Protein AF-A0AAW1PRA5-F1 (afdb_monomer)

Nearest PDB structures (foldseek):
  2bx6-assembly1_A  TM=8.847E-01  e=1.777E-08  Homo sapiens
  3bh7-assembly1_B  TM=8.473E-01  e=1.236E-07  Homo sapiens
  2yuh-assembly1_A  TM=7.826E-01  e=4.013E-06  Homo sapiens
  5aj8-assembly2_B  TM=7.070E-01  e=1.324E-02  Leishmania major
  1kq5-assembly1_A  TM=8.092E-01  e=5.398E-01  Saccharomyces cerevisiae

Foldseek 3Di:
DDAFWKEWQCCLVQFVADPCVQFQVQLQDLVSLLVLLVVQQVLFDDDDPDLWTKDFLVSNCVSSVGPSVVSQSNVQSLQLLAPPVVPQFDQPPDPPDLVSRLTTGIGTSLSSSLSSLSNSLVVVLPDVVVLVPDDPPDVDDDDDDDDDDDDDDDDDDDPVVVVVVVVVVVLVVVQVSQQVSVVVSLVCSLVSCLVCLLSSLCSLDPDNPDDLFDALVSQQSCSSTMATDDDPPPPPPDDDDDDDDDPDDLDFPDPPDDPPRRSSVSDVQCVDPVQPPRHHRSVVVSVVNSVNYDHPQDDPVVVPPDDDDDDDDDDDDDDDDDDDPDDPPADDDPDPPALAELHELAEEFAFAVSCPVQEHEHENYECYEYAHQHQHQEYEHGSYENYEEEHAEHQREYEYENYENYEYAYEYQEYEYENYYLYEYAYFYVDAYEYEYQAANYEFEHHFADAQCRVVSCVSSVGALPDGRRPHHDYDDRPDDDDDPDDDDDDDDDPPPDDDPDDSYYYDQLLPRDHDYDQERRDDDANNHDGGPQDDDDPDDDDDDDDDDDDDPPCCLVLVVDPDPPDPSDGPPDSHDDDPNNVVSVVVVVVVSVVVSVCVVPVPDDPVVVVVVVVVVVVVVVVVCVVSVVVSVVVNVVVSVVVVVD

InterPro domains:
  IPR006599 CARP motif [SM00673] (365-402)
  IPR006599 CARP motif [SM00673] (403-437)
  IPR012945 Tubulin binding cofactor C-like domain [PF07986] (360-472)
  IPR016098 Cyclase-associated protein CAP/septum formation inhibitor MinC, C-terminal [G3DSA:2.160.20.70] (337-490)
  IPR017901 C-CAP/cofactor C-like domain [PS51329] (328-478)
  IPR039589 TBCC domain-containing protein 1 [PTHR16052] (4-638)

Solvent-accessible surface area (backbone atoms only — not comparable to full-atom values): 38426 Å² total; per-residue (Å²): 131,84,80,62,51,30,32,64,44,56,51,46,57,76,70,39,68,66,72,47,67,81,68,35,65,84,61,79,47,72,66,43,41,56,54,47,39,52,53,45,59,72,69,23,70,87,66,85,89,52,94,68,54,51,30,40,44,66,58,48,9,62,78,62,70,40,59,57,68,56,36,50,49,52,53,52,41,48,53,42,44,39,60,82,90,64,63,54,56,42,60,46,85,69,87,80,48,81,71,57,64,72,41,73,39,29,34,32,45,52,59,52,40,54,52,49,55,54,44,50,50,56,49,54,65,69,33,67,72,60,68,74,66,71,77,91,78,62,101,77,80,83,85,90,82,83,91,81,82,91,86,85,88,86,85,93,72,64,72,69,60,55,52,52,52,48,50,55,52,47,53,52,48,54,44,51,50,50,52,52,51,51,54,51,50,64,63,48,46,52,58,55,49,49,80,37,35,59,55,55,60,59,57,40,51,90,66,94,83,85,63,71,40,44,45,55,72,37,55,36,61,46,55,61,49,36,41,77,54,80,73,82,74,93,75,77,82,82,80,86,82,74,94,82,81,79,98,80,79,92,67,73,93,61,85,91,69,74,101,73,80,52,59,37,80,75,38,70,69,67,70,34,78,94,36,62,84,73,35,43,47,47,68,63,52,30,56,52,49,53,73,25,55,44,59,93,82,66,64,76,72,77,78,72,76,82,81,90,80,93,76,85,94,82,82,87,81,91,82,82,90,87,79,78,84,80,71,76,77,91,89,73,59,92,50,104,82,42,72,41,59,63,44,62,71,45,64,48,70,37,15,39,75,75,32,87,85,23,53,46,37,37,33,50,28,30,49,25,40,37,38,41,28,29,47,18,41,34,34,40,40,34,41,27,30,53,24,42,38,39,43,32,19,21,28,31,35,34,37,37,33,53,26,32,44,29,39,39,37,38,38,22,26,26,40,40,42,29,41,28,33,53,23,39,39,24,29,38,16,56,34,47,31,35,38,38,69,67,43,36,63,27,27,35,32,70,48,46,46,33,42,78,39,47,66,60,18,18,61,69,19,67,33,59,59,67,60,67,30,46,89,53,62,46,72,51,73,76,75,75,73,81,78,76,93,77,79,96,73,96,68,99,66,81,80,80,85,79,89,71,101,58,70,44,61,43,72,55,57,40,85,71,66,62,81,50,83,56,72,29,28,34,33,54,64,68,62,10,53,33,72,40,86,69,76,70,85,72,81,92,72,82,89,80,85,91,81,83,93,77,94,74,88,66,64,48,69,80,67,61,77,53,99,61,89,72,68,74,71,70,65,54,80,46,76,47,84,70,56,68,67,42,44,52,37,45,50,54,50,53,49,51,54,51,49,51,47,50,51,61,66,68,59,72,68,52,79,66,56,49,50,52,51,52,50,51,51,51,50,52,51,51,52,47,28,60,76,69,56,50,50,58,49,55,54,46,52,60,47,53,55,51,65,71,77,104

Mean predicted aligned error: 15.23 Å

Organism: NCBI:txid706552

Radius of gyration: 29.43 Å; Cα contacts (8 Å, |Δi|>4): 922; chains: 1; bounding box: 96×81×91 Å

Sequence (646 aa):
MSSPAFAIRREVIEYGALPIASWLGQIDSTAAVLQLLKQLVDAAPSSSGTDRTFISVPALAGCLDVPLQHAKVLVDVLDAVAEERQMLVQKPPGDGSPEADLQPATVDVFAVALFLVAQLYIRQCQRPEAMDVWPDRGPNHGDGAGPASPSRITSPASPVHFQVQKSTNLVRMELQTHIQQHHHMLAGYTDFMIRRAHVLLSLVRSQPASDSNITAQEFDRLALLLRRTVQPDTSSTGTTPADDAAPMDTSPISPRLDDSWCLSACVPLFSDPAHAGNGVPVAALSAWLTENIIDELMPAETMAGGQNAAVSPAAVPTSPLTKVIDLPPAGIAHGPTVDMQGVVKSTIVRGEDSFPAGALRVTDCHDMAAYALAPLQYASVLGCSNCTLVIGAVGRMLRIEGCTKVTLICAAVRVCISSCHECTFYLGVNRPPLLIGLNRFVQLAPYNTGYERLAGHMASAGVAASPNLWDRPVTLALQHGPATPDSHSPSGGQAVSLLNEHPPVQLLPPEKLLPFMIPFLGGRGNLCGGPASFVSTPPSRQSSGDSPPMMSPDLGNLVGLDDGTGNMTQAPPGPFRLPPAYEEAKERKVAAVSELRNAVKQAVLDDARKRELQAVIQAHFKEWLNSSGNMRQVYDLARMEREESS

Structure (mmCIF, N/CA/C/O backbone):
data_AF-A0AAW1PRA5-F1
#
_entry.id   AF-A0AAW1PRA5-F1
#
loop_
_atom_site.group_PDB
_atom_site.id
_atom_site.type_symbol
_atom_site.label_atom_id
_atom_site.label_alt_id
_atom_site.label_comp_id
_atom_site.label_asym_id
_atom_site.label_entity_id
_atom_site.label_seq_id
_atom_site.pdbx_PDB_ins_code
_atom_site.Cartn_x
_atom_site.Cartn_y
_atom_site.Cartn_z
_atom_site.occupancy
_atom_site.B_iso_or_equiv
_atom_site.auth_seq_id
_atom_site.auth_comp_id
_atom_site.auth_asym_id
_atom_site.auth_atom_id
_atom_site.pdbx_PDB_model_num
ATOM 1 N N . MET A 1 1 ? 5.267 20.805 32.076 1.00 39.47 1 MET A N 1
ATOM 2 C CA . MET A 1 1 ? 4.209 20.161 31.273 1.00 39.47 1 MET A CA 1
ATOM 3 C C . MET A 1 1 ? 4.736 18.790 30.901 1.00 39.47 1 MET A C 1
ATOM 5 O O . MET A 1 1 ? 5.849 18.730 30.398 1.00 39.47 1 MET A O 1
ATOM 9 N N . SER A 1 2 ? 4.037 17.718 31.285 1.00 50.72 2 SER A N 1
ATOM 10 C CA . SER A 1 2 ? 4.438 16.347 30.935 1.00 50.72 2 SER A CA 1
ATOM 11 C C . SER A 1 2 ? 4.403 16.190 29.416 1.00 50.72 2 SER A C 1
ATOM 13 O O . SER A 1 2 ? 3.450 16.653 28.791 1.00 50.72 2 SER A O 1
ATOM 15 N N . SER A 1 3 ? 5.429 15.579 28.826 1.00 57.06 3 SER A N 1
ATOM 16 C CA . SER A 1 3 ? 5.433 15.247 27.400 1.00 57.06 3 SER A CA 1
ATOM 17 C C . SER A 1 3 ? 4.290 14.270 27.079 1.00 57.06 3 SER A C 1
ATOM 19 O O . SER A 1 3 ? 3.969 13.425 27.918 1.00 57.06 3 SER A O 1
ATOM 21 N N . PRO A 1 4 ? 3.680 14.364 25.888 1.00 60.44 4 PRO A N 1
ATOM 22 C CA . PRO A 1 4 ? 2.596 13.480 25.469 1.00 60.44 4 PRO A CA 1
ATOM 23 C C . PRO A 1 4 ? 3.086 12.040 25.288 1.00 60.44 4 PRO A C 1
ATOM 25 O O . PRO A 1 4 ? 4.139 11.805 24.691 1.00 60.44 4 PRO A O 1
ATOM 28 N N . ALA A 1 5 ? 2.306 11.083 25.794 1.00 79.38 5 ALA A N 1
ATOM 29 C CA . ALA A 1 5 ? 2.695 9.674 25.893 1.00 79.38 5 ALA A CA 1
ATOM 30 C C . ALA A 1 5 ? 2.285 8.817 24.679 1.00 79.38 5 ALA A C 1
ATOM 32 O O . ALA A 1 5 ? 2.879 7.759 24.446 1.00 79.38 5 ALA A O 1
ATOM 33 N N . PHE A 1 6 ? 1.280 9.247 23.904 1.00 87.06 6 PHE A N 1
ATOM 34 C CA . PHE A 1 6 ? 0.723 8.452 22.807 1.00 87.06 6 PHE A CA 1
ATOM 35 C C . PHE A 1 6 ? 0.558 9.237 21.509 1.00 87.06 6 PHE A C 1
ATOM 37 O O . PHE A 1 6 ? 0.205 10.414 21.505 1.00 87.06 6 PHE A O 1
ATOM 44 N N . ALA A 1 7 ? 0.749 8.533 20.398 1.00 87.38 7 ALA A N 1
ATOM 45 C CA . ALA A 1 7 ? 0.437 8.990 19.053 1.00 87.38 7 ALA A CA 1
ATOM 46 C C . ALA A 1 7 ? -0.633 8.085 18.429 1.00 87.38 7 ALA A C 1
ATOM 48 O O . ALA A 1 7 ? -0.719 6.891 18.732 1.00 87.38 7 ALA A O 1
ATOM 49 N N . ILE A 1 8 ? -1.461 8.648 17.551 1.00 88.62 8 ILE A N 1
ATOM 50 C CA . ILE A 1 8 ? -2.477 7.883 16.822 1.00 88.62 8 ILE A CA 1
ATOM 51 C C . ILE A 1 8 ? -1.855 7.199 15.606 1.00 88.62 8 ILE A C 1
ATOM 53 O O . ILE A 1 8 ? -1.138 7.811 14.817 1.00 88.62 8 ILE A O 1
ATOM 57 N N . ARG A 1 9 ? -2.184 5.919 15.422 1.00 89.06 9 ARG A N 1
ATOM 58 C CA . ARG A 1 9 ? -1.745 5.110 14.283 1.00 89.06 9 ARG A CA 1
ATOM 59 C C . ARG A 1 9 ? -2.552 5.463 13.041 1.00 89.06 9 ARG A C 1
ATOM 61 O O . ARG A 1 9 ? -3.691 5.022 12.872 1.00 89.06 9 ARG A O 1
ATOM 68 N N . ARG A 1 10 ? -1.957 6.257 12.151 1.00 86.12 10 ARG A N 1
ATOM 69 C CA . ARG A 1 10 ? -2.590 6.653 10.883 1.00 86.12 10 ARG A CA 1
ATOM 70 C C . ARG A 1 10 ? -2.665 5.531 9.864 1.00 86.12 10 ARG A C 1
ATOM 72 O O . ARG A 1 10 ? -3.497 5.589 8.969 1.00 86.12 10 ARG A O 1
ATOM 79 N N . GLU A 1 11 ? -1.867 4.481 10.015 1.00 89.50 11 GLU A N 1
ATOM 80 C CA . GLU A 1 11 ? -1.829 3.371 9.064 1.00 89.50 11 GLU A CA 1
ATOM 81 C C . GLU A 1 11 ? -3.197 2.699 8.912 1.00 89.50 11 GLU A C 1
ATOM 83 O O . GLU A 1 11 ? -3.551 2.234 7.829 1.00 89.50 11 GLU A O 1
ATOM 88 N N . VAL A 1 12 ? -3.992 2.716 9.986 1.00 91.69 12 VAL A N 1
ATOM 89 C CA . VAL A 1 12 ? -5.352 2.172 10.028 1.00 91.69 12 VAL A CA 1
ATOM 90 C C . VAL A 1 12 ? -6.280 2.876 9.038 1.00 91.69 12 VAL A C 1
ATOM 92 O O . VAL A 1 12 ? -7.121 2.219 8.429 1.00 91.69 12 VAL A O 1
ATOM 95 N N . ILE A 1 13 ? -6.119 4.188 8.845 1.00 90.75 13 ILE A N 1
ATOM 96 C CA . ILE A 1 13 ? -6.938 4.970 7.909 1.00 90.75 13 ILE A CA 1
ATOM 97 C C . ILE A 1 13 ? -6.260 5.154 6.550 1.00 90.75 13 ILE A C 1
ATOM 99 O O . ILE A 1 13 ? -6.938 5.122 5.529 1.00 90.75 13 ILE A O 1
ATOM 103 N N . GLU A 1 14 ? -4.935 5.291 6.514 1.00 89.56 14 GLU A N 1
ATOM 104 C CA . GLU A 1 14 ? -4.185 5.526 5.279 1.00 89.56 14 GLU A CA 1
ATOM 105 C C . GLU A 1 14 ? -4.121 4.257 4.420 1.00 89.56 14 GLU A C 1
ATOM 107 O O . GLU A 1 14 ? -4.409 4.301 3.228 1.00 89.56 14 GLU A O 1
ATOM 112 N N . TYR A 1 15 ? -3.816 3.104 5.026 1.00 92.69 15 TYR A N 1
ATOM 113 C CA . TYR A 1 15 ? -3.695 1.822 4.322 1.00 92.69 15 TYR A CA 1
ATOM 114 C C . TYR A 1 15 ? -4.935 0.943 4.490 1.00 92.69 15 TYR A C 1
ATOM 116 O O . TYR A 1 15 ? -5.223 0.117 3.623 1.00 92.69 15 TYR A O 1
ATOM 124 N N . GLY A 1 16 ? -5.692 1.144 5.572 1.00 91.81 16 GLY A N 1
ATOM 125 C CA . GLY A 1 16 ? -6.864 0.341 5.910 1.00 91.81 16 GLY A CA 1
ATOM 126 C C . GLY A 1 16 ? -8.200 0.840 5.359 1.00 91.81 16 GLY A C 1
ATOM 127 O O . GLY A 1 16 ? -9.227 0.260 5.697 1.00 91.81 16 GLY A O 1
ATOM 128 N N . ALA A 1 17 ? -8.242 1.901 4.546 1.00 90.12 17 ALA A N 1
ATOM 129 C CA . ALA A 1 17 ? -9.508 2.454 4.064 1.00 90.12 17 ALA A CA 1
ATOM 130 C C . ALA A 1 17 ? -10.263 1.512 3.111 1.00 90.12 17 ALA A C 1
ATOM 132 O O . ALA A 1 17 ? -9.752 1.137 2.048 1.00 90.12 17 ALA A O 1
ATOM 133 N N . LEU A 1 18 ? -11.510 1.201 3.475 1.00 90.25 18 LEU A N 1
ATOM 134 C CA . LEU A 1 18 ? -12.440 0.346 2.738 1.00 90.25 18 LEU A CA 1
ATOM 135 C C . LEU A 1 18 ? -13.767 1.088 2.479 1.00 90.25 18 LEU A C 1
ATOM 137 O O . LEU A 1 18 ? -14.133 1.977 3.251 1.00 90.25 18 LEU A O 1
ATOM 141 N N . PRO A 1 19 ? -14.539 0.728 1.436 1.00 84.38 19 PRO A N 1
ATOM 142 C CA . PRO A 1 19 ? -15.795 1.398 1.092 1.00 84.38 19 PRO A CA 1
ATOM 143 C C . PRO A 1 19 ? -16.949 0.970 2.023 1.00 84.38 19 PRO A C 1
ATOM 145 O O . PRO A 1 19 ? -17.962 0.426 1.579 1.00 84.38 19 PRO A O 1
ATOM 148 N N . ILE A 1 20 ? -16.817 1.229 3.334 1.00 79.06 20 ILE A N 1
ATOM 149 C CA . ILE A 1 20 ? -17.801 0.850 4.365 1.00 79.06 20 ILE A CA 1
ATOM 150 C C . ILE A 1 20 ? -19.214 1.355 4.156 1.00 79.06 20 ILE A C 1
ATOM 152 O O . ILE A 1 20 ? -20.159 0.649 4.495 1.00 79.06 20 ILE A O 1
ATOM 156 N N . ALA A 1 21 ? -19.374 2.491 3.490 1.00 77.81 21 ALA A N 1
ATOM 157 C CA . ALA A 1 21 ? -20.693 2.984 3.133 1.00 77.81 21 ALA A CA 1
ATOM 158 C C . ALA A 1 21 ? -21.464 2.031 2.200 1.00 77.81 21 ALA A C 1
ATOM 160 O O . ALA A 1 21 ? -22.684 1.955 2.306 1.00 77.81 21 ALA A O 1
ATOM 161 N N . SER A 1 22 ? -20.771 1.313 1.308 1.00 78.56 22 SER A N 1
ATOM 162 C CA . SER A 1 22 ? -21.404 0.499 0.263 1.00 78.56 22 SER A CA 1
ATOM 163 C C . SER A 1 22 ? -21.732 -0.923 0.720 1.00 78.56 22 SER A C 1
ATOM 165 O O . SER A 1 22 ? -22.754 -1.462 0.316 1.00 78.56 22 SER A O 1
ATOM 167 N N . TRP A 1 23 ? -20.880 -1.532 1.550 1.00 76.94 23 TRP A N 1
ATOM 168 C CA . TRP A 1 23 ? -21.052 -2.917 2.029 1.00 76.94 23 TRP A CA 1
ATOM 169 C C . TRP A 1 23 ? -21.544 -3.052 3.485 1.00 76.94 23 TRP A C 1
ATOM 171 O O . TRP A 1 23 ? -21.984 -4.128 3.864 1.00 76.94 23 TRP A O 1
ATOM 181 N N . LEU A 1 24 ? -21.484 -1.995 4.305 1.00 81.62 24 LEU A N 1
ATOM 182 C CA . LEU A 1 24 ? -21.847 -2.008 5.732 1.00 81.62 24 LEU A CA 1
ATOM 183 C C . LEU A 1 24 ? -22.766 -0.819 6.044 1.00 81.62 24 LEU A C 1
ATOM 185 O O . LEU A 1 24 ? -22.498 0.004 6.924 1.00 81.62 24 LEU A O 1
ATOM 189 N N . GLY A 1 25 ? -23.859 -0.707 5.284 1.00 77.25 25 GLY A N 1
ATOM 190 C CA . GLY A 1 25 ? -24.824 0.389 5.393 1.00 77.25 25 GLY A CA 1
ATOM 191 C C . GLY A 1 25 ? -25.361 0.574 6.815 1.00 77.25 25 GLY A C 1
ATOM 192 O O . GLY A 1 25 ? -25.428 1.712 7.281 1.00 77.25 25 GLY A O 1
ATOM 193 N N . GLN A 1 26 ? -25.622 -0.540 7.504 1.00 81.69 26 GLN A N 1
ATOM 194 C CA . GLN A 1 26 ? -26.115 -0.665 8.878 1.00 81.69 26 GLN A CA 1
ATOM 195 C C . GLN A 1 26 ? -25.155 -0.139 9.954 1.00 81.69 26 GLN A C 1
ATOM 197 O O . GLN A 1 26 ? -25.588 0.186 11.055 1.00 81.69 26 GLN A O 1
ATOM 202 N N . ILE A 1 27 ? -23.857 -0.040 9.654 1.00 85.12 27 ILE A N 1
ATOM 203 C CA . ILE A 1 27 ? -22.857 0.501 10.578 1.00 85.12 27 ILE A CA 1
ATOM 204 C C . ILE A 1 27 ? -22.641 1.974 10.231 1.00 85.12 27 ILE A C 1
ATOM 206 O O . ILE A 1 27 ? -21.759 2.338 9.450 1.00 85.12 27 ILE A O 1
ATOM 210 N N . ASP A 1 28 ? -23.492 2.833 10.782 1.00 86.88 28 ASP A N 1
ATOM 211 C CA . ASP A 1 28 ? -23.505 4.278 10.519 1.00 86.88 28 ASP A CA 1
ATOM 212 C C . ASP A 1 28 ? -23.051 5.133 11.716 1.00 86.88 28 ASP A C 1
ATOM 214 O O . ASP A 1 28 ? -22.745 6.321 11.567 1.00 86.88 28 ASP A O 1
ATOM 218 N N . SER A 1 29 ? -22.978 4.524 12.897 1.00 91.25 29 SER A N 1
ATOM 219 C CA . SER A 1 29 ? -22.764 5.185 14.177 1.00 91.25 29 SER A CA 1
ATOM 220 C C . SER A 1 29 ? -21.945 4.310 15.121 1.00 91.25 29 SER A C 1
ATOM 222 O O . SER A 1 29 ? -21.876 3.087 14.997 1.00 91.25 29 SER A O 1
ATOM 224 N N . THR A 1 30 ? -21.322 4.933 16.118 1.00 90.25 30 THR A N 1
ATOM 225 C CA . THR A 1 30 ? -20.572 4.197 17.142 1.00 90.25 30 THR A CA 1
ATOM 226 C C . THR A 1 30 ? -21.470 3.332 18.030 1.00 90.25 30 THR A C 1
ATOM 228 O O . THR A 1 30 ? -21.021 2.307 18.536 1.00 90.25 30 THR A O 1
ATOM 231 N N . ALA A 1 31 ? -22.744 3.706 18.189 1.00 91.00 31 ALA A N 1
ATOM 232 C CA . ALA A 1 31 ? -23.743 2.895 18.879 1.00 91.00 31 ALA A CA 1
ATOM 233 C C . ALA A 1 31 ? -24.020 1.581 18.129 1.00 91.00 31 ALA A C 1
ATOM 235 O O . ALA A 1 31 ? -24.061 0.524 18.758 1.00 91.00 31 ALA A O 1
ATOM 236 N N . ALA A 1 32 ? -24.117 1.630 16.794 1.00 92.12 32 ALA A N 1
ATOM 237 C CA . ALA A 1 32 ? -24.244 0.433 15.964 1.00 92.12 32 ALA A CA 1
ATOM 238 C C . ALA A 1 32 ? -23.020 -0.490 16.104 1.00 92.12 32 ALA A C 1
ATOM 240 O O . ALA A 1 32 ? -23.175 -1.702 16.232 1.00 92.12 32 ALA A O 1
ATOM 241 N N . VAL A 1 33 ? -21.804 0.070 16.177 1.00 92.44 33 VAL A N 1
ATOM 242 C CA . VAL A 1 33 ? -20.577 -0.717 16.417 1.00 92.44 33 VAL A CA 1
ATOM 243 C C . VAL A 1 33 ? -20.592 -1.392 17.792 1.00 92.44 33 VAL A C 1
ATOM 245 O O . VAL A 1 33 ? -20.234 -2.561 17.898 1.00 92.44 33 VAL A O 1
ATOM 248 N N . LEU A 1 34 ? -21.043 -0.700 18.844 1.00 91.00 34 LEU A N 1
ATOM 249 C CA . LEU A 1 34 ? -21.194 -1.291 20.181 1.00 91.00 34 LEU A CA 1
ATOM 250 C C . LEU A 1 34 ? -22.228 -2.425 20.202 1.00 91.00 34 LEU A C 1
ATOM 252 O O . LEU A 1 34 ? -22.034 -3.425 20.891 1.00 91.00 34 LEU A O 1
ATOM 256 N N . GLN A 1 35 ? -23.330 -2.276 19.465 1.00 91.50 35 GLN A N 1
ATOM 257 C CA . GLN A 1 35 ? -24.340 -3.325 19.334 1.00 91.50 35 GLN A CA 1
ATOM 258 C C . GLN A 1 35 ? -23.790 -4.538 18.578 1.00 91.50 35 GLN A C 1
ATOM 260 O O . GLN A 1 35 ? -23.981 -5.668 19.026 1.00 91.50 35 GLN A O 1
ATOM 265 N N . LEU A 1 36 ? -23.066 -4.305 17.484 1.00 92.38 36 LEU A N 1
ATOM 266 C CA . LEU A 1 36 ? -22.399 -5.359 16.730 1.00 92.38 36 LEU A CA 1
ATOM 267 C C . LEU A 1 36 ? -21.354 -6.083 17.585 1.00 92.38 36 LEU A C 1
ATOM 269 O O . LEU A 1 36 ? -21.298 -7.304 17.557 1.00 92.38 36 LEU A O 1
ATOM 273 N N . LEU A 1 37 ? -20.556 -5.363 18.378 1.00 92.19 37 LEU A N 1
ATOM 274 C CA . LEU A 1 37 ? -19.575 -5.986 19.267 1.00 92.19 37 LEU A CA 1
ATOM 275 C C . LEU A 1 37 ? -20.242 -6.982 20.226 1.00 92.19 37 LEU A C 1
ATOM 277 O O . LEU A 1 37 ? -19.734 -8.085 20.390 1.00 92.19 37 LEU A O 1
ATOM 281 N N . LYS A 1 38 ? -21.401 -6.637 20.803 1.00 90.19 38 LYS A N 1
ATOM 282 C CA . LYS A 1 38 ? -22.168 -7.573 21.645 1.00 90.19 38 LYS A CA 1
ATOM 283 C C . LYS A 1 38 ? -22.566 -8.827 20.865 1.00 90.19 38 LYS A C 1
ATOM 285 O O . LYS A 1 38 ? -22.306 -9.927 21.329 1.00 90.19 38 LYS A O 1
ATOM 290 N N . GLN A 1 39 ? -23.096 -8.662 19.651 1.00 91.81 39 GLN A N 1
ATOM 291 C CA . GLN A 1 39 ? -23.450 -9.789 18.779 1.00 91.81 39 GLN A CA 1
ATOM 292 C C . GLN A 1 39 ? -22.238 -10.667 18.430 1.00 91.81 39 GLN A C 1
ATOM 294 O O . GLN A 1 39 ? -22.363 -11.887 18.389 1.00 91.81 39 GLN A O 1
ATOM 299 N N . LEU A 1 40 ? -21.069 -10.065 18.190 1.00 91.44 40 LEU A N 1
ATOM 300 C CA . LEU A 1 40 ? -19.830 -10.786 17.888 1.00 91.44 40 LEU A CA 1
ATOM 301 C C . LEU A 1 40 ? -19.310 -11.569 19.098 1.00 91.44 40 LEU A C 1
ATOM 303 O O . LEU A 1 40 ? -18.839 -12.691 18.930 1.00 91.44 40 LEU A O 1
ATOM 307 N N . VAL A 1 41 ? -19.401 -10.994 20.299 1.00 90.00 41 VAL A N 1
ATOM 308 C CA . VAL A 1 41 ? -19.034 -11.671 21.553 1.00 90.00 41 VAL A CA 1
ATOM 309 C C . VAL A 1 41 ? -19.996 -12.826 21.844 1.00 90.00 41 VAL A C 1
ATOM 311 O O . VAL A 1 41 ? -19.538 -13.910 22.187 1.00 90.00 41 VAL A O 1
ATOM 314 N N . ASP A 1 42 ? -21.302 -12.635 21.635 1.00 88.56 42 ASP A N 1
ATOM 315 C CA . ASP A 1 42 ? -22.315 -13.682 21.831 1.00 88.56 42 ASP A CA 1
ATOM 316 C C . ASP A 1 42 ? -22.179 -14.832 20.811 1.00 88.56 42 ASP A C 1
ATOM 318 O O . ASP A 1 42 ? -22.470 -15.987 21.123 1.00 88.56 42 ASP A O 1
ATOM 322 N N . ALA A 1 43 ? -21.735 -14.529 19.586 1.00 88.50 43 ALA A N 1
ATOM 323 C CA . ALA A 1 43 ? -21.512 -15.509 18.521 1.00 88.50 43 ALA A CA 1
ATOM 324 C C . ALA A 1 43 ? -20.147 -16.217 18.604 1.00 88.50 43 ALA A C 1
ATOM 326 O O . ALA A 1 43 ? -19.922 -17.211 17.903 1.00 88.50 43 ALA A O 1
ATOM 327 N N . ALA A 1 44 ? -19.219 -15.709 19.417 1.00 86.94 44 ALA A N 1
ATOM 328 C CA . ALA A 1 44 ? -17.913 -16.318 19.598 1.00 86.94 44 ALA A CA 1
ATOM 329 C C . ALA A 1 44 ? -18.015 -17.613 20.430 1.00 86.94 44 ALA A C 1
ATOM 331 O O . ALA A 1 44 ? -18.794 -17.688 21.383 1.00 86.9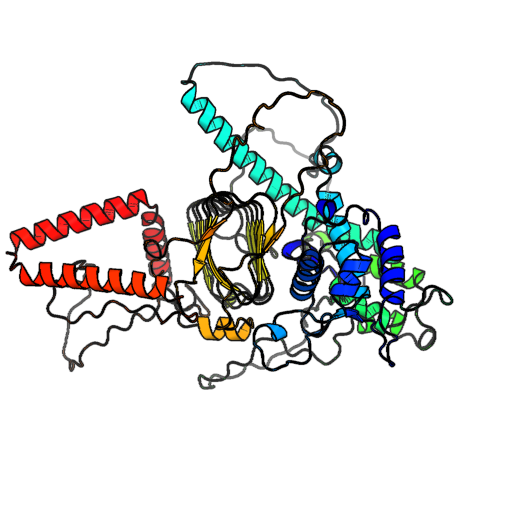4 44 ALA A O 1
ATOM 332 N N . PRO A 1 45 ? -17.222 -18.653 20.109 1.00 81.56 45 PRO A N 1
ATOM 333 C CA . PRO A 1 45 ? -17.134 -19.840 20.953 1.00 81.56 45 PRO A CA 1
ATOM 334 C C . PRO A 1 45 ? -16.666 -19.445 22.360 1.00 81.56 45 PRO A C 1
ATOM 336 O O . PRO A 1 45 ? -15.771 -18.611 22.502 1.00 81.56 45 PRO A O 1
ATOM 339 N N . SER A 1 46 ? -17.256 -20.051 23.396 1.00 68.44 46 SER A N 1
ATOM 340 C CA . SER A 1 46 ? -16.925 -19.766 24.797 1.00 68.44 46 SER A CA 1
ATOM 341 C C . SER A 1 46 ? -15.416 -19.894 25.023 1.00 68.44 46 SER A C 1
ATOM 343 O O . SER A 1 46 ? -14.857 -20.986 24.898 1.00 68.44 46 SER A O 1
ATOM 345 N N . SER A 1 47 ? -14.745 -18.777 25.307 1.00 58.66 47 SER A N 1
ATOM 346 C CA . SER A 1 47 ? -13.290 -18.740 25.417 1.00 58.66 47 SER A CA 1
ATOM 347 C C . SER A 1 47 ? -12.819 -19.478 26.672 1.00 58.66 47 SER A C 1
ATOM 349 O O . SER A 1 47 ? -13.258 -19.228 27.795 1.00 58.66 47 SER A O 1
ATOM 351 N N . SER A 1 48 ? -11.884 -20.410 26.490 1.00 44.88 48 SER A N 1
ATOM 352 C CA . SER A 1 48 ? -11.153 -21.041 27.583 1.00 44.88 48 SER A CA 1
ATOM 353 C C . SER A 1 48 ? -10.066 -20.085 28.086 1.00 44.88 48 SER A C 1
ATOM 355 O O . SER A 1 48 ? -8.955 -20.075 27.564 1.00 44.88 48 SER A O 1
ATOM 357 N N . GLY A 1 49 ? -10.380 -19.258 29.084 1.00 51.50 49 GLY A N 1
ATOM 358 C CA . GLY A 1 49 ? -9.388 -18.603 29.951 1.00 51.50 49 GLY A CA 1
ATOM 359 C C . GLY A 1 49 ? -8.500 -17.502 29.349 1.00 51.50 49 GLY A C 1
ATOM 360 O O . GLY A 1 49 ? -7.682 -16.952 30.081 1.00 51.50 49 GLY A O 1
ATOM 361 N N . THR A 1 50 ? -8.636 -17.148 28.067 1.00 57.47 50 THR A N 1
ATOM 362 C CA . THR A 1 50 ? -7.946 -15.996 27.461 1.00 57.47 50 THR A CA 1
ATOM 363 C C . THR A 1 50 ? -8.842 -14.759 27.464 1.00 57.47 50 THR A C 1
ATOM 365 O O . THR A 1 50 ? -10.003 -14.843 27.074 1.00 57.47 50 THR A O 1
ATOM 368 N N . ASP A 1 51 ? -8.292 -13.601 27.845 1.00 68.00 51 ASP A N 1
ATOM 369 C CA . ASP A 1 51 ? -9.004 -12.308 27.877 1.00 68.00 51 ASP A CA 1
ATOM 370 C C . ASP A 1 51 ? -9.532 -11.881 26.486 1.00 68.00 51 ASP A C 1
ATOM 372 O O . ASP A 1 51 ? -10.553 -11.208 26.364 1.00 68.00 51 ASP A O 1
ATOM 376 N N . ARG A 1 52 ? -8.888 -12.341 25.407 1.00 78.56 52 ARG A N 1
ATOM 377 C CA . ARG A 1 52 ? -9.312 -12.074 24.026 1.00 78.56 52 ARG A CA 1
ATOM 378 C C . ARG A 1 52 ? -10.338 -13.072 23.509 1.00 78.56 52 ARG A C 1
ATOM 380 O O . ARG A 1 52 ? -10.258 -14.270 23.780 1.00 78.56 52 ARG A O 1
ATOM 387 N N . THR A 1 53 ? -11.266 -12.553 22.710 1.00 87.88 53 THR A N 1
ATOM 388 C CA . THR A 1 53 ? -12.384 -13.303 22.133 1.00 87.88 53 THR A CA 1
ATOM 389 C C . THR A 1 53 ? -12.235 -13.344 20.617 1.00 87.88 53 THR A C 1
ATOM 391 O O . THR A 1 53 ? -12.188 -12.302 19.963 1.00 87.88 53 THR A O 1
ATOM 394 N N . PHE A 1 54 ? -12.159 -14.551 20.061 1.00 90.50 54 PHE A N 1
ATOM 395 C CA . PHE A 1 54 ? -11.945 -14.775 18.634 1.00 90.50 54 PHE A CA 1
ATOM 396 C C . PHE A 1 54 ? -13.204 -15.332 17.975 1.00 90.50 54 PHE A C 1
ATOM 398 O O . PHE A 1 54 ? -13.839 -16.242 18.505 1.00 90.50 54 PHE A O 1
ATOM 405 N N . ILE A 1 55 ? -13.528 -14.826 16.788 1.00 92.19 55 ILE A N 1
ATOM 406 C CA . ILE A 1 55 ? -14.641 -15.303 15.963 1.00 92.19 55 ILE A CA 1
ATOM 407 C C . ILE A 1 55 ? -14.120 -15.842 14.630 1.00 92.19 55 ILE A C 1
ATOM 409 O O . ILE A 1 55 ? -13.143 -15.331 14.083 1.00 92.19 55 ILE A O 1
ATOM 413 N N . SER A 1 56 ? -14.763 -16.882 14.092 1.00 92.56 56 SER A N 1
ATOM 414 C CA . SER A 1 56 ? -14.426 -17.395 12.758 1.00 92.56 56 SER A CA 1
ATOM 415 C C . SER A 1 56 ? -14.867 -16.428 11.656 1.00 92.56 56 SER A C 1
ATOM 417 O O . SER A 1 56 ? -15.887 -15.750 11.787 1.00 92.56 56 SER A O 1
ATOM 419 N N . VAL A 1 57 ? -14.139 -16.383 10.537 1.00 92.50 57 VAL A N 1
ATOM 420 C CA . VAL A 1 57 ? -14.484 -15.495 9.406 1.00 92.50 57 VAL A CA 1
ATOM 421 C C . VAL A 1 57 ? -15.896 -15.748 8.841 1.00 92.50 57 VAL A C 1
ATOM 423 O O . VAL A 1 57 ? -16.584 -14.774 8.533 1.00 92.50 57 VAL A O 1
ATOM 426 N N . PRO A 1 58 ? -16.395 -16.999 8.730 1.00 92.38 58 PRO A N 1
ATOM 427 C CA . PRO A 1 58 ? -17.783 -17.245 8.334 1.00 92.38 58 PRO A CA 1
ATOM 428 C C . PRO A 1 58 ? -18.816 -16.735 9.346 1.00 92.38 58 PRO A C 1
ATOM 430 O O . PRO A 1 58 ? -19.828 -16.171 8.938 1.00 92.38 58 PRO A O 1
ATOM 433 N N . ALA A 1 59 ? -18.561 -16.885 10.650 1.00 92.88 59 ALA A N 1
ATOM 434 C CA . ALA A 1 59 ? -19.451 -16.349 11.681 1.00 92.88 59 ALA A CA 1
ATOM 435 C C . ALA A 1 59 ? -19.449 -14.812 11.675 1.00 92.88 59 ALA A C 1
ATOM 437 O O . ALA A 1 59 ? -20.513 -14.201 11.732 1.00 92.88 59 ALA A O 1
ATOM 438 N N . LEU A 1 60 ? -18.279 -14.189 11.485 1.00 94.25 60 LEU A N 1
ATOM 439 C CA . LEU A 1 60 ? -18.155 -12.745 11.283 1.00 94.25 60 LEU A CA 1
ATOM 440 C C . LEU A 1 60 ? -18.983 -12.265 10.083 1.00 94.25 60 LEU A C 1
ATOM 442 O O . LEU A 1 60 ? -19.686 -11.265 10.195 1.00 94.25 60 LEU A O 1
ATOM 446 N N . ALA A 1 61 ? -18.920 -12.975 8.952 1.00 93.31 61 ALA A N 1
ATOM 447 C CA . ALA A 1 61 ? -19.712 -12.648 7.766 1.00 93.31 61 ALA A CA 1
ATOM 448 C C . ALA A 1 61 ? -21.222 -12.684 8.057 1.00 93.31 61 ALA A C 1
ATOM 450 O O . ALA A 1 61 ? -21.944 -11.791 7.622 1.00 93.31 61 ALA A O 1
ATOM 451 N N . GLY A 1 62 ? -21.676 -13.669 8.842 1.00 93.19 62 GLY A N 1
ATOM 452 C CA . GLY A 1 62 ? -23.065 -13.770 9.295 1.00 93.19 62 GLY A CA 1
ATOM 453 C C . GLY A 1 62 ? -23.487 -12.631 10.227 1.00 93.19 62 GLY A C 1
ATOM 454 O O . GLY A 1 62 ? -24.555 -12.063 10.037 1.00 93.19 62 GLY A O 1
ATOM 455 N N . CYS A 1 63 ? -22.648 -12.247 11.196 1.00 93.25 63 CYS A N 1
ATOM 456 C CA . CYS A 1 63 ? -22.936 -11.125 12.100 1.00 93.25 63 CYS A CA 1
ATOM 457 C C . CYS A 1 63 ? -22.940 -9.767 11.383 1.00 93.25 63 CYS A C 1
ATOM 459 O O . CYS A 1 63 ? -23.716 -8.883 11.735 1.00 93.25 63 CYS A O 1
ATOM 461 N N . LEU A 1 64 ? -22.062 -9.591 10.393 1.00 91.44 64 LEU A N 1
ATOM 462 C CA . LEU A 1 64 ? -21.989 -8.377 9.582 1.00 91.44 64 LEU A CA 1
ATOM 463 C C . LEU A 1 64 ? -23.059 -8.319 8.483 1.00 91.44 64 LEU A C 1
ATOM 465 O O . LEU A 1 64 ? -23.218 -7.254 7.896 1.00 91.44 64 LEU A O 1
ATOM 469 N N . ASP A 1 65 ? -23.756 -9.424 8.201 1.00 91.31 65 ASP A N 1
ATOM 470 C CA . ASP A 1 65 ? -24.665 -9.581 7.057 1.00 91.31 65 ASP A CA 1
ATOM 471 C C . ASP A 1 65 ? -24.000 -9.204 5.716 1.00 91.31 65 ASP A C 1
ATOM 473 O O . ASP A 1 65 ? -24.527 -8.446 4.903 1.00 91.31 65 ASP A O 1
ATOM 477 N N . VAL A 1 66 ? -22.777 -9.703 5.496 1.00 90.81 66 VAL A N 1
ATOM 478 C CA . VAL A 1 66 ? -21.997 -9.451 4.270 1.00 90.81 66 VAL A CA 1
ATOM 479 C C . VAL A 1 66 ? -21.543 -10.751 3.611 1.00 90.81 66 VAL A C 1
ATOM 481 O O . VAL A 1 66 ? -21.370 -11.770 4.285 1.00 90.81 66 VAL A O 1
ATOM 484 N N . PRO A 1 67 ? -21.257 -10.745 2.294 1.00 91.00 67 PRO A N 1
ATOM 485 C CA . PRO A 1 67 ? -20.674 -11.905 1.635 1.00 91.00 67 PRO A CA 1
ATOM 486 C C . PRO A 1 67 ? -19.361 -12.334 2.302 1.00 91.00 67 PRO A C 1
ATOM 488 O O . PRO A 1 67 ? -18.539 -11.498 2.681 1.00 91.00 67 PRO A O 1
ATOM 491 N N . LEU A 1 68 ? -19.096 -13.643 2.347 1.00 90.31 68 LEU A N 1
ATOM 492 C CA . LEU A 1 68 ? -17.879 -14.198 2.958 1.00 90.31 68 LEU A CA 1
ATOM 493 C C . LEU A 1 68 ? -16.589 -13.551 2.419 1.00 90.31 68 LEU A C 1
ATOM 495 O O . LEU A 1 68 ? -15.636 -13.338 3.163 1.00 90.31 68 LEU A O 1
ATOM 499 N N . GLN A 1 69 ? -16.556 -13.210 1.129 1.00 88.69 69 GLN A N 1
ATOM 500 C CA . GLN A 1 69 ? -15.416 -12.531 0.510 1.00 88.69 69 GLN A CA 1
ATOM 501 C C . GLN A 1 69 ? -15.161 -11.142 1.113 1.00 88.69 69 GLN A C 1
ATOM 503 O O . GLN A 1 69 ? -14.009 -10.756 1.274 1.00 88.69 69 GLN A O 1
ATOM 508 N N . HIS A 1 70 ? -16.214 -10.408 1.477 1.00 90.50 70 HIS A N 1
ATOM 509 C CA . HIS A 1 70 ? -16.103 -9.079 2.077 1.00 90.50 70 HIS A CA 1
ATOM 510 C C . HIS A 1 70 ? -15.535 -9.182 3.497 1.00 90.50 70 HIS A C 1
ATOM 512 O O . HIS A 1 70 ? -14.607 -8.454 3.839 1.00 90.50 70 HIS A O 1
ATOM 518 N N . ALA A 1 71 ? -16.002 -10.161 4.280 1.00 92.25 71 ALA A N 1
ATOM 519 C CA . ALA A 1 71 ? -15.434 -10.463 5.593 1.00 92.25 71 ALA A CA 1
ATOM 520 C C . ALA A 1 71 ? -13.952 -10.877 5.500 1.00 92.25 71 ALA A C 1
ATOM 522 O O . ALA A 1 71 ? -13.134 -10.389 6.274 1.00 92.25 71 ALA A O 1
ATOM 523 N N . LYS A 1 72 ? -13.576 -11.709 4.515 1.00 91.62 72 LYS A N 1
ATOM 524 C CA . LYS A 1 72 ? -12.166 -12.068 4.262 1.00 91.62 72 LYS A CA 1
ATOM 525 C C . LYS A 1 72 ? -11.305 -10.846 3.953 1.00 91.62 72 LYS A C 1
ATOM 527 O O . LYS A 1 72 ? -10.219 -10.734 4.508 1.00 91.62 72 LYS A O 1
ATOM 532 N N . VAL A 1 73 ? -11.788 -9.935 3.104 1.00 92.25 73 VAL A N 1
ATOM 533 C CA . VAL A 1 73 ? -11.077 -8.685 2.794 1.00 92.25 73 VAL A CA 1
ATOM 534 C C . VAL A 1 73 ? -10.935 -7.814 4.039 1.00 92.25 73 VAL A C 1
ATOM 536 O O . VAL A 1 73 ? -9.844 -7.325 4.303 1.00 92.25 73 VAL A O 1
ATOM 539 N N . LEU A 1 74 ? -12.001 -7.650 4.827 1.00 93.69 74 LEU A N 1
ATOM 540 C CA . LEU A 1 74 ? -11.958 -6.873 6.067 1.00 93.69 74 LEU A CA 1
ATOM 541 C C . LEU A 1 74 ? -10.895 -7.413 7.026 1.00 93.69 74 LEU A C 1
ATOM 543 O O . LEU A 1 74 ? -10.089 -6.639 7.533 1.00 93.69 74 LEU A O 1
ATOM 547 N N . VAL A 1 75 ? -10.863 -8.730 7.242 1.00 93.81 75 VAL A N 1
ATOM 548 C CA . VAL A 1 75 ? -9.872 -9.362 8.123 1.00 93.81 75 VAL A CA 1
ATOM 549 C C . VAL A 1 75 ? -8.463 -9.252 7.547 1.00 93.81 75 VAL A C 1
ATOM 551 O O . VAL A 1 75 ? -7.524 -9.005 8.295 1.00 93.81 75 VAL A O 1
ATOM 554 N N . ASP A 1 76 ? -8.300 -9.383 6.231 1.00 92.00 76 ASP A N 1
ATOM 555 C CA . ASP A 1 76 ? -6.987 -9.264 5.600 1.00 92.00 76 ASP A CA 1
ATOM 556 C C . ASP A 1 76 ? -6.415 -7.842 5.668 1.00 92.00 76 ASP A C 1
ATOM 558 O O . ASP A 1 76 ? -5.227 -7.658 5.929 1.00 92.00 76 ASP A O 1
ATOM 562 N N . VAL A 1 77 ? -7.262 -6.829 5.479 1.00 94.44 77 VAL A N 1
ATOM 563 C CA . VAL A 1 77 ? -6.876 -5.421 5.633 1.00 94.44 77 VAL A CA 1
ATOM 564 C C . VAL A 1 77 ? -6.618 -5.083 7.100 1.00 94.44 77 VAL A C 1
ATOM 566 O O . VAL A 1 77 ? -5.658 -4.373 7.390 1.00 94.44 77 VAL A O 1
ATOM 569 N N . LEU A 1 78 ? -7.412 -5.625 8.028 1.00 94.81 78 LEU A N 1
ATOM 570 C CA . LEU A 1 78 ? -7.171 -5.488 9.465 1.00 94.81 78 LEU A CA 1
ATOM 571 C C . LEU A 1 78 ? -5.809 -6.078 9.850 1.00 94.81 78 LEU A C 1
ATOM 573 O O . LEU A 1 78 ? -5.029 -5.402 10.515 1.00 94.81 78 LEU A O 1
ATOM 577 N N . ASP A 1 79 ? -5.490 -7.287 9.383 1.00 92.62 79 ASP A N 1
ATOM 578 C CA . ASP A 1 79 ? -4.177 -7.913 9.588 1.00 92.62 79 ASP A CA 1
ATOM 579 C C . ASP A 1 79 ? -3.049 -7.055 9.000 1.00 92.62 79 ASP A C 1
ATOM 581 O O . ASP A 1 79 ? -1.999 -6.888 9.613 1.00 92.62 79 ASP A O 1
ATOM 585 N N . ALA A 1 80 ? -3.285 -6.438 7.837 1.00 92.25 80 ALA A N 1
ATOM 586 C CA . ALA A 1 80 ? -2.325 -5.550 7.195 1.00 92.25 80 ALA A CA 1
ATOM 587 C C . ALA A 1 80 ? -2.031 -4.281 8.005 1.00 92.25 80 ALA A C 1
ATOM 589 O O . ALA A 1 80 ? -0.895 -3.814 7.970 1.00 92.25 80 ALA A O 1
ATOM 590 N N . VAL A 1 81 ? -2.990 -3.747 8.766 1.00 93.25 81 VAL A N 1
ATOM 591 C CA . VAL A 1 81 ? -2.784 -2.546 9.601 1.00 93.25 81 VAL A CA 1
ATOM 592 C C . VAL A 1 81 ? -2.432 -2.858 11.062 1.00 93.25 81 VAL A C 1
ATOM 594 O O . VAL A 1 81 ? -1.902 -1.996 11.761 1.00 93.25 81 VAL A O 1
ATOM 597 N N . ALA A 1 82 ? -2.667 -4.081 11.537 1.00 88.69 82 ALA A N 1
ATOM 598 C CA . ALA A 1 82 ? -2.353 -4.532 12.896 1.00 88.69 82 ALA A CA 1
ATOM 599 C C . ALA A 1 82 ? -0.860 -4.839 13.081 1.00 88.69 82 ALA A C 1
ATOM 601 O O . ALA A 1 82 ? -0.281 -5.532 12.262 1.00 88.69 82 ALA A O 1
ATOM 602 N N . GLU A 1 83 ? -0.193 -4.413 14.152 1.00 79.38 83 GLU A N 1
ATOM 603 C CA . GLU A 1 83 ? 1.224 -4.797 14.320 1.00 79.38 83 GLU A CA 1
ATOM 604 C C . GLU A 1 83 ? 1.368 -6.313 14.496 1.00 79.38 83 GLU A C 1
ATOM 606 O O . GLU A 1 83 ? 0.546 -6.947 15.151 1.00 79.38 83 GLU A O 1
ATOM 611 N N . GLU A 1 84 ? 2.435 -6.900 13.946 1.00 66.38 84 GLU A N 1
ATOM 612 C CA . GLU A 1 84 ? 2.644 -8.360 13.926 1.00 66.38 84 GLU A CA 1
ATOM 613 C C . GLU A 1 84 ? 2.590 -8.988 15.332 1.00 66.38 84 GLU A C 1
ATOM 615 O O . GLU A 1 84 ? 2.055 -10.077 15.532 1.00 66.38 84 GLU A O 1
ATOM 620 N N . ARG A 1 85 ? 3.040 -8.239 16.345 1.00 64.69 85 ARG A N 1
ATOM 621 C CA . ARG A 1 85 ? 3.023 -8.637 17.761 1.00 64.69 85 ARG A CA 1
ATOM 622 C C . ARG A 1 85 ? 1.622 -8.706 18.368 1.00 64.69 85 ARG A C 1
ATOM 624 O O . ARG A 1 85 ? 1.439 -9.332 19.406 1.00 64.69 85 ARG A O 1
ATOM 631 N N . GLN A 1 86 ? 0.631 -8.064 17.752 1.00 71.19 86 GLN A N 1
ATOM 632 C CA . GLN A 1 86 ? -0.730 -8.030 18.273 1.00 71.19 86 GLN A CA 1
ATOM 633 C C . GLN A 1 86 ? -1.459 -9.355 18.050 1.00 71.19 86 GLN A C 1
ATOM 635 O O . GLN A 1 86 ? -2.414 -9.596 18.774 1.00 71.19 86 GLN A O 1
ATOM 640 N N . MET A 1 87 ? -1.045 -10.209 17.101 1.00 76.44 87 MET A N 1
ATOM 641 C CA . MET A 1 87 ? -1.671 -11.518 16.829 1.00 76.44 87 MET A CA 1
ATOM 642 C C . MET A 1 87 ? -3.217 -11.460 16.779 1.00 76.44 87 MET A C 1
ATOM 644 O O . MET A 1 87 ? -3.907 -12.305 17.350 1.00 76.44 87 MET A O 1
ATOM 648 N N . LEU A 1 88 ? -3.776 -10.419 16.143 1.00 81.44 88 LEU A N 1
ATOM 649 C CA . LEU A 1 88 ? -5.232 -10.175 16.089 1.00 81.44 88 LEU A CA 1
ATOM 650 C C . LEU A 1 88 ? -5.966 -11.147 15.165 1.00 81.44 88 LEU A C 1
ATOM 652 O O . LEU A 1 88 ? -7.186 -11.272 15.238 1.00 81.44 88 LEU A O 1
ATOM 656 N N . VAL A 1 89 ? -5.223 -11.822 14.295 1.00 82.31 89 VAL A N 1
ATOM 657 C CA . VAL A 1 89 ? -5.729 -12.780 13.323 1.00 82.31 89 VAL A CA 1
ATOM 658 C C . VAL A 1 89 ? -4.954 -14.078 13.492 1.00 82.31 89 VAL A C 1
ATOM 660 O O . VAL A 1 89 ? -3.725 -14.085 13.443 1.00 82.31 89 VAL A O 1
ATOM 663 N N . GLN A 1 90 ? -5.670 -15.182 13.692 1.00 82.00 90 GLN A N 1
ATOM 664 C CA . GLN A 1 90 ? -5.066 -16.508 13.798 1.00 82.00 90 GLN A CA 1
ATOM 665 C C . GLN A 1 90 ? -5.283 -17.272 12.492 1.00 82.00 90 GLN A C 1
ATOM 667 O O . GLN A 1 90 ? -6.377 -17.276 11.917 1.00 82.00 90 GLN A O 1
ATOM 672 N N . LYS A 1 91 ? -4.218 -17.911 12.009 1.00 73.19 91 LYS A N 1
ATOM 673 C CA . LYS A 1 91 ? -4.252 -18.773 10.822 1.00 73.19 91 LYS A CA 1
ATOM 674 C C . LYS A 1 91 ? -4.782 -20.163 11.199 1.00 73.19 91 LYS A C 1
ATOM 676 O O . LYS A 1 91 ? -4.609 -20.575 12.348 1.00 73.19 91 LYS A O 1
ATOM 681 N N . PRO A 1 92 ? -5.440 -20.881 10.274 1.00 66.94 92 PRO A N 1
ATOM 682 C CA . PRO A 1 92 ? -5.871 -22.249 10.531 1.00 66.94 92 PRO A CA 1
ATOM 683 C C . PRO A 1 92 ? -4.654 -23.135 10.840 1.00 66.94 92 PRO A C 1
ATOM 685 O O . PRO A 1 92 ? -3.568 -22.873 10.319 1.00 66.94 92 PRO A O 1
ATOM 688 N N . PRO A 1 93 ? -4.803 -24.178 11.678 1.00 56.94 93 PRO A N 1
ATOM 689 C CA . PRO A 1 93 ? -3.765 -25.190 11.830 1.00 56.94 93 PRO A CA 1
ATOM 690 C C . PRO A 1 93 ? -3.518 -25.829 10.459 1.00 56.94 93 PRO A C 1
ATOM 692 O O . PRO A 1 93 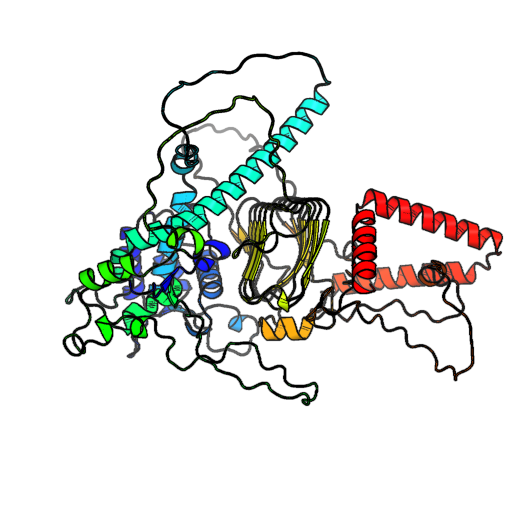? -4.428 -26.428 9.887 1.00 56.94 93 PRO A O 1
ATOM 695 N N . GLY A 1 94 ? -2.317 -25.623 9.916 1.00 53.94 94 GLY A N 1
ATOM 696 C CA . GLY A 1 94 ? -1.984 -25.988 8.542 1.00 53.94 94 GLY A CA 1
ATOM 697 C C . GLY A 1 94 ? -2.192 -27.478 8.279 1.00 53.94 94 GLY A C 1
ATOM 698 O O . GLY A 1 94 ? -1.645 -28.329 8.978 1.00 53.94 94 GLY A O 1
ATOM 699 N N . ASP A 1 95 ? -2.956 -27.791 7.236 1.00 50.09 95 ASP A N 1
ATOM 700 C CA . ASP A 1 95 ? -3.098 -29.141 6.678 1.00 50.09 95 ASP A CA 1
ATOM 701 C C . ASP A 1 95 ? -1.957 -29.490 5.698 1.00 50.09 95 ASP A C 1
ATOM 703 O O . ASP A 1 95 ? -1.986 -30.525 5.032 1.00 50.09 95 ASP A O 1
ATOM 707 N N . GLY A 1 96 ? -0.932 -28.632 5.615 1.00 51.97 96 GLY A N 1
ATOM 708 C CA . GLY A 1 96 ? 0.186 -28.745 4.680 1.00 51.97 96 GLY A CA 1
ATOM 709 C C . GLY A 1 96 ? -0.119 -28.210 3.278 1.00 51.97 96 GLY A C 1
ATOM 710 O O . GLY A 1 96 ? 0.757 -28.276 2.413 1.00 51.97 96 GLY A O 1
ATOM 711 N N . SER A 1 97 ? -1.322 -27.676 3.027 1.00 55.66 97 SER A N 1
ATOM 712 C CA . SER A 1 97 ? -1.635 -27.026 1.756 1.00 55.66 97 SER A CA 1
ATOM 713 C C . SER A 1 97 ? -1.206 -25.548 1.767 1.00 55.66 97 SER A C 1
ATOM 715 O O . SER A 1 97 ? -1.563 -24.795 2.676 1.00 55.66 97 SER A O 1
ATOM 717 N N . PRO A 1 98 ? -0.477 -25.076 0.736 1.00 55.25 98 PRO A N 1
ATOM 718 C CA . PRO A 1 98 ? -0.042 -23.684 0.669 1.00 55.25 98 PRO A CA 1
ATOM 719 C C . PRO A 1 98 ? -1.215 -22.699 0.544 1.00 55.25 98 PRO A C 1
ATOM 721 O O . PRO A 1 98 ? -1.029 -21.526 0.824 1.00 55.25 98 PRO A O 1
ATOM 724 N N . GLU A 1 99 ? -2.419 -23.129 0.143 1.00 54.44 99 GLU A N 1
ATOM 725 C CA . GLU A 1 99 ? -3.607 -22.259 0.066 1.00 54.44 99 GLU A CA 1
ATOM 726 C C . GLU A 1 99 ? -4.346 -22.101 1.409 1.00 54.44 99 GLU A C 1
ATOM 728 O O . GLU A 1 99 ? -4.939 -21.042 1.635 1.00 54.44 99 GLU A O 1
ATOM 733 N N . ALA A 1 100 ? -4.292 -23.087 2.317 1.00 51.97 100 ALA A N 1
ATOM 734 C CA . ALA A 1 100 ? -4.921 -22.984 3.639 1.00 51.97 100 ALA A CA 1
ATOM 735 C C . ALA A 1 100 ? -4.185 -21.992 4.555 1.00 51.97 100 ALA A C 1
ATOM 737 O O . ALA A 1 100 ? -4.829 -21.198 5.243 1.00 51.97 100 ALA A O 1
ATOM 738 N N . ASP A 1 101 ? -2.851 -21.946 4.480 1.00 55.22 101 ASP A N 1
ATOM 739 C CA . ASP A 1 101 ? -2.007 -21.021 5.255 1.00 55.22 101 ASP A CA 1
ATOM 740 C C . ASP A 1 101 ? -2.217 -19.538 4.883 1.00 55.22 101 ASP A C 1
ATOM 742 O O . ASP A 1 101 ? -1.801 -18.622 5.607 1.00 55.22 101 ASP A O 1
ATOM 746 N N . LEU A 1 102 ? -2.864 -19.280 3.741 1.00 62.75 102 LEU A N 1
ATOM 747 C CA . LEU A 1 102 ? -3.114 -17.940 3.217 1.00 62.75 102 LEU A CA 1
ATOM 748 C C . LEU A 1 102 ? -4.439 -17.324 3.676 1.00 62.75 102 LEU A C 1
ATOM 750 O O . LEU A 1 102 ? -4.643 -16.135 3.423 1.00 62.75 102 LEU A O 1
ATOM 754 N N . GLN A 1 103 ? -5.335 -18.065 4.337 1.00 65.56 103 GLN A N 1
ATOM 755 C CA . GLN A 1 103 ? -6.617 -17.514 4.787 1.00 65.56 103 GLN A CA 1
ATOM 756 C C . GLN A 1 103 ? -6.675 -17.339 6.306 1.00 65.56 103 GLN A C 1
ATOM 758 O O . GLN A 1 103 ? -6.235 -18.215 7.044 1.00 65.56 103 GLN A O 1
ATOM 763 N N . PRO A 1 104 ? -7.224 -16.219 6.803 1.00 65.31 104 PRO A N 1
ATOM 764 C CA . PRO A 1 104 ? -7.458 -16.057 8.231 1.00 65.31 104 PRO A CA 1
ATOM 765 C C . PRO A 1 104 ? -8.532 -17.046 8.710 1.00 65.31 104 PRO A C 1
ATOM 767 O O . PRO A 1 104 ? -9.592 -17.147 8.091 1.00 65.31 104 PRO A O 1
ATOM 770 N N . ALA A 1 105 ? -8.274 -17.769 9.805 1.00 77.31 105 ALA A N 1
ATOM 771 C CA . ALA A 1 105 ? -9.253 -18.682 10.401 1.00 77.31 105 ALA A CA 1
ATOM 772 C C . ALA A 1 105 ? -10.165 -17.952 11.383 1.00 77.31 105 ALA A C 1
ATOM 774 O O . ALA A 1 105 ? -11.391 -18.086 11.317 1.00 77.31 105 ALA A O 1
ATOM 775 N N . THR A 1 106 ? -9.567 -17.159 12.271 1.00 89.06 106 THR A N 1
ATOM 776 C CA . THR A 1 106 ? -10.287 -16.397 13.291 1.00 89.06 106 THR A CA 1
ATOM 777 C C . THR A 1 106 ? -9.691 -15.004 13.467 1.00 89.06 106 THR A C 1
ATOM 779 O O . THR A 1 106 ? -8.531 -14.755 13.132 1.00 89.06 106 THR A O 1
ATOM 782 N N . VAL A 1 107 ? -10.502 -14.079 13.975 1.00 92.50 107 VAL A N 1
ATOM 783 C CA . VAL A 1 107 ? -10.118 -12.687 14.234 1.00 92.50 107 VAL A CA 1
ATOM 784 C C . VAL A 1 107 ? -10.639 -12.235 15.594 1.00 92.50 107 VAL A C 1
ATOM 786 O O . VAL A 1 107 ? -11.708 -12.668 16.027 1.00 92.50 107 VAL A O 1
ATOM 789 N N . ASP A 1 108 ? -9.877 -11.377 16.266 1.00 92.50 108 ASP A N 1
ATOM 790 C CA . ASP A 1 108 ? -10.269 -10.750 17.524 1.00 92.50 108 ASP A CA 1
ATOM 791 C C . ASP A 1 108 ? -11.465 -9.798 17.322 1.00 92.50 108 ASP A C 1
ATOM 793 O O . ASP A 1 108 ? -11.438 -8.889 16.486 1.00 92.50 108 ASP A O 1
ATOM 797 N N . VAL A 1 109 ? -12.538 -10.011 18.087 1.00 92.94 109 VAL A N 1
ATOM 798 C CA . VAL A 1 109 ? -13.796 -9.254 17.936 1.00 92.94 109 VAL A CA 1
ATOM 799 C C . VAL A 1 109 ? -13.647 -7.778 18.317 1.00 92.94 109 VAL A C 1
ATOM 801 O O . VAL A 1 109 ? -14.283 -6.916 17.706 1.00 92.94 109 VAL A O 1
ATOM 804 N N . PHE A 1 110 ? -12.777 -7.462 19.283 1.00 92.62 110 PHE A N 1
ATOM 805 C CA . PHE A 1 110 ? -12.528 -6.090 19.725 1.00 92.62 110 PHE A CA 1
ATOM 806 C C . PHE A 1 110 ? -11.722 -5.319 18.679 1.00 92.62 110 PHE A C 1
ATOM 808 O O . PHE A 1 110 ? -12.027 -4.159 18.400 1.00 92.62 110 PHE A O 1
ATOM 815 N N . ALA A 1 111 ? -10.755 -5.974 18.035 1.00 93.69 111 ALA A N 1
ATOM 816 C CA . ALA A 1 111 ? -10.015 -5.428 16.907 1.00 93.69 111 ALA A CA 1
ATOM 817 C C . ALA A 1 111 ? -10.939 -5.073 15.738 1.00 93.69 111 ALA A C 1
ATOM 819 O O . ALA A 1 111 ? -10.825 -3.980 15.185 1.00 93.69 111 ALA A O 1
ATOM 820 N N . VAL A 1 112 ? -11.890 -5.953 15.394 1.00 94.81 112 VAL A N 1
ATOM 821 C CA . VAL A 1 112 ? -12.899 -5.667 14.360 1.00 94.81 112 VAL A CA 1
ATOM 822 C C . VAL A 1 112 ? -13.708 -4.425 14.730 1.00 94.81 112 VAL A C 1
ATOM 824 O O . VAL A 1 112 ? -13.865 -3.528 13.904 1.00 94.81 112 VAL A O 1
ATOM 827 N N . ALA A 1 113 ? -14.186 -4.326 15.971 1.00 94.31 113 ALA A N 1
ATOM 828 C CA . ALA A 1 113 ? -14.980 -3.183 16.410 1.00 94.31 113 ALA A CA 1
ATOM 829 C C . ALA A 1 113 ? -14.182 -1.864 16.396 1.00 94.31 113 ALA A C 1
ATOM 831 O O . ALA A 1 113 ? -14.667 -0.854 15.884 1.00 94.31 113 ALA A O 1
ATOM 832 N N . LEU A 1 114 ? -12.939 -1.871 16.889 1.00 95.06 114 LEU A N 1
ATOM 833 C CA . LEU A 1 114 ? -12.032 -0.719 16.835 1.00 95.06 114 LEU A CA 1
ATOM 834 C C . LEU A 1 114 ? -11.727 -0.299 15.391 1.00 95.06 114 LEU A C 1
ATOM 836 O O . LEU A 1 114 ? -11.793 0.886 15.062 1.00 95.06 114 LEU A O 1
ATOM 840 N N . PHE A 1 115 ? -11.455 -1.267 14.515 1.00 95.50 115 PHE A N 1
ATOM 841 C CA . PHE A 1 115 ? -11.237 -1.019 13.095 1.00 95.50 115 PHE A CA 1
ATOM 842 C C . PHE A 1 115 ? -12.470 -0.383 12.443 1.00 95.50 115 PHE A C 1
ATOM 844 O O . PHE A 1 115 ? -12.343 0.605 11.724 1.00 95.50 115 PHE A O 1
ATOM 851 N N . LEU A 1 116 ? -13.677 -0.868 12.749 1.00 94.56 116 LEU A N 1
ATOM 852 C CA . LEU A 1 116 ? -14.924 -0.295 12.238 1.00 94.56 116 LEU A CA 1
ATOM 853 C C . LEU A 1 116 ? -15.162 1.146 12.713 1.00 94.56 116 LEU A C 1
ATOM 855 O O . LEU A 1 116 ? -15.686 1.948 11.941 1.00 94.56 116 LEU A O 1
ATOM 859 N N . VAL A 1 117 ? -14.736 1.524 13.925 1.00 94.31 117 VAL A N 1
ATOM 860 C CA . VAL A 1 117 ? -14.768 2.937 14.356 1.00 94.31 117 VAL A CA 1
ATOM 861 C C . VAL A 1 117 ? -13.852 3.808 13.497 1.00 94.31 117 VAL A C 1
ATOM 863 O O . VAL A 1 117 ? -14.259 4.905 13.108 1.00 94.31 117 VAL A O 1
ATOM 866 N N . ALA A 1 118 ? -12.655 3.326 13.153 1.00 93.38 118 ALA A N 1
ATOM 867 C CA . ALA A 1 118 ? -11.772 4.029 12.223 1.00 93.38 118 ALA A CA 1
ATOM 868 C C . ALA A 1 118 ? -12.395 4.120 10.816 1.00 93.38 118 ALA A C 1
ATOM 870 O O . ALA A 1 118 ? -12.348 5.168 10.177 1.00 93.38 118 ALA A O 1
ATOM 871 N N . GLN A 1 119 ? -13.081 3.072 10.354 1.00 92.75 119 GLN A N 1
ATOM 872 C CA . GLN A 1 119 ? -13.798 3.117 9.079 1.00 92.75 119 GLN A CA 1
ATOM 873 C C . GLN A 1 119 ? -14.985 4.099 9.091 1.00 92.75 119 GLN A C 1
ATOM 875 O O . GLN A 1 119 ? -15.246 4.760 8.084 1.00 92.75 119 GLN A O 1
ATOM 880 N N . LEU A 1 120 ? -15.688 4.258 10.222 1.00 91.56 120 LEU A N 1
ATOM 881 C CA . LEU A 1 120 ? -16.742 5.271 10.372 1.00 91.56 120 LEU A CA 1
ATOM 882 C C . LEU A 1 120 ? -16.214 6.691 10.152 1.00 91.56 120 LEU A C 1
ATOM 884 O O . LEU A 1 120 ? -16.951 7.526 9.631 1.00 91.56 120 LEU A O 1
ATOM 888 N N . TYR A 1 121 ? -14.963 6.971 10.527 1.00 91.44 121 TYR A N 1
ATOM 889 C CA . TYR A 1 121 ? -14.326 8.251 10.226 1.00 91.44 121 TYR A CA 1
ATOM 890 C C . TYR A 1 121 ? -14.187 8.466 8.717 1.00 91.44 121 TYR A C 1
ATOM 892 O O . TYR A 1 121 ? -14.662 9.470 8.193 1.00 91.44 121 TYR A O 1
ATOM 900 N N . ILE A 1 122 ? -13.636 7.478 8.009 1.00 88.56 122 ILE A N 1
ATOM 901 C CA . ILE A 1 122 ? -13.478 7.521 6.548 1.00 88.56 122 ILE A CA 1
ATOM 902 C C . ILE A 1 122 ? -14.837 7.741 5.868 1.00 88.56 122 ILE A C 1
ATOM 904 O O . ILE A 1 122 ? -14.969 8.596 4.993 1.00 88.56 122 ILE A O 1
ATOM 908 N N . ARG A 1 123 ? -15.883 7.044 6.332 1.00 86.94 123 ARG A N 1
ATOM 909 C CA . ARG A 1 123 ? -17.260 7.240 5.856 1.00 86.94 123 ARG A CA 1
ATOM 910 C C . ARG A 1 123 ? -17.775 8.662 6.093 1.00 86.94 123 ARG A C 1
ATOM 912 O O . ARG A 1 123 ? -18.529 9.165 5.266 1.00 86.94 123 ARG A O 1
ATOM 919 N N . GLN A 1 124 ? -17.414 9.301 7.207 1.00 85.56 124 GLN A N 1
ATOM 920 C CA . GLN A 1 124 ? -17.799 10.688 7.501 1.00 85.56 124 GLN A CA 1
ATOM 921 C C . GLN A 1 124 ? -17.089 11.677 6.570 1.00 85.56 124 GLN A C 1
ATOM 923 O O . GLN A 1 124 ? -17.743 12.588 6.069 1.00 85.56 124 GLN A O 1
ATOM 928 N N . CYS A 1 125 ? -15.806 11.456 6.272 1.00 81.62 125 CYS A N 1
ATOM 929 C CA . CYS A 1 125 ? -15.038 12.275 5.329 1.00 81.62 125 CYS A CA 1
ATOM 930 C C . CYS A 1 125 ? -15.557 12.194 3.886 1.00 81.62 125 CYS A C 1
ATOM 932 O O . CYS A 1 125 ? -15.393 13.138 3.124 1.00 81.62 125 CYS A O 1
ATOM 934 N N . GLN A 1 126 ? -16.192 11.083 3.509 1.00 75.56 126 GLN A N 1
ATOM 935 C CA . GLN A 1 126 ? -16.722 10.855 2.160 1.00 75.56 126 GLN A CA 1
ATOM 936 C C . GLN A 1 126 ? -18.155 11.390 1.953 1.00 75.56 126 GLN A C 1
ATOM 938 O O . GLN A 1 126 ? -18.732 11.185 0.885 1.00 75.56 126 GLN A O 1
ATOM 943 N N . ARG A 1 127 ? -18.776 12.041 2.952 1.00 69.75 127 ARG A N 1
ATOM 944 C CA . ARG A 1 127 ? -20.133 12.600 2.806 1.00 69.75 127 ARG A CA 1
ATOM 945 C C . ARG A 1 127 ? -20.116 13.887 1.961 1.00 69.75 127 ARG A C 1
ATOM 947 O O . ARG A 1 127 ? -19.320 14.769 2.268 1.00 69.75 127 ARG A O 1
ATOM 954 N N . PRO A 1 128 ? -21.045 14.065 0.999 1.00 53.69 128 PRO A N 1
ATOM 955 C CA . PRO A 1 128 ? -21.118 15.276 0.170 1.00 53.69 128 PRO A CA 1
ATOM 956 C C . PRO A 1 128 ? -21.250 16.573 0.983 1.00 53.69 128 PRO A C 1
ATOM 958 O O . PRO A 1 128 ? -20.597 17.561 0.683 1.00 53.69 128 PRO A O 1
ATOM 961 N N . GLU A 1 129 ? -22.011 16.558 2.081 1.00 46.25 129 GLU A N 1
ATOM 962 C CA . GLU A 1 129 ? -22.166 17.722 2.973 1.00 46.25 129 GLU A CA 1
ATOM 963 C C . GLU A 1 129 ? -20.850 18.131 3.660 1.00 46.25 129 GLU A C 1
ATOM 965 O O . GLU A 1 129 ? -20.632 19.309 3.932 1.00 46.25 129 GLU A O 1
ATOM 970 N N . ALA A 1 130 ? -19.953 17.171 3.913 1.00 50.53 130 ALA A N 1
ATOM 971 C CA . ALA A 1 130 ? -18.604 17.443 4.408 1.00 50.53 130 ALA A CA 1
ATOM 972 C C . ALA A 1 130 ? -17.662 17.936 3.291 1.00 50.53 130 ALA A C 1
ATOM 974 O O . ALA A 1 130 ? -16.625 18.519 3.592 1.00 50.53 130 ALA A O 1
ATOM 975 N N . MET A 1 131 ? -18.023 17.719 2.019 1.00 46.25 131 MET A N 1
ATOM 976 C CA . MET A 1 131 ? -17.310 18.247 0.851 1.00 46.25 131 MET A CA 1
ATOM 977 C C . MET A 1 131 ? -17.745 19.681 0.499 1.00 46.25 131 MET A C 1
ATOM 979 O O . MET A 1 131 ? -16.907 20.456 0.047 1.00 46.25 131 MET A O 1
ATOM 983 N N . ASP A 1 132 ? -19.015 20.042 0.727 1.00 36.94 132 ASP A N 1
ATOM 984 C CA . ASP A 1 132 ? -19.588 21.357 0.375 1.00 36.94 132 ASP A CA 1
ATOM 985 C C . ASP A 1 132 ? -19.411 22.434 1.464 1.00 36.94 132 ASP A C 1
ATOM 987 O O . ASP A 1 132 ? -19.423 23.632 1.172 1.00 36.94 132 ASP A O 1
ATOM 991 N N . VAL A 1 133 ? -19.230 22.041 2.730 1.00 36.94 133 VAL A N 1
ATOM 992 C CA . VAL A 1 133 ? -18.987 22.963 3.850 1.00 36.94 133 VAL A CA 1
ATOM 993 C C . VAL A 1 133 ? -17.504 22.950 4.197 1.00 36.94 133 VAL A C 1
ATOM 995 O O . VAL A 1 1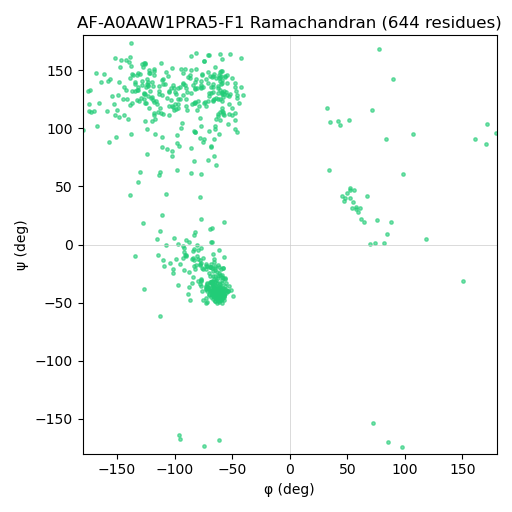33 ? -17.119 22.363 5.203 1.00 36.94 133 VAL A O 1
ATOM 998 N N . TRP A 1 134 ? -16.646 23.606 3.413 1.00 39.09 134 TRP A N 1
ATOM 999 C CA . TRP A 1 134 ? -15.325 23.951 3.946 1.00 39.09 134 TRP A CA 1
ATOM 1000 C C . TRP A 1 134 ? -14.797 25.305 3.453 1.00 39.09 134 TRP A C 1
ATOM 1002 O O . TRP A 1 134 ? -14.489 25.457 2.272 1.00 39.09 134 TRP A O 1
ATOM 1012 N N . PRO A 1 135 ? -14.698 26.313 4.343 1.00 35.28 135 PRO A N 1
ATOM 1013 C CA . PRO A 1 135 ? -14.111 27.603 4.023 1.00 35.28 135 PRO A CA 1
ATOM 1014 C C . PRO A 1 135 ? -12.582 27.527 4.101 1.00 35.28 135 PRO A C 1
ATOM 1016 O O . PRO A 1 135 ? -12.036 26.908 5.015 1.00 35.28 135 PRO A O 1
ATOM 1019 N N . ASP A 1 136 ? -11.901 28.226 3.191 1.00 34.09 136 ASP A N 1
ATOM 1020 C CA . ASP A 1 136 ? -10.501 28.638 3.332 1.00 34.09 136 ASP A CA 1
ATOM 1021 C C . ASP A 1 136 ? -10.274 29.221 4.739 1.00 34.09 136 ASP A C 1
ATOM 1023 O O . ASP A 1 136 ? -10.548 30.390 5.010 1.00 34.09 136 ASP A O 1
ATOM 1027 N N . ARG A 1 137 ? -9.776 28.407 5.673 1.00 33.09 137 ARG A N 1
ATOM 1028 C CA . ARG A 1 137 ? -9.202 28.886 6.935 1.00 33.09 137 ARG A CA 1
ATOM 1029 C C . ARG A 1 137 ? -7.690 28.941 6.797 1.00 33.09 137 ARG A C 1
ATOM 1031 O O . ARG A 1 137 ? -6.948 28.257 7.494 1.00 33.09 137 ARG A O 1
ATOM 1038 N N . GLY A 1 138 ? -7.244 29.812 5.897 1.00 34.12 138 GLY A N 1
ATOM 1039 C CA . GLY A 1 138 ? -5.949 30.458 6.057 1.00 34.12 138 GLY A CA 1
ATOM 1040 C C . GLY A 1 138 ? -5.995 31.384 7.285 1.00 34.12 138 GLY A C 1
ATOM 1041 O O . GLY A 1 138 ? -7.040 31.981 7.559 1.00 34.12 138 GLY A O 1
ATOM 1042 N N . PRO A 1 139 ? -4.901 31.536 8.046 1.00 32.19 139 PRO A N 1
ATOM 1043 C CA . PRO A 1 139 ? -4.875 32.311 9.287 1.00 32.19 139 PRO A CA 1
ATOM 1044 C C . PRO A 1 139 ? -4.807 33.831 9.049 1.00 32.19 139 PRO A C 1
ATOM 1046 O O . PRO A 1 139 ? -4.079 34.533 9.738 1.00 32.19 139 PRO A O 1
ATOM 1049 N N . ASN A 1 140 ? -5.543 34.348 8.064 1.00 38.41 140 ASN A N 1
ATOM 1050 C CA . ASN A 1 140 ? -5.771 35.774 7.853 1.00 38.41 140 ASN A CA 1
ATOM 1051 C C . ASN A 1 140 ? -6.905 35.950 6.841 1.00 38.41 140 ASN A C 1
ATOM 1053 O O . ASN A 1 140 ? -6.663 35.801 5.653 1.00 38.41 140 ASN A O 1
ATOM 1057 N N . HIS A 1 141 ? -8.115 36.268 7.302 1.00 34.97 141 HIS A N 1
ATOM 1058 C CA . HIS A 1 141 ? -8.986 37.268 6.675 1.00 34.97 141 HIS A CA 1
ATOM 1059 C C . HIS A 1 141 ? -10.235 37.480 7.538 1.00 34.97 141 HIS A C 1
ATOM 1061 O O . HIS A 1 141 ? -11.047 36.578 7.732 1.00 34.97 141 HIS A O 1
ATOM 1067 N N . GLY A 1 142 ? -10.354 38.695 8.075 1.00 29.69 142 GLY A N 1
ATOM 1068 C CA . GLY A 1 142 ? -11.601 39.221 8.610 1.00 29.69 142 GLY A CA 1
ATOM 1069 C C . GLY A 1 142 ? -12.539 39.653 7.481 1.00 29.69 142 GLY A C 1
ATOM 1070 O O . GLY A 1 142 ? -12.086 40.115 6.437 1.00 29.69 142 GLY A O 1
ATOM 1071 N N . ASP A 1 143 ? -13.826 39.452 7.747 1.00 32.12 143 ASP A N 1
ATOM 1072 C CA . ASP A 1 143 ? -15.026 40.113 7.234 1.00 32.12 143 ASP A CA 1
ATOM 1073 C C . ASP A 1 143 ? -15.062 40.666 5.795 1.00 32.12 143 ASP A C 1
ATOM 1075 O O . ASP A 1 143 ? -14.474 41.693 5.466 1.00 32.12 143 ASP A O 1
ATOM 1079 N N . GLY A 1 144 ? -15.980 40.082 5.013 1.00 34.25 144 GLY A N 1
ATOM 1080 C CA . GLY A 1 144 ? -16.889 40.846 4.153 1.00 34.25 144 GLY A CA 1
ATOM 1081 C C . GLY A 1 144 ? -16.625 40.814 2.646 1.00 34.25 144 GLY A C 1
ATOM 1082 O O . GLY A 1 144 ? -15.928 41.677 2.132 1.00 34.25 144 GLY A O 1
ATOM 1083 N N . ALA A 1 145 ? -17.306 39.918 1.918 1.00 28.41 145 ALA A N 1
ATOM 1084 C CA . ALA A 1 145 ? -17.897 40.191 0.595 1.00 28.41 145 ALA A CA 1
ATOM 1085 C C . ALA A 1 145 ? -18.735 38.989 0.111 1.00 28.41 145 ALA A C 1
ATOM 1087 O O . ALA A 1 145 ? -18.298 37.847 0.191 1.00 28.41 145 ALA A O 1
ATOM 1088 N N . GLY A 1 146 ? -19.955 39.260 -0.369 1.00 27.45 146 GLY A N 1
ATOM 1089 C CA . GLY A 1 146 ? -20.929 38.269 -0.849 1.00 27.45 146 GLY A CA 1
ATOM 1090 C C . GLY A 1 146 ? -20.622 37.650 -2.228 1.00 27.45 146 GLY A C 1
ATOM 1091 O O . GLY A 1 146 ? -19.568 37.905 -2.810 1.00 27.45 146 GLY A O 1
ATOM 1092 N N . PRO A 1 147 ? -21.549 36.835 -2.773 1.00 33.97 147 PRO A N 1
ATOM 1093 C CA . PRO A 1 147 ? -21.279 35.943 -3.896 1.00 33.97 147 PRO A CA 1
ATOM 1094 C C . PRO A 1 147 ? -21.368 36.687 -5.235 1.00 33.97 147 PRO A C 1
ATOM 1096 O O . PRO A 1 147 ? -22.408 37.252 -5.572 1.00 33.97 147 PRO A O 1
ATOM 1099 N N . ALA A 1 148 ? -20.299 36.665 -6.034 1.00 28.06 148 ALA A N 1
ATOM 1100 C CA . ALA A 1 148 ? -20.315 37.190 -7.398 1.00 28.06 148 ALA A CA 1
ATOM 1101 C C . ALA A 1 148 ? -20.428 36.047 -8.422 1.00 28.06 148 ALA A C 1
ATOM 1103 O O . ALA A 1 148 ? -19.566 35.177 -8.516 1.00 28.06 148 ALA A O 1
ATOM 1104 N N . SER A 1 149 ? -21.518 36.072 -9.192 1.00 27.41 149 SER A N 1
ATOM 1105 C CA . SER A 1 149 ? -21.767 35.229 -10.372 1.00 27.41 149 SER A CA 1
ATOM 1106 C C . SER A 1 149 ? -20.866 35.612 -11.568 1.00 27.41 149 SER A C 1
ATOM 1108 O O . SER A 1 149 ? -20.314 36.714 -11.586 1.00 27.41 149 SER A O 1
ATOM 1110 N N . PRO A 1 150 ? -20.720 34.746 -12.597 1.00 41.31 150 PRO A N 1
ATOM 1111 C CA . PRO A 1 150 ? -19.670 34.870 -13.605 1.00 41.31 150 PRO A CA 1
ATOM 1112 C C . PRO A 1 150 ? -20.119 35.667 -14.837 1.00 41.31 150 PRO A C 1
ATOM 1114 O O . PRO A 1 150 ? -21.215 35.468 -15.356 1.00 41.31 150 PRO A O 1
ATOM 1117 N N . SER A 1 151 ? -19.257 36.536 -15.375 1.00 30.73 151 SER A N 1
ATOM 1118 C CA . SER A 1 151 ? -19.289 36.912 -16.802 1.00 30.73 151 SER A CA 1
ATOM 1119 C C . SER A 1 151 ? -18.065 37.730 -17.237 1.00 30.73 151 SER A C 1
ATOM 1121 O O . SER A 1 151 ? -17.927 38.891 -16.869 1.00 30.73 151 SER A O 1
ATOM 1123 N N . ARG A 1 152 ? -17.236 37.168 -18.132 1.00 30.03 152 ARG A N 1
ATOM 1124 C CA . ARG A 1 152 ? -16.983 37.735 -19.476 1.00 30.03 152 ARG A CA 1
ATOM 1125 C C . ARG A 1 152 ? -16.093 36.836 -20.336 1.00 30.03 152 ARG A C 1
ATOM 1127 O O . ARG A 1 152 ? -15.036 36.383 -19.920 1.00 30.03 152 ARG A O 1
ATOM 1134 N N . ILE A 1 153 ? -16.557 36.643 -21.566 1.00 36.41 153 ILE A N 1
ATOM 1135 C CA . ILE A 1 153 ? -15.897 35.993 -22.700 1.00 36.41 153 ILE A CA 1
ATOM 1136 C C . ILE A 1 153 ? -15.143 37.064 -23.499 1.00 36.41 153 ILE A C 1
ATOM 1138 O O . ILE A 1 153 ? -15.748 38.090 -23.807 1.00 36.41 153 ILE A O 1
ATOM 1142 N N . THR A 1 154 ? -13.910 36.784 -23.940 1.00 28.36 154 THR A N 1
ATOM 1143 C CA . THR A 1 154 ? -13.365 37.334 -25.199 1.00 28.36 154 THR A CA 1
ATOM 1144 C C . THR A 1 154 ? -12.449 36.337 -25.928 1.00 28.36 154 THR A C 1
ATOM 1146 O O . THR A 1 154 ? -11.432 35.918 -25.383 1.00 28.36 154 THR A O 1
ATOM 1149 N N . SER A 1 155 ? -12.810 36.095 -27.195 1.00 31.94 155 SER A N 1
ATOM 1150 C CA . SER A 1 155 ? -12.016 35.663 -28.367 1.00 31.94 155 SER A CA 1
ATOM 1151 C C . SER A 1 155 ? -11.815 34.161 -28.677 1.00 31.94 155 SER A C 1
ATOM 1153 O O . SER A 1 155 ? -11.720 33.340 -27.767 1.00 31.94 155 SER A O 1
ATOM 1155 N N . PRO A 1 156 ? -11.809 33.779 -29.980 1.00 36.56 156 PRO A N 1
ATOM 1156 C CA . PRO A 1 156 ? -12.210 32.451 -30.432 1.00 36.56 156 PRO A CA 1
ATOM 1157 C C . PRO A 1 156 ? -11.000 31.555 -30.719 1.00 36.56 156 PRO A C 1
ATOM 1159 O O . PRO A 1 156 ? -10.238 31.797 -31.652 1.00 36.56 156 PRO A O 1
ATOM 1162 N N . ALA A 1 157 ? -10.855 30.481 -29.948 1.00 33.03 157 ALA A N 1
ATOM 1163 C CA . ALA A 1 157 ? -10.014 29.344 -30.305 1.00 33.03 157 ALA A CA 1
ATOM 1164 C C . ALA A 1 157 ? -10.911 28.141 -30.626 1.00 33.03 157 ALA A C 1
ATOM 1166 O O . ALA A 1 157 ? -11.954 27.947 -29.999 1.00 33.03 157 ALA A O 1
ATOM 1167 N N . SER A 1 158 ? -10.512 27.363 -31.632 1.00 36.47 158 SER A N 1
ATOM 1168 C CA . SER A 1 158 ? -11.265 26.257 -32.226 1.00 36.47 158 SER A CA 1
ATOM 1169 C C . SER A 1 158 ? -11.878 25.292 -31.189 1.00 36.47 158 SER A C 1
ATOM 1171 O O . SER A 1 158 ? -11.204 24.919 -30.223 1.00 36.47 158 SER A O 1
ATOM 1173 N N . PRO A 1 159 ? -13.125 24.819 -31.397 1.00 38.94 159 PRO A N 1
ATOM 1174 C CA . PRO A 1 159 ? -13.918 24.118 -30.378 1.00 38.94 159 PRO A CA 1
ATOM 1175 C C . PRO A 1 159 ? -13.298 22.804 -29.870 1.00 38.94 159 PRO A C 1
ATOM 1177 O O . PRO A 1 159 ? -13.539 22.422 -28.728 1.00 38.94 159 PRO A O 1
ATOM 1180 N N . VAL A 1 160 ? -12.434 22.154 -30.657 1.00 38.53 160 VAL A N 1
ATOM 1181 C CA . VAL A 1 160 ? -11.763 20.895 -30.277 1.00 38.53 160 VAL A CA 1
ATOM 1182 C C . VAL A 1 160 ? -10.666 21.117 -29.222 1.00 38.53 160 VAL A C 1
ATOM 1184 O O . VAL A 1 160 ? -10.529 20.327 -28.292 1.00 38.53 160 VAL A O 1
ATOM 1187 N N . HIS A 1 161 ? -9.927 22.230 -29.296 1.00 32.44 161 HIS A N 1
ATOM 1188 C CA . HIS A 1 161 ? -8.869 22.553 -28.329 1.00 32.44 161 HIS A CA 1
ATOM 1189 C C . HIS A 1 161 ? -9.454 22.967 -26.969 1.00 32.44 161 HIS A C 1
ATOM 1191 O O . HIS A 1 161 ? -8.933 22.602 -25.917 1.00 32.44 161 HIS A O 1
ATOM 1197 N N . PHE A 1 162 ? -10.596 23.663 -26.986 1.00 29.39 162 PHE A N 1
ATOM 1198 C CA . PHE A 1 162 ? -11.308 24.070 -25.774 1.00 29.39 162 PHE A CA 1
ATOM 1199 C C . PHE A 1 162 ? -11.913 22.880 -25.013 1.00 29.39 162 PHE A C 1
ATOM 1201 O O . PHE A 1 162 ? -12.002 22.916 -23.787 1.00 29.39 162 PHE A O 1
ATOM 1208 N N . GLN A 1 163 ? -12.323 21.823 -25.720 1.00 37.41 163 GLN A N 1
ATOM 1209 C CA . GLN A 1 163 ? -12.926 20.635 -25.113 1.00 37.41 163 GLN A CA 1
ATOM 1210 C C . GLN A 1 163 ? -11.868 19.740 -24.444 1.00 37.41 163 GLN A C 1
ATOM 1212 O O . GLN A 1 163 ? -12.073 19.303 -23.311 1.00 37.41 163 GLN A O 1
ATOM 1217 N N . VAL A 1 164 ? -10.697 19.573 -25.076 1.00 39.91 164 VAL A N 1
ATOM 1218 C CA . VAL A 1 164 ? -9.560 18.832 -24.499 1.00 39.91 164 VAL A CA 1
ATOM 1219 C C . VAL A 1 164 ? -8.954 19.584 -23.309 1.00 39.91 164 VAL A C 1
ATOM 1221 O O . VAL A 1 164 ? -8.789 18.989 -22.247 1.00 39.91 164 VAL A O 1
ATOM 1224 N N . GLN A 1 165 ? -8.727 20.901 -23.414 1.00 35.66 165 GLN A N 1
ATOM 1225 C CA . GLN A 1 165 ? -8.213 21.696 -22.287 1.00 35.66 165 GLN A CA 1
ATOM 1226 C C . GLN A 1 165 ? -9.179 21.744 -21.097 1.00 35.66 165 GLN A C 1
ATOM 1228 O O . GLN A 1 165 ? -8.735 21.717 -19.951 1.00 35.66 165 GLN A O 1
ATOM 1233 N N . LYS A 1 166 ? -10.499 21.782 -21.335 1.00 37.12 166 LYS A N 1
ATOM 1234 C CA . LYS A 1 166 ? -11.488 21.648 -20.255 1.00 37.12 166 LYS A CA 1
ATOM 1235 C C . LYS A 1 166 ? -11.384 20.281 -19.587 1.00 37.12 166 LYS A C 1
ATOM 1237 O O . LYS A 1 166 ? -11.310 20.245 -18.369 1.00 37.12 166 LYS A O 1
ATOM 1242 N N . SER A 1 167 ? -11.295 19.184 -20.344 1.00 48.22 167 SER A N 1
ATOM 1243 C CA . SER A 1 167 ? -11.161 17.844 -19.748 1.00 48.22 167 SER A CA 1
ATOM 1244 C C . SER A 1 167 ? -9.873 17.661 -18.941 1.00 48.22 167 SER A C 1
ATOM 1246 O O . SER A 1 167 ? -9.927 17.124 -17.843 1.00 48.22 167 SER A O 1
ATOM 1248 N N . THR A 1 168 ? -8.726 18.163 -19.410 1.00 49.88 168 THR A N 1
ATOM 1249 C CA . THR A 1 168 ? -7.455 18.033 -18.678 1.00 49.88 168 THR A CA 1
ATOM 1250 C C . THR A 1 168 ? -7.415 18.906 -17.427 1.00 49.88 168 THR A C 1
ATOM 1252 O O . THR A 1 168 ? -6.872 18.488 -16.409 1.00 49.88 168 THR A O 1
ATOM 1255 N N . ASN A 1 169 ? -8.008 20.104 -17.481 1.00 53.69 169 ASN A N 1
ATOM 1256 C CA . ASN A 1 169 ? -8.130 20.974 -16.311 1.00 53.69 169 ASN A CA 1
ATOM 1257 C C . ASN A 1 169 ? -9.135 20.423 -15.295 1.00 53.69 169 ASN A C 1
ATOM 1259 O O . ASN A 1 169 ? -8.879 20.521 -14.103 1.00 53.69 169 ASN A O 1
ATOM 1263 N N . LEU A 1 170 ? -10.231 19.807 -15.751 1.00 56.50 170 LEU A N 1
ATOM 1264 C CA . LEU A 1 170 ? -11.195 19.127 -14.884 1.00 56.50 170 LEU A CA 1
ATOM 1265 C C . LEU A 1 170 ? -10.557 17.925 -14.184 1.00 56.50 170 LEU A C 1
ATOM 1267 O O . LEU A 1 170 ? -10.639 17.850 -12.969 1.00 56.50 170 LEU A O 1
ATOM 1271 N N . VAL A 1 171 ? -9.831 17.065 -14.908 1.00 55.47 171 VAL A N 1
ATOM 1272 C CA . VAL A 1 171 ? -9.113 15.924 -14.307 1.00 55.47 171 VAL A CA 1
ATOM 1273 C C . VAL A 1 171 ? -8.057 16.398 -13.307 1.00 55.47 171 VAL A C 1
ATOM 1275 O O . VAL A 1 171 ? -7.932 15.830 -12.228 1.00 55.47 171 VAL A O 1
ATOM 1278 N N . ARG A 1 172 ? -7.311 17.467 -13.621 1.00 59.53 172 ARG A N 1
ATOM 1279 C CA . ARG A 1 172 ? -6.335 18.049 -12.684 1.00 59.53 172 ARG A CA 1
ATOM 1280 C C . ARG A 1 172 ? -7.012 18.644 -11.445 1.00 59.53 172 ARG A C 1
ATOM 1282 O O . ARG A 1 172 ? -6.492 18.487 -10.348 1.00 59.53 172 ARG A O 1
ATOM 1289 N N . MET A 1 173 ? -8.152 19.310 -11.615 1.00 64.88 173 MET A N 1
ATOM 1290 C CA . MET A 1 173 ? -8.933 19.878 -10.517 1.00 64.88 173 MET A CA 1
ATOM 1291 C C . MET A 1 173 ? -9.521 18.775 -9.630 1.00 64.88 173 MET A C 1
ATOM 1293 O O . MET A 1 173 ? -9.340 18.828 -8.422 1.00 64.88 173 MET A O 1
ATOM 1297 N N . GLU A 1 174 ? -10.130 17.742 -10.216 1.00 63.41 174 GLU A N 1
ATOM 1298 C CA . GLU A 1 174 ? -10.638 16.560 -9.504 1.00 63.41 174 GLU A CA 1
ATOM 1299 C C . GLU A 1 174 ? -9.527 15.859 -8.712 1.00 63.41 174 GLU A C 1
ATOM 1301 O O . GLU A 1 174 ? -9.719 15.503 -7.551 1.00 63.41 174 GLU A O 1
ATOM 1306 N N . LEU A 1 175 ? -8.341 15.720 -9.309 1.00 63.69 175 LEU A N 1
ATOM 1307 C CA . LEU A 1 175 ? -7.168 15.141 -8.661 1.00 63.69 175 LEU A CA 1
ATOM 1308 C C . LEU A 1 175 ? -6.684 15.983 -7.474 1.00 63.69 175 LEU A C 1
ATOM 1310 O O . LEU A 1 175 ? -6.432 15.446 -6.396 1.00 63.69 175 LEU A O 1
ATOM 1314 N N . GLN A 1 176 ? -6.595 17.305 -7.645 1.00 69.38 176 GLN A N 1
ATOM 1315 C CA . GLN A 1 176 ? -6.226 18.223 -6.565 1.00 69.38 176 GLN A CA 1
ATOM 1316 C C . GLN A 1 176 ? -7.250 18.201 -5.431 1.00 69.38 176 GLN A C 1
ATOM 1318 O O . GLN A 1 176 ? -6.863 18.148 -4.265 1.00 69.38 176 GLN A O 1
ATOM 1323 N N . THR A 1 177 ? -8.544 18.170 -5.757 1.00 70.25 177 THR A N 1
ATOM 1324 C CA . THR A 1 177 ? -9.613 17.996 -4.771 1.00 70.25 177 THR A CA 1
ATOM 1325 C C . THR A 1 177 ? -9.450 16.675 -4.021 1.00 70.25 177 THR A C 1
ATOM 1327 O O . THR A 1 177 ? -9.530 16.662 -2.796 1.00 70.25 177 THR A O 1
ATOM 1330 N N . HIS A 1 178 ? -9.138 15.581 -4.716 1.00 69.12 178 HIS A N 1
ATOM 1331 C CA . HIS A 1 178 ? -8.915 14.273 -4.100 1.00 69.12 178 HIS A CA 1
ATOM 1332 C C . HIS A 1 178 ? -7.716 14.266 -3.133 1.00 69.12 178 HIS A C 1
ATOM 1334 O O . HIS A 1 178 ? -7.800 13.737 -2.025 1.00 69.12 178 HIS A O 1
ATOM 1340 N N . ILE A 1 179 ? -6.596 14.888 -3.512 1.00 71.50 179 ILE A N 1
ATOM 1341 C CA . ILE A 1 179 ? -5.409 15.006 -2.646 1.00 71.50 179 ILE A CA 1
ATOM 1342 C C . ILE A 1 179 ? -5.713 15.869 -1.418 1.00 71.50 179 ILE A C 1
ATOM 1344 O O . ILE A 1 179 ? -5.367 15.497 -0.295 1.00 71.50 179 ILE A O 1
ATOM 1348 N N . GLN A 1 180 ? -6.399 16.999 -1.607 1.00 75.12 180 GLN A N 1
ATOM 1349 C CA . GLN A 1 180 ? -6.824 17.856 -0.502 1.00 75.12 180 GLN A CA 1
ATOM 1350 C C . GLN A 1 180 ? -7.751 17.108 0.457 1.00 75.12 180 GLN A C 1
ATOM 1352 O O . GLN A 1 180 ? -7.548 17.184 1.668 1.00 75.12 180 GLN A O 1
ATOM 1357 N N . GLN A 1 181 ? -8.719 16.347 -0.055 1.00 75.75 181 GLN A N 1
ATOM 1358 C CA . GLN A 1 181 ? -9.595 15.501 0.759 1.00 75.75 181 GLN A CA 1
ATOM 1359 C C . GLN A 1 181 ? -8.802 14.478 1.570 1.00 75.75 181 GLN A C 1
ATOM 1361 O O . GLN A 1 181 ? -9.057 14.312 2.761 1.00 75.75 181 GLN A O 1
ATOM 1366 N N . HIS A 1 182 ? -7.806 13.834 0.959 1.00 79.25 182 HIS A N 1
ATOM 1367 C CA . HIS A 1 182 ? -6.946 12.882 1.653 1.00 79.25 182 HIS A CA 1
ATOM 1368 C C . HIS A 1 182 ? -6.151 13.543 2.790 1.00 79.25 182 HIS A C 1
ATOM 1370 O O . HIS A 1 182 ? -6.139 13.031 3.907 1.00 79.25 182 HIS A O 1
ATOM 1376 N N . HIS A 1 183 ? -5.548 14.713 2.557 1.00 77.88 183 HIS A N 1
ATOM 1377 C CA . HIS A 1 183 ? -4.854 15.464 3.610 1.00 77.88 183 HIS A CA 1
ATOM 1378 C C . HIS A 1 183 ? -5.786 15.873 4.758 1.00 77.88 183 HIS A C 1
ATOM 1380 O O . HIS A 1 183 ? -5.425 15.716 5.924 1.00 77.88 183 HIS A O 1
ATOM 1386 N N . HIS A 1 184 ? -6.994 16.353 4.448 1.00 78.50 184 HIS A N 1
ATOM 1387 C CA . HIS A 1 184 ? -7.983 16.710 5.470 1.00 78.50 184 HIS A CA 1
ATOM 1388 C C . HIS A 1 184 ? -8.450 15.488 6.268 1.00 78.50 184 HIS A C 1
ATOM 1390 O O . HIS A 1 184 ? -8.618 15.578 7.484 1.00 78.50 184 HIS A O 1
ATOM 1396 N N . MET A 1 185 ? -8.608 14.341 5.605 1.00 84.69 185 MET A N 1
ATOM 1397 C CA . MET A 1 185 ? -8.903 13.064 6.250 1.00 84.69 185 MET A CA 1
ATOM 1398 C C . MET A 1 185 ? -7.768 12.656 7.206 1.00 84.69 185 MET A C 1
ATOM 1400 O O . MET A 1 185 ? -8.014 12.313 8.354 1.00 84.69 185 MET A O 1
ATOM 1404 N N . LEU A 1 186 ? -6.498 12.781 6.824 1.00 82.88 186 LEU A N 1
ATOM 1405 C CA . LEU A 1 186 ? -5.408 12.463 7.756 1.00 82.88 186 LEU A CA 1
ATOM 1406 C C . LEU A 1 186 ? -5.340 13.429 8.954 1.00 82.88 186 LEU A C 1
ATOM 1408 O O . LEU A 1 186 ? -5.089 12.986 10.076 1.00 82.88 186 LEU A O 1
ATOM 1412 N N . ALA A 1 187 ? -5.582 14.725 8.736 1.00 81.88 187 ALA A N 1
ATOM 1413 C CA . ALA A 1 187 ? -5.500 15.752 9.778 1.00 81.88 187 ALA A CA 1
ATOM 1414 C C . ALA A 1 187 ? -6.660 15.686 10.791 1.00 81.88 187 ALA A C 1
ATOM 1416 O O . ALA A 1 187 ? -6.463 15.884 11.988 1.00 81.88 187 ALA A O 1
ATOM 1417 N N . GLY A 1 188 ? -7.882 15.394 10.338 1.00 86.00 188 GLY A N 1
ATOM 1418 C CA . GLY A 1 188 ? -9.058 15.357 11.213 1.00 86.00 188 GLY A CA 1
ATOM 1419 C C . GLY A 1 188 ? -9.176 14.086 12.062 1.00 86.00 188 GLY A C 1
ATOM 1420 O O . GLY A 1 188 ? -9.976 14.050 13.000 1.00 86.00 188 GLY A O 1
ATOM 1421 N N . TYR A 1 189 ? -8.401 13.041 11.759 1.00 89.56 189 TYR A N 1
ATOM 1422 C CA . TYR A 1 189 ? -8.518 11.752 12.439 1.00 89.56 189 TYR A CA 1
ATOM 1423 C C . TYR A 1 189 ? -8.147 11.831 13.919 1.00 89.56 189 TYR A C 1
ATOM 1425 O O . TYR A 1 189 ? -8.815 11.227 14.761 1.00 89.56 189 TYR A O 1
ATOM 1433 N N . THR A 1 190 ? -7.125 12.619 14.255 1.00 88.25 190 THR A N 1
ATOM 1434 C CA . THR A 1 190 ? -6.677 12.762 15.642 1.00 88.25 190 THR A CA 1
ATOM 1435 C C . THR A 1 190 ? -7.766 13.364 16.526 1.00 88.25 190 THR A C 1
ATOM 1437 O O . THR A 1 190 ? -8.126 12.800 17.560 1.00 88.25 190 THR A O 1
ATOM 1440 N N . ASP A 1 191 ? -8.372 14.456 16.068 1.00 88.88 191 ASP A N 1
ATOM 1441 C CA . ASP A 1 191 ? -9.481 15.115 16.757 1.00 88.88 191 ASP A CA 1
ATOM 1442 C C . ASP A 1 191 ? -10.721 14.207 16.861 1.00 88.88 191 ASP A C 1
ATOM 1444 O O . ASP A 1 191 ? -11.354 14.114 17.916 1.00 88.88 191 ASP A O 1
ATOM 1448 N N . PHE A 1 192 ? -11.035 13.458 15.800 1.00 90.88 192 PHE A N 1
ATOM 1449 C CA . PHE A 1 192 ? -12.117 12.473 15.812 1.00 90.88 192 PHE A CA 1
ATOM 1450 C C . PHE A 1 192 ? -11.935 11.411 16.905 1.00 90.88 192 PHE A C 1
ATOM 1452 O O . PHE A 1 192 ? -12.891 11.072 17.611 1.00 90.88 192 PHE A O 1
ATOM 1459 N N . MET A 1 193 ? -10.714 10.893 17.043 1.00 90.19 193 MET A N 1
ATOM 1460 C CA . MET A 1 193 ? -10.369 9.870 18.026 1.00 90.19 193 MET A CA 1
ATOM 1461 C C . MET A 1 193 ? -10.442 10.418 19.449 1.00 90.19 193 MET A C 1
ATOM 1463 O O . MET A 1 193 ? -11.048 9.783 20.314 1.00 90.19 193 MET A O 1
ATOM 1467 N N . ILE A 1 194 ? -9.918 11.626 19.673 1.00 89.94 194 ILE A N 1
ATOM 1468 C CA . ILE A 1 194 ? -9.975 12.318 20.966 1.00 89.94 194 ILE A CA 1
ATOM 1469 C C . ILE A 1 194 ? -11.427 12.520 21.415 1.00 89.94 194 ILE A C 1
ATOM 1471 O O . ILE A 1 194 ? -11.805 12.100 22.509 1.00 89.94 194 ILE A O 1
ATOM 1475 N N . ARG A 1 195 ? -12.295 13.059 20.546 1.00 91.06 195 ARG A N 1
ATOM 1476 C CA . ARG A 1 195 ? -13.725 13.262 20.862 1.00 91.06 195 ARG A CA 1
ATOM 1477 C C . ARG A 1 195 ? -14.464 11.964 21.197 1.00 91.06 195 ARG A C 1
ATOM 1479 O O . ARG A 1 195 ? -15.535 12.007 21.800 1.00 91.06 195 ARG A O 1
ATOM 1486 N N . ARG A 1 196 ? -13.931 10.813 20.780 1.00 91.44 196 ARG A N 1
ATOM 1487 C CA . ARG A 1 196 ? -14.535 9.486 20.970 1.00 91.44 196 ARG A CA 1
ATOM 1488 C C . ARG A 1 196 ? -13.745 8.596 21.926 1.00 91.44 196 ARG A C 1
ATOM 1490 O O . ARG A 1 196 ? -14.096 7.424 22.052 1.00 91.44 196 ARG A O 1
ATOM 1497 N N . ALA A 1 197 ? -12.773 9.139 22.662 1.00 90.19 197 ALA A N 1
ATOM 1498 C CA . ALA A 1 197 ? -11.951 8.398 23.621 1.00 90.19 197 ALA A CA 1
ATOM 1499 C C . ALA A 1 197 ? -12.793 7.547 24.590 1.00 90.19 197 ALA A C 1
ATOM 1501 O O . ALA A 1 197 ? -12.529 6.361 24.774 1.00 90.19 197 ALA A O 1
ATOM 1502 N N . HIS A 1 198 ? -13.877 8.110 25.133 1.00 90.12 198 HIS A N 1
ATOM 1503 C CA . HIS A 1 198 ? -14.796 7.382 26.015 1.00 90.12 198 HIS A CA 1
ATOM 1504 C C . HIS A 1 198 ? -15.443 6.155 25.341 1.00 90.12 198 HIS A C 1
ATOM 1506 O O . HIS A 1 198 ? -15.607 5.100 25.956 1.00 90.12 198 HIS A O 1
ATOM 1512 N N . VAL A 1 199 ? -15.818 6.272 24.065 1.00 90.56 199 VAL A N 1
ATOM 1513 C CA . VAL A 1 199 ? -16.431 5.173 23.307 1.00 90.56 199 VAL A CA 1
ATOM 1514 C C . VAL A 1 199 ? -15.402 4.095 22.987 1.00 90.56 199 VAL A C 1
ATOM 1516 O O . VAL A 1 199 ? -15.708 2.915 23.121 1.00 90.56 199 VAL A O 1
ATOM 1519 N N . LEU A 1 200 ? -14.178 4.485 22.627 1.00 91.31 200 LEU A N 1
ATOM 1520 C CA . LEU A 1 200 ? -13.072 3.551 22.401 1.00 91.31 200 LEU A CA 1
ATOM 1521 C C . LEU A 1 200 ? -12.780 2.729 23.662 1.00 91.31 200 LEU A C 1
ATOM 1523 O O . LEU A 1 200 ? -12.683 1.509 23.588 1.00 91.31 200 LEU A O 1
ATOM 1527 N N . LEU A 1 201 ? -12.751 3.381 24.828 1.00 90.44 201 LEU A N 1
ATOM 1528 C CA . LEU A 1 201 ? -12.605 2.708 26.122 1.00 90.44 201 LEU A CA 1
ATOM 1529 C C . LEU A 1 201 ? -13.790 1.795 26.455 1.00 90.44 201 LEU A C 1
ATOM 1531 O O . LEU A 1 201 ? -13.613 0.775 27.108 1.00 90.44 201 LEU A O 1
ATOM 1535 N N . SER A 1 202 ? -14.995 2.128 25.992 1.00 88.94 202 SER A N 1
ATOM 1536 C CA . SER A 1 202 ? -16.170 1.264 26.158 1.00 88.94 202 SER A CA 1
ATOM 1537 C C . SER A 1 202 ? -16.107 0.024 25.260 1.00 88.94 202 SER A C 1
ATOM 1539 O O . SER A 1 202 ? -16.578 -1.036 25.660 1.00 88.94 202 SER A O 1
ATOM 1541 N N . LEU A 1 203 ? -15.523 0.148 24.062 1.00 88.50 203 LEU A N 1
ATOM 1542 C CA . LEU A 1 203 ? -15.389 -0.945 23.096 1.00 88.50 203 LEU A CA 1
ATOM 1543 C C . LEU A 1 203 ? -14.364 -1.988 23.518 1.00 88.50 203 LEU A C 1
ATOM 1545 O O . LEU A 1 203 ? -14.544 -3.156 23.217 1.00 88.50 203 LEU A O 1
ATOM 1549 N N . VAL A 1 204 ? -13.297 -1.593 24.205 1.00 88.50 204 VAL A N 1
ATOM 1550 C CA . VAL A 1 204 ? -12.240 -2.534 24.595 1.00 88.50 204 VAL A CA 1
ATOM 1551 C C . VAL A 1 204 ? -12.574 -3.367 25.831 1.00 88.50 204 VAL A C 1
ATOM 1553 O O . VAL A 1 204 ? -11.764 -4.197 26.225 1.00 88.50 204 VAL A O 1
ATOM 1556 N N . ARG A 1 205 ? -13.749 -3.186 26.438 1.00 86.94 205 ARG A N 1
ATOM 1557 C CA . ARG A 1 205 ? -14.154 -3.896 27.656 1.00 86.94 205 ARG A CA 1
ATOM 1558 C C . ARG A 1 205 ? -14.754 -5.265 27.364 1.00 86.94 205 ARG A C 1
ATOM 1560 O O . ARG A 1 205 ? -15.613 -5.393 26.496 1.00 86.94 205 ARG A O 1
ATOM 1567 N N . SER A 1 206 ? -14.373 -6.264 28.157 1.00 77.38 206 SER A N 1
ATOM 1568 C CA . SER A 1 206 ? -14.878 -7.638 28.039 1.00 77.38 206 SER A CA 1
ATOM 1569 C C . SER A 1 206 ? -16.288 -7.813 28.626 1.00 77.38 206 SER A C 1
ATOM 1571 O O . SER A 1 206 ? -17.057 -8.637 28.137 1.00 77.38 206 SER A O 1
ATOM 1573 N N . GLN A 1 207 ? -16.665 -7.029 29.648 1.00 67.31 207 GLN A N 1
ATOM 1574 C CA . GLN A 1 207 ? -18.007 -7.054 30.251 1.00 67.31 207 GLN A CA 1
ATOM 1575 C C . GLN A 1 207 ? -18.591 -5.636 30.426 1.00 67.31 207 GLN A C 1
ATOM 1577 O O . GLN A 1 207 ? -17.991 -4.793 31.102 1.00 67.31 207 GLN A O 1
ATOM 1582 N N . PRO A 1 208 ? -19.786 -5.349 29.872 1.00 54.47 208 PRO A N 1
ATOM 1583 C CA . PRO A 1 208 ? -20.404 -4.024 29.963 1.00 54.47 208 PRO A CA 1
ATOM 1584 C C . PRO A 1 208 ? -21.203 -3.778 31.259 1.00 54.47 208 PRO A C 1
ATOM 1586 O O . PRO A 1 208 ? -21.711 -2.674 31.434 1.00 54.47 208 PRO A O 1
ATOM 1589 N N . ALA A 1 209 ? -21.378 -4.783 32.132 1.00 53.47 209 ALA A N 1
ATOM 1590 C CA . ALA A 1 209 ? -22.514 -4.820 33.063 1.00 53.47 209 ALA A CA 1
ATOM 1591 C C . ALA A 1 209 ? -22.268 -4.401 34.528 1.00 53.47 209 ALA A C 1
ATOM 1593 O O . ALA A 1 209 ? -23.254 -4.050 35.170 1.00 53.47 209 ALA A O 1
ATOM 1594 N N . SER A 1 210 ? -21.049 -4.411 35.088 1.00 52.94 210 SER A N 1
ATOM 1595 C CA . SER A 1 210 ? -20.898 -4.189 36.548 1.00 52.94 210 SER A CA 1
ATOM 1596 C C . SER A 1 210 ? -19.941 -3.083 36.975 1.00 52.94 210 SER A C 1
ATOM 1598 O O . SER A 1 210 ? -20.284 -2.349 37.895 1.00 52.94 210 SER A O 1
ATOM 1600 N N . ASP A 1 211 ? -18.806 -2.884 36.306 1.00 56.56 211 ASP A N 1
ATOM 1601 C CA . ASP A 1 211 ? -17.799 -1.942 36.804 1.00 56.56 211 ASP A CA 1
ATOM 1602 C C . ASP A 1 211 ? -17.488 -0.873 35.764 1.00 56.56 211 ASP A C 1
ATOM 1604 O O . ASP A 1 211 ? -17.155 -1.175 34.623 1.00 56.56 211 ASP A O 1
ATOM 1608 N N . SER A 1 212 ? -17.567 0.407 36.131 1.00 73.38 212 SER A N 1
ATOM 1609 C CA . SER A 1 212 ? -17.115 1.537 35.295 1.00 73.38 212 SER A CA 1
ATOM 1610 C C . SER A 1 212 ? -15.595 1.562 35.100 1.00 73.38 212 SER A C 1
ATOM 1612 O O . SER A 1 212 ? -15.048 2.586 34.691 1.00 73.38 212 SER A O 1
ATOM 1614 N N . ASN A 1 213 ? -14.917 0.463 35.418 1.00 85.06 213 ASN A N 1
ATOM 1615 C CA . ASN A 1 213 ? -13.480 0.348 35.479 1.00 85.06 213 ASN A CA 1
ATOM 1616 C C . ASN A 1 213 ? -12.962 -0.468 34.294 1.00 85.06 213 ASN A C 1
ATOM 1618 O O . ASN A 1 213 ? -13.645 -1.356 33.786 1.00 85.06 213 ASN A O 1
ATOM 1622 N N . ILE A 1 214 ? -11.754 -0.139 33.856 1.00 87.00 214 ILE A N 1
ATOM 1623 C CA . ILE A 1 214 ? -11.031 -0.815 32.782 1.00 87.00 214 ILE A CA 1
ATOM 1624 C C . ILE A 1 214 ? -9.719 -1.372 33.328 1.00 87.00 214 ILE A C 1
ATOM 1626 O O . ILE A 1 214 ? -9.047 -0.737 34.148 1.00 87.00 214 ILE A O 1
ATOM 1630 N N . THR A 1 215 ? -9.362 -2.574 32.895 1.00 88.19 215 THR A N 1
ATOM 1631 C CA . THR A 1 215 ? -8.092 -3.218 33.242 1.00 88.19 215 THR A CA 1
ATOM 1632 C C . THR A 1 215 ? -6.964 -2.783 32.300 1.00 88.19 215 THR A C 1
ATOM 1634 O O . THR A 1 215 ? -7.201 -2.289 31.196 1.00 88.19 215 THR A O 1
ATOM 1637 N N . ALA A 1 216 ? -5.712 -2.991 32.716 1.00 86.00 216 ALA A N 1
ATOM 1638 C CA . ALA A 1 216 ? -4.539 -2.718 31.882 1.00 86.00 216 ALA A CA 1
ATOM 1639 C C . ALA A 1 216 ? -4.569 -3.507 30.554 1.00 86.00 216 ALA A C 1
ATOM 1641 O O . ALA A 1 216 ? -4.301 -2.945 29.495 1.00 86.00 216 ALA A O 1
ATOM 1642 N N . GLN A 1 217 ? -4.981 -4.779 30.602 1.00 84.50 217 GLN A N 1
ATOM 1643 C CA . GLN A 1 217 ? -5.052 -5.665 29.432 1.00 84.50 217 GLN A CA 1
ATOM 1644 C C . GLN A 1 217 ? -6.132 -5.235 28.429 1.00 84.50 217 GLN A C 1
ATOM 1646 O O . GLN A 1 217 ? -5.907 -5.271 27.219 1.00 84.50 217 GLN A O 1
ATOM 1651 N N . GLU A 1 218 ? -7.289 -4.779 28.918 1.00 88.38 218 GLU A N 1
ATOM 1652 C CA . GLU A 1 218 ? -8.335 -4.206 28.066 1.00 88.38 218 GLU A CA 1
ATOM 1653 C C . GLU A 1 218 ? -7.850 -2.914 27.402 1.00 88.38 218 GLU A C 1
ATOM 1655 O O . GLU A 1 218 ? -8.044 -2.727 26.203 1.00 88.38 218 GLU A O 1
ATOM 1660 N N . PHE A 1 219 ? -7.155 -2.042 28.139 1.00 89.62 219 PHE A N 1
ATOM 1661 C CA . PHE A 1 219 ? -6.587 -0.819 27.570 1.00 89.62 219 PHE A CA 1
ATOM 1662 C C . PHE A 1 219 ? -5.563 -1.104 26.462 1.00 89.62 219 PHE A C 1
ATOM 1664 O O . PHE A 1 219 ? -5.567 -0.426 25.433 1.00 89.62 219 PHE A O 1
ATOM 1671 N N . ASP A 1 220 ? -4.747 -2.150 26.612 1.00 89.44 220 ASP A N 1
ATOM 1672 C CA . ASP A 1 220 ? -3.746 -2.548 25.616 1.00 89.44 220 ASP A CA 1
ATOM 1673 C C . ASP A 1 220 ? -4.353 -2.950 24.258 1.00 89.44 220 ASP A C 1
ATOM 1675 O O . ASP A 1 220 ? -3.666 -2.905 23.235 1.00 89.44 220 ASP A O 1
ATOM 1679 N N . ARG A 1 221 ? -5.657 -3.256 24.187 1.00 90.44 221 ARG A N 1
ATOM 1680 C CA . ARG A 1 221 ? -6.370 -3.486 22.912 1.00 90.44 221 ARG A CA 1
ATOM 1681 C C . ARG A 1 221 ? -6.404 -2.237 22.028 1.00 90.44 221 ARG A C 1
ATOM 1683 O O . ARG A 1 221 ? -6.494 -2.358 20.806 1.00 90.44 221 ARG A O 1
ATOM 1690 N N . LEU A 1 222 ? -6.270 -1.040 22.609 1.00 91.56 222 LEU A N 1
ATOM 1691 C CA . LEU A 1 222 ? -6.164 0.211 21.853 1.00 91.56 222 LEU A CA 1
ATOM 1692 C C . LEU A 1 222 ? -4.872 0.317 21.033 1.00 91.56 222 LEU A C 1
ATOM 1694 O O . LEU A 1 222 ? -4.790 1.213 20.197 1.00 91.56 222 LEU A O 1
ATOM 1698 N N . ALA A 1 223 ? -3.906 -0.599 21.181 1.00 90.38 223 ALA A N 1
ATOM 1699 C CA . ALA A 1 223 ? -2.685 -0.638 20.369 1.00 90.38 223 ALA A CA 1
ATOM 1700 C C . ALA A 1 223 ? -2.954 -0.762 18.858 1.00 90.38 223 ALA A C 1
ATOM 1702 O O . ALA A 1 223 ? -2.113 -0.414 18.026 1.00 90.38 223 ALA A O 1
ATOM 1703 N N . LEU A 1 224 ? -4.144 -1.223 18.456 1.00 91.19 224 LEU A N 1
ATOM 1704 C CA . LEU A 1 224 ? -4.543 -1.161 17.050 1.00 91.19 224 LEU A CA 1
ATOM 1705 C C . LEU A 1 224 ? -4.578 0.290 16.536 1.00 91.19 224 LEU A C 1
ATOM 1707 O O . LEU A 1 224 ? -4.187 0.543 15.402 1.00 91.19 224 LEU A O 1
ATOM 1711 N N . LEU A 1 225 ? -5.024 1.237 17.367 1.00 91.69 225 LEU A N 1
ATOM 1712 C CA . LEU A 1 225 ? -5.263 2.635 16.994 1.00 91.69 225 LEU A CA 1
ATOM 1713 C C . LEU A 1 225 ? -4.249 3.616 17.604 1.00 91.69 225 LEU A C 1
ATOM 1715 O O . LEU A 1 225 ? -4.125 4.738 17.116 1.00 91.69 225 LEU A O 1
ATOM 1719 N N . LEU A 1 226 ? -3.529 3.217 18.653 1.00 90.19 226 LEU A N 1
ATOM 1720 C CA . LEU A 1 226 ? -2.564 4.033 19.388 1.00 90.19 226 LEU A CA 1
ATOM 1721 C C . LEU A 1 226 ? -1.183 3.376 19.383 1.00 90.19 226 LEU A C 1
ATOM 1723 O O . LEU A 1 226 ? -1.065 2.156 19.420 1.00 90.19 226 LEU A O 1
ATOM 1727 N N . ARG A 1 227 ? -0.136 4.195 19.379 1.00 87.25 227 ARG A N 1
ATOM 1728 C CA . ARG A 1 227 ? 1.252 3.780 19.599 1.00 87.25 227 ARG A CA 1
ATOM 1729 C C . ARG A 1 227 ? 1.889 4.644 20.676 1.00 87.25 227 ARG A C 1
ATOM 1731 O O . ARG A 1 227 ? 1.489 5.790 20.880 1.00 87.25 227 ARG A O 1
ATOM 1738 N N . ARG A 1 228 ? 2.907 4.108 21.340 1.00 83.19 228 ARG A N 1
ATOM 1739 C CA . ARG A 1 228 ? 3.733 4.865 22.284 1.00 83.19 228 ARG A CA 1
ATOM 1740 C C . ARG A 1 228 ? 4.616 5.866 21.534 1.00 83.19 228 ARG A C 1
ATOM 1742 O O . ARG A 1 228 ? 5.197 5.520 20.507 1.00 83.19 228 ARG A O 1
ATOM 1749 N N . THR A 1 229 ? 4.760 7.075 22.066 1.00 77.25 229 THR A N 1
ATOM 1750 C CA . THR A 1 229 ? 5.782 8.023 21.607 1.00 77.25 229 THR A CA 1
ATOM 1751 C C . THR A 1 229 ? 7.132 7.620 22.212 1.00 77.25 229 THR A C 1
ATOM 1753 O O . THR A 1 229 ? 7.287 7.531 23.431 1.00 77.25 229 THR A O 1
ATOM 1756 N N . VAL A 1 230 ? 8.119 7.295 21.373 1.00 60.66 230 VAL A N 1
ATOM 1757 C CA . VAL A 1 230 ? 9.489 7.043 21.847 1.00 60.66 230 VAL A CA 1
ATOM 1758 C C . VAL A 1 230 ? 10.152 8.401 22.046 1.00 60.66 230 VAL A C 1
ATOM 1760 O O . VAL A 1 230 ? 10.311 9.161 21.092 1.00 60.66 230 VAL A O 1
ATOM 1763 N N . GLN A 1 231 ? 10.507 8.731 23.288 1.00 47.03 231 GLN A N 1
ATOM 1764 C CA . GLN A 1 231 ? 11.345 9.893 23.559 1.00 47.03 231 GLN A CA 1
ATOM 1765 C C . GLN A 1 231 ? 12.748 9.590 23.008 1.00 47.03 231 GLN A C 1
ATOM 1767 O O . GLN A 1 231 ? 13.264 8.507 23.277 1.00 47.03 231 GLN A O 1
ATOM 1772 N N . PRO A 1 232 ? 13.374 10.479 22.219 1.00 38.28 232 PRO A N 1
ATOM 1773 C CA . PRO A 1 232 ? 14.773 10.302 21.864 1.00 38.28 232 PRO A CA 1
ATOM 1774 C C . PRO A 1 232 ? 15.586 10.400 23.157 1.00 38.28 232 PRO A C 1
ATOM 1776 O O . PRO A 1 232 ? 15.677 11.472 23.757 1.00 38.28 232 PRO A O 1
ATOM 1779 N N . ASP A 1 233 ? 16.120 9.274 23.623 1.00 29.38 233 ASP A N 1
ATOM 1780 C CA . ASP A 1 233 ? 16.955 9.228 24.815 1.00 29.38 233 ASP A CA 1
ATOM 1781 C C . ASP A 1 233 ? 18.191 10.112 24.600 1.00 29.38 233 ASP A C 1
ATOM 1783 O O . ASP A 1 233 ? 19.126 9.760 23.885 1.00 29.38 233 ASP A O 1
ATOM 1787 N N . THR A 1 234 ? 18.240 11.270 25.257 1.00 31.64 234 THR A N 1
ATOM 1788 C CA . THR A 1 234 ? 19.437 12.124 25.315 1.00 31.64 234 THR A CA 1
ATOM 1789 C C . THR A 1 234 ? 20.489 11.591 26.299 1.00 31.64 234 THR A C 1
ATOM 1791 O O . THR A 1 234 ? 21.319 12.353 26.789 1.00 31.64 234 THR A O 1
ATOM 1794 N N . SER A 1 235 ? 20.473 10.296 26.630 1.00 32.47 235 SER A N 1
ATOM 1795 C CA . SER A 1 235 ? 21.364 9.706 27.636 1.00 32.47 235 SER A CA 1
ATOM 1796 C C . SER A 1 235 ? 21.942 8.343 27.251 1.00 32.47 235 SER A C 1
ATOM 1798 O O . SER A 1 235 ? 22.065 7.465 28.101 1.00 32.47 235 SER A O 1
ATOM 1800 N N . SER A 1 236 ? 22.381 8.174 26.003 1.00 32.16 236 SER A N 1
ATOM 1801 C CA . SER A 1 236 ? 23.452 7.218 25.690 1.00 32.16 236 SER A CA 1
ATOM 1802 C C . SER A 1 236 ? 24.736 7.988 25.379 1.00 32.16 236 SER A C 1
ATOM 1804 O O . SER A 1 236 ? 25.075 8.271 24.229 1.00 32.16 236 SER A O 1
ATOM 1806 N N . THR A 1 237 ? 25.447 8.387 26.430 1.00 28.98 237 THR A N 1
ATOM 1807 C CA . THR A 1 237 ? 26.824 8.869 26.322 1.00 28.98 237 THR A CA 1
ATOM 1808 C C . THR A 1 237 ? 27.715 7.769 25.745 1.00 28.98 237 THR A C 1
ATOM 1810 O O . THR A 1 237 ? 27.926 6.750 26.390 1.00 28.98 237 THR A O 1
ATOM 1813 N N . GLY A 1 238 ? 28.231 8.021 24.541 1.00 32.69 238 GLY A N 1
ATOM 1814 C CA . GLY A 1 238 ? 29.538 7.606 24.031 1.00 32.69 238 GLY A CA 1
ATOM 1815 C C . GLY A 1 238 ? 30.014 6.179 24.300 1.00 32.69 238 GLY A C 1
ATOM 1816 O O . GLY A 1 238 ? 30.642 5.905 25.319 1.00 32.69 238 GLY A O 1
ATOM 1817 N N . THR A 1 239 ? 29.927 5.322 23.286 1.00 23.97 239 THR A N 1
ATOM 1818 C CA . THR A 1 239 ? 31.053 4.439 22.953 1.00 23.97 239 THR A CA 1
ATOM 1819 C C . THR A 1 239 ? 31.051 4.189 21.448 1.00 23.97 239 THR A C 1
ATOM 1821 O O . THR A 1 239 ? 30.151 3.556 20.908 1.00 23.97 239 THR A O 1
ATOM 1824 N N . THR A 1 240 ? 32.037 4.752 20.756 1.00 26.77 240 THR A N 1
ATOM 1825 C CA . THR A 1 240 ? 32.360 4.440 19.359 1.00 26.77 240 THR A CA 1
ATOM 1826 C C . THR A 1 240 ? 32.727 2.956 19.243 1.00 26.77 240 THR A C 1
ATOM 1828 O O . THR A 1 240 ? 33.649 2.540 19.952 1.00 26.77 240 THR A O 1
ATOM 1831 N N . PRO A 1 241 ? 32.096 2.145 18.376 1.00 29.41 241 PRO A N 1
ATOM 1832 C CA . PRO A 1 241 ? 32.675 0.871 17.990 1.00 29.41 241 PRO A CA 1
ATOM 1833 C C . PRO A 1 241 ? 33.750 1.142 16.936 1.00 29.41 241 PRO A C 1
ATOM 1835 O O . PRO A 1 241 ? 33.495 1.802 15.931 1.00 29.41 241 PRO A O 1
ATOM 1838 N N . ALA A 1 242 ? 34.962 0.680 17.226 1.00 25.52 242 ALA A N 1
ATOM 1839 C CA . ALA A 1 242 ? 36.089 0.696 16.312 1.00 25.52 242 ALA A CA 1
ATOM 1840 C C . ALA A 1 242 ? 35.795 -0.129 15.048 1.00 25.52 242 ALA A C 1
ATOM 1842 O O . ALA A 1 242 ? 35.077 -1.130 15.106 1.00 25.52 242 ALA A O 1
ATOM 1843 N N . ASP A 1 243 ? 36.388 0.313 13.939 1.00 30.05 243 ASP A N 1
ATOM 1844 C CA . ASP A 1 243 ? 36.555 -0.430 12.694 1.00 30.05 243 ASP A CA 1
ATOM 1845 C C . ASP A 1 243 ? 37.101 -1.838 12.975 1.00 30.05 243 ASP A C 1
ATOM 1847 O O . ASP A 1 243 ? 38.216 -1.963 13.473 1.00 30.05 243 ASP A O 1
ATOM 1851 N N . ASP A 1 244 ? 36.284 -2.866 12.723 1.00 30.95 244 ASP A N 1
ATOM 1852 C CA . ASP A 1 244 ? 36.658 -4.218 12.265 1.00 30.95 244 ASP A CA 1
ATOM 1853 C C . ASP A 1 244 ? 35.505 -5.203 12.545 1.00 30.95 244 ASP A C 1
ATOM 1855 O O . ASP A 1 244 ? 35.426 -5.830 13.604 1.00 30.95 244 ASP A O 1
ATOM 1859 N N . ALA A 1 245 ? 34.596 -5.381 11.578 1.00 26.83 245 ALA A N 1
ATOM 1860 C CA . ALA A 1 245 ? 33.697 -6.538 11.545 1.00 26.83 245 ALA A CA 1
ATOM 1861 C C . ALA A 1 245 ? 33.343 -6.935 10.100 1.00 26.83 245 ALA A C 1
ATOM 1863 O O . ALA A 1 245 ? 32.942 -6.114 9.279 1.00 26.83 245 ALA A O 1
ATOM 1864 N N . ALA A 1 246 ? 33.530 -8.222 9.812 1.00 26.80 246 ALA A N 1
ATOM 1865 C CA . ALA A 1 246 ? 33.368 -8.894 8.526 1.00 26.80 246 ALA A CA 1
ATOM 1866 C C . ALA A 1 246 ? 31.944 -8.790 7.922 1.00 26.80 246 ALA A C 1
ATOM 1868 O O . ALA A 1 246 ? 30.970 -8.586 8.651 1.00 26.80 246 ALA A O 1
ATOM 1869 N N . PRO A 1 247 ? 31.781 -8.997 6.598 1.00 29.64 247 PRO A N 1
ATOM 1870 C CA . PRO A 1 247 ? 30.486 -8.926 5.943 1.00 29.64 247 PRO A CA 1
ATOM 1871 C C . PRO A 1 247 ? 29.774 -10.261 6.141 1.00 29.64 247 PRO A C 1
ATOM 1873 O O . PRO A 1 247 ? 30.078 -11.206 5.427 1.00 29.64 247 PRO A O 1
ATOM 1876 N N . MET A 1 248 ? 28.896 -10.365 7.138 1.00 35.50 248 MET A N 1
ATOM 1877 C CA . MET A 1 248 ? 27.785 -11.329 7.235 1.00 35.50 248 MET A CA 1
ATOM 1878 C C . MET A 1 248 ? 27.200 -11.242 8.647 1.00 35.50 248 MET A C 1
ATOM 1880 O O . MET A 1 248 ? 27.591 -11.995 9.530 1.00 35.50 248 MET A O 1
ATOM 1884 N N . ASP A 1 249 ? 26.257 -10.323 8.848 1.00 24.09 249 ASP A N 1
ATOM 1885 C CA . ASP A 1 249 ? 25.177 -10.540 9.814 1.00 24.09 249 ASP A CA 1
ATOM 1886 C C . ASP A 1 249 ? 23.976 -9.658 9.441 1.00 24.09 249 ASP A C 1
ATOM 1888 O O . ASP A 1 249 ? 23.846 -8.495 9.824 1.00 24.09 249 ASP A O 1
ATOM 1892 N N . THR A 1 250 ? 23.104 -10.193 8.587 1.00 32.84 250 THR A N 1
ATOM 1893 C CA . THR A 1 250 ? 21.797 -9.605 8.280 1.00 32.84 250 THR A CA 1
ATOM 1894 C C . THR A 1 250 ? 20.805 -10.032 9.355 1.00 32.84 250 THR A C 1
ATOM 1896 O O . THR A 1 250 ? 19.937 -10.872 9.121 1.00 32.84 250 THR A O 1
ATOM 1899 N N . SER A 1 251 ? 20.939 -9.477 10.554 1.00 27.59 251 SER A N 1
ATOM 1900 C CA . SER A 1 251 ? 19.846 -9.482 11.525 1.00 27.59 251 SER A CA 1
ATOM 1901 C C . SER A 1 251 ? 18.821 -8.409 11.131 1.00 27.59 251 SER A C 1
ATOM 1903 O O . SER A 1 251 ? 19.230 -7.306 10.752 1.00 27.59 251 SER A O 1
ATOM 1905 N N . PRO A 1 252 ? 17.505 -8.687 11.201 1.00 29.11 252 PRO A N 1
ATOM 1906 C CA . PRO A 1 252 ? 16.485 -7.706 10.857 1.00 29.11 252 PRO A CA 1
ATOM 1907 C C . PRO A 1 252 ? 16.653 -6.477 11.749 1.00 29.11 252 PRO A C 1
ATOM 1909 O O . PRO A 1 252 ? 16.755 -6.599 12.971 1.00 29.11 252 PRO A O 1
ATOM 1912 N N . ILE A 1 253 ? 16.668 -5.291 11.139 1.00 29.55 253 ILE A N 1
ATOM 1913 C CA . ILE A 1 253 ? 16.609 -4.005 11.840 1.00 29.55 253 ILE A CA 1
ATOM 1914 C C . ILE A 1 253 ? 15.185 -3.866 12.391 1.00 29.55 253 ILE A C 1
ATOM 1916 O O . ILE A 1 253 ? 14.341 -3.150 11.871 1.00 29.55 253 ILE A O 1
ATOM 1920 N N . SER A 1 254 ? 14.889 -4.641 13.425 1.00 30.73 254 SER A N 1
ATOM 1921 C CA . SER A 1 254 ? 13.901 -4.290 14.427 1.00 30.73 254 SER A CA 1
ATOM 1922 C C . SER A 1 254 ? 14.695 -3.645 15.551 1.00 30.73 254 SER A C 1
ATOM 1924 O O . SER A 1 254 ? 15.652 -4.267 16.023 1.00 30.73 254 SER A O 1
ATOM 1926 N N . PRO A 1 255 ? 14.368 -2.423 15.995 1.00 31.09 255 PRO A N 1
ATOM 1927 C CA . PRO A 1 255 ? 15.003 -1.901 17.187 1.00 31.09 255 PRO A CA 1
ATOM 1928 C C . PRO A 1 255 ? 14.677 -2.887 18.320 1.00 31.09 255 PRO A C 1
ATOM 1930 O O . PRO A 1 255 ? 13.509 -3.169 18.606 1.00 31.09 255 PRO A O 1
ATOM 1933 N N . ARG A 1 256 ? 15.717 -3.512 18.888 1.00 33.22 256 ARG A N 1
ATOM 1934 C CA . ARG A 1 256 ? 15.612 -4.310 20.112 1.00 33.22 256 ARG A CA 1
ATOM 1935 C C . ARG A 1 256 ? 15.144 -3.353 21.210 1.00 33.22 256 ARG A C 1
ATOM 1937 O O . ARG A 1 256 ? 15.956 -2.630 21.769 1.00 33.22 256 ARG A O 1
ATOM 1944 N N . LEU A 1 257 ? 13.838 -3.314 21.451 1.00 40.56 257 LEU A N 1
ATOM 1945 C CA . LEU A 1 257 ? 13.228 -2.672 22.609 1.00 40.56 257 LEU A CA 1
ATOM 1946 C C . LEU A 1 257 ? 12.591 -3.749 23.481 1.00 40.56 257 LEU A C 1
ATOM 1948 O O . LEU A 1 257 ? 11.888 -4.623 22.969 1.00 40.56 257 LEU A O 1
ATOM 1952 N N . ASP A 1 258 ? 12.899 -3.628 24.769 1.00 36.75 258 ASP A N 1
ATOM 1953 C CA . ASP A 1 258 ? 12.518 -4.449 25.915 1.00 36.75 258 ASP A CA 1
ATOM 1954 C C . ASP A 1 258 ? 11.047 -4.900 25.945 1.00 36.75 258 ASP A C 1
ATOM 1956 O O . ASP A 1 258 ? 10.161 -4.274 25.361 1.00 36.75 258 ASP A O 1
ATOM 1960 N N . ASP A 1 259 ? 10.792 -5.956 26.723 1.00 36.50 259 ASP A N 1
ATOM 1961 C CA . ASP A 1 259 ? 9.514 -6.641 26.996 1.00 36.50 259 ASP A CA 1
ATOM 1962 C C . ASP A 1 259 ? 8.361 -5.765 27.571 1.00 36.50 259 ASP A C 1
ATOM 1964 O O . ASP A 1 259 ? 7.388 -6.283 28.115 1.00 36.50 259 ASP A O 1
ATOM 1968 N N . SER A 1 260 ? 8.399 -4.434 27.437 1.00 50.59 260 SER A N 1
ATOM 1969 C CA . SER A 1 260 ? 7.354 -3.495 27.882 1.00 50.59 260 SER A CA 1
ATOM 1970 C C . SER A 1 260 ? 6.664 -2.801 26.695 1.00 50.59 260 SER A C 1
ATOM 1972 O O . SER A 1 260 ? 6.741 -1.584 26.506 1.00 50.59 260 SER A O 1
ATOM 1974 N N . TRP A 1 261 ? 5.999 -3.603 25.854 1.00 59.81 261 TRP A N 1
ATOM 1975 C CA . TRP A 1 261 ? 5.183 -3.136 24.717 1.00 59.81 261 TRP A CA 1
ATOM 1976 C C . TRP A 1 261 ? 3.797 -2.609 25.137 1.00 59.81 261 TRP A C 1
ATOM 1978 O O . TRP A 1 261 ? 3.117 -1.935 24.365 1.00 59.81 261 TRP A O 1
ATOM 1988 N N . CYS A 1 262 ? 3.347 -2.922 26.350 1.00 77.88 262 CYS A N 1
ATOM 1989 C CA . CYS A 1 262 ? 2.000 -2.592 26.802 1.00 77.88 262 CYS A CA 1
ATOM 1990 C C . CYS A 1 262 ? 1.788 -1.071 26.864 1.00 77.88 262 CYS A C 1
ATOM 1992 O O . CYS A 1 262 ? 2.537 -0.358 27.536 1.00 77.88 262 CYS A O 1
ATOM 1994 N N . LEU A 1 263 ? 0.737 -0.567 26.206 1.00 84.25 263 LEU A N 1
ATOM 1995 C CA . LEU A 1 263 ? 0.341 0.840 26.309 1.00 84.25 263 LEU A CA 1
ATOM 1996 C C . LEU A 1 263 ? 0.049 1.201 27.767 1.00 84.25 263 LEU A C 1
ATOM 1998 O O . LEU A 1 263 ? 0.403 2.286 28.224 1.00 84.25 263 LEU A O 1
ATOM 2002 N N . SER A 1 264 ? -0.549 0.268 28.507 1.00 84.75 264 SER A N 1
ATOM 2003 C CA . SER A 1 264 ? -0.875 0.392 29.923 1.00 84.75 264 SER A CA 1
ATOM 2004 C C . SER A 1 264 ? 0.341 0.722 30.795 1.00 84.75 264 SER A C 1
ATOM 2006 O O . SER A 1 264 ? 0.198 1.459 31.768 1.00 84.75 264 SER A O 1
ATOM 2008 N N . ALA A 1 265 ? 1.552 0.302 30.407 1.00 84.12 265 ALA A N 1
ATOM 2009 C CA . ALA A 1 265 ? 2.788 0.626 31.123 1.00 84.12 265 ALA A CA 1
ATOM 2010 C C . ALA A 1 265 ? 3.158 2.122 31.064 1.00 84.12 265 ALA A C 1
ATOM 2012 O O . ALA A 1 265 ? 3.921 2.605 31.899 1.00 84.12 265 ALA A O 1
ATOM 2013 N N . CYS A 1 266 ? 2.620 2.866 30.093 1.00 80.62 266 CYS A N 1
ATOM 2014 C CA . CYS A 1 266 ? 2.849 4.307 29.940 1.00 80.62 266 CYS A CA 1
ATOM 2015 C C . CYS A 1 266 ? 1.788 5.160 30.647 1.00 80.62 266 CYS A C 1
ATOM 2017 O O . CYS A 1 266 ? 1.864 6.387 30.606 1.00 80.62 266 CYS A O 1
ATOM 2019 N N . VAL A 1 267 ? 0.789 4.532 31.272 1.00 86.00 267 VAL A N 1
ATOM 2020 C CA . VAL A 1 267 ? -0.312 5.225 31.941 1.00 86.00 267 VAL A CA 1
ATOM 2021 C C . VAL A 1 267 ? -0.100 5.154 33.456 1.00 86.00 267 VAL A C 1
ATOM 2023 O O . VAL A 1 267 ? -0.273 4.086 34.048 1.00 86.00 267 VAL A O 1
ATOM 2026 N N . PRO A 1 268 ? 0.194 6.281 34.131 1.00 84.19 268 PRO A N 1
ATOM 2027 C CA . PRO A 1 268 ? 0.434 6.294 35.576 1.00 84.19 268 PRO A CA 1
ATOM 2028 C C . PRO A 1 268 ? -0.741 5.752 36.401 1.00 84.19 268 PRO A C 1
ATOM 2030 O O . PRO A 1 268 ? -0.531 5.179 37.465 1.00 84.19 268 PRO A O 1
ATOM 2033 N N . LEU A 1 269 ? -1.972 5.890 35.890 1.00 83.38 269 LEU A N 1
ATOM 2034 C CA . LEU A 1 269 ? -3.197 5.436 36.554 1.00 83.38 269 LEU A CA 1
ATOM 2035 C C . LEU A 1 269 ? -3.242 3.914 36.781 1.00 83.38 269 LEU A C 1
ATOM 2037 O O . LEU A 1 269 ? -3.887 3.478 37.730 1.00 83.38 269 LEU A O 1
ATOM 2041 N N . PHE A 1 270 ? -2.567 3.105 35.952 1.00 83.06 270 PHE A N 1
ATOM 2042 C CA . PHE A 1 270 ? -2.499 1.648 36.154 1.00 83.06 270 PHE A CA 1
ATOM 2043 C C . PHE A 1 270 ? -1.420 1.226 37.160 1.00 83.06 270 PHE A C 1
ATOM 2045 O O . PHE A 1 270 ? -1.488 0.119 37.691 1.00 83.06 270 PHE A O 1
ATOM 2052 N N . SER A 1 271 ? -0.452 2.101 37.441 1.00 77.94 271 SER A N 1
ATOM 2053 C CA . SER A 1 271 ? 0.648 1.852 38.383 1.00 77.94 271 SER A CA 1
ATOM 2054 C C . SER A 1 271 ? 0.334 2.315 39.809 1.00 77.94 271 SER A C 1
ATOM 2056 O O . SER A 1 271 ? 1.131 2.080 40.717 1.00 77.94 271 SER A O 1
ATOM 2058 N N . ASP A 1 272 ? -0.801 2.987 40.019 1.00 75.94 272 ASP A N 1
ATOM 2059 C CA . ASP A 1 272 ? -1.200 3.492 41.329 1.00 75.94 272 ASP A CA 1
ATOM 2060 C C . ASP A 1 272 ? -1.656 2.335 42.247 1.00 75.94 272 ASP A C 1
ATOM 2062 O O . ASP A 1 272 ? -2.643 1.654 41.938 1.00 75.94 272 ASP A O 1
ATOM 2066 N N . PRO A 1 273 ? -0.990 2.105 43.396 1.00 65.62 273 PRO A N 1
ATOM 2067 C CA . PRO A 1 273 ? -1.365 1.052 44.337 1.00 65.62 273 PRO A CA 1
ATOM 2068 C C . PRO A 1 273 ? -2.779 1.215 44.922 1.00 65.62 273 PRO A C 1
ATOM 2070 O O . PRO A 1 273 ? -3.341 0.227 45.388 1.00 65.62 273 PRO A O 1
ATOM 2073 N N . ALA A 1 274 ? -3.385 2.411 44.879 1.00 63.84 274 ALA A N 1
ATOM 2074 C CA . ALA A 1 274 ? -4.782 2.622 45.274 1.00 63.84 274 ALA A CA 1
ATOM 2075 C C . ALA A 1 274 ? -5.793 2.050 44.258 1.00 63.84 274 ALA A C 1
ATOM 2077 O O . ALA A 1 274 ? -6.945 1.783 44.608 1.00 63.84 274 ALA A O 1
ATOM 2078 N N . HIS A 1 275 ? -5.364 1.850 43.009 1.00 62.97 275 HIS A N 1
ATOM 2079 C CA . HIS A 1 275 ? -6.182 1.383 41.885 1.00 62.97 275 HIS A CA 1
ATOM 2080 C C . HIS A 1 275 ? -5.766 -0.009 41.370 1.00 62.97 275 HIS A C 1
ATOM 2082 O O . HIS A 1 275 ? -6.492 -0.630 40.584 1.00 62.97 275 HIS A O 1
ATOM 2088 N N . ALA A 1 276 ? -4.639 -0.535 41.858 1.00 54.44 276 ALA A N 1
ATOM 2089 C CA . ALA A 1 276 ? -4.104 -1.859 41.561 1.00 54.44 276 ALA A CA 1
ATOM 2090 C C . ALA A 1 276 ? -4.991 -2.979 42.148 1.00 54.44 276 ALA A C 1
ATOM 2092 O O . ALA A 1 276 ? -4.769 -3.472 43.250 1.00 54.44 276 ALA A O 1
ATOM 2093 N N . GLY A 1 277 ? -6.030 -3.373 41.410 1.00 59.47 277 GLY A N 1
ATOM 2094 C CA . GLY A 1 277 ? -6.874 -4.533 41.730 1.00 59.47 277 GLY A CA 1
ATOM 2095 C C . GLY A 1 277 ? -8.322 -4.415 41.256 1.00 59.47 277 GLY A C 1
ATOM 2096 O O . GLY A 1 277 ? -8.903 -5.417 40.859 1.00 59.47 277 GLY A O 1
ATOM 2097 N N . ASN A 1 278 ? -8.872 -3.194 41.210 1.00 65.56 278 ASN A N 1
ATOM 2098 C CA . ASN A 1 278 ? -10.269 -2.940 40.820 1.00 65.56 278 ASN A CA 1
ATOM 2099 C C . ASN A 1 278 ? -10.422 -2.297 39.426 1.00 65.56 278 ASN A C 1
ATOM 2101 O O . ASN A 1 278 ? -11.546 -2.043 38.996 1.00 65.56 278 ASN A O 1
ATOM 2105 N N . GLY A 1 279 ? -9.316 -2.033 38.720 1.00 75.56 279 GLY A N 1
ATOM 2106 C CA . GLY A 1 279 ? -9.302 -1.321 37.437 1.00 75.56 279 GLY A CA 1
ATOM 2107 C C . GLY A 1 279 ? -9.455 0.200 37.586 1.00 75.56 279 GLY A C 1
ATOM 2108 O O . GLY A 1 279 ? -9.774 0.715 38.657 1.00 75.56 279 GLY A O 1
ATOM 2109 N N . VAL A 1 280 ? -9.215 0.935 36.500 1.00 84.75 280 VAL A N 1
ATOM 2110 C CA . VAL A 1 280 ? -9.247 2.409 36.474 1.00 84.75 280 VAL A CA 1
ATOM 2111 C C . VAL A 1 280 ? -10.608 2.897 35.967 1.00 84.75 280 VAL A C 1
ATOM 2113 O O . VAL A 1 280 ? -11.067 2.387 34.948 1.00 84.75 280 VAL A O 1
ATOM 2116 N N . PRO A 1 281 ? -11.262 3.899 36.584 1.00 88.06 281 PRO A N 1
ATOM 2117 C CA . PRO A 1 281 ? -12.521 4.435 36.069 1.00 88.06 281 PRO A CA 1
ATOM 2118 C C . PRO A 1 281 ? -12.386 4.983 34.641 1.00 88.06 281 PRO A C 1
ATOM 2120 O O . PRO A 1 281 ? -11.532 5.831 34.369 1.00 88.06 281 PRO A O 1
ATOM 2123 N N . VAL A 1 282 ? -13.280 4.566 33.738 1.00 86.75 282 VAL A N 1
ATOM 2124 C CA . VAL A 1 282 ? -13.281 4.958 32.315 1.00 86.75 282 VAL A CA 1
ATOM 2125 C C . VAL A 1 282 ? -13.307 6.477 32.145 1.00 86.75 282 VAL A C 1
ATOM 2127 O O . VAL A 1 282 ? -12.605 7.005 31.288 1.00 86.75 282 VAL A O 1
ATOM 2130 N N . ALA A 1 283 ? -14.059 7.198 32.982 1.00 86.44 283 ALA A N 1
ATOM 2131 C CA . ALA A 1 283 ? -14.126 8.658 32.927 1.00 86.44 283 ALA A CA 1
ATOM 2132 C C . ALA A 1 283 ? -12.758 9.313 33.199 1.00 86.44 283 ALA A C 1
ATOM 2134 O O . ALA A 1 283 ? -12.318 10.151 32.411 1.00 86.44 283 ALA A O 1
ATOM 2135 N N . ALA A 1 284 ? -12.060 8.882 34.255 1.00 87.06 284 ALA A N 1
ATOM 2136 C CA . ALA A 1 284 ? -10.740 9.401 34.614 1.00 87.06 284 ALA A CA 1
ATOM 2137 C C . ALA A 1 284 ? -9.699 9.080 33.532 1.00 87.06 284 ALA A C 1
ATOM 2139 O O . ALA A 1 284 ? -8.948 9.959 33.112 1.00 87.06 284 ALA A O 1
ATOM 2140 N N . LEU A 1 285 ? -9.715 7.846 33.018 1.00 88.62 285 LEU A N 1
ATOM 2141 C CA . LEU A 1 285 ? -8.810 7.443 31.947 1.00 88.62 285 LEU A CA 1
ATOM 2142 C C . LEU A 1 285 ? -9.107 8.169 30.628 1.00 88.62 285 LEU A C 1
ATOM 2144 O O . LEU A 1 285 ? -8.179 8.514 29.909 1.00 88.62 285 LEU A O 1
ATOM 2148 N N . SER A 1 286 ? -10.378 8.443 30.315 1.00 89.12 286 SER A N 1
ATOM 2149 C CA . SER A 1 286 ? -10.764 9.171 29.098 1.00 89.12 286 SER A CA 1
ATOM 2150 C C . SER A 1 286 ? -10.290 10.626 29.107 1.00 89.12 286 SER A C 1
ATOM 2152 O O . SER A 1 286 ? -9.801 11.111 28.085 1.00 89.12 286 SER A O 1
ATOM 2154 N N . ALA A 1 287 ? -10.386 11.298 30.261 1.00 88.44 287 ALA A N 1
ATOM 2155 C CA . ALA A 1 287 ? -9.885 12.655 30.443 1.00 88.44 287 ALA A CA 1
ATOM 2156 C C . ALA A 1 287 ? -8.360 12.679 30.295 1.00 88.44 287 ALA A C 1
ATOM 2158 O O . ALA A 1 287 ? -7.827 13.438 29.491 1.00 88.44 287 ALA A O 1
ATOM 2159 N N . TRP A 1 288 ? -7.674 11.758 30.977 1.00 88.94 288 TRP A N 1
ATOM 2160 C CA . TRP A 1 288 ? -6.224 11.637 30.886 1.00 88.94 288 TRP A CA 1
ATOM 2161 C C . TRP A 1 288 ? -5.751 11.306 29.460 1.00 88.94 288 TRP A C 1
ATOM 2163 O O . TRP A 1 288 ? -4.820 11.933 28.960 1.00 88.94 288 TRP A O 1
ATOM 2173 N N . LEU A 1 289 ? -6.407 10.373 28.762 1.00 89.06 289 LEU A N 1
ATOM 2174 C CA . LEU A 1 289 ? -6.046 9.986 27.394 1.00 89.06 289 LEU A CA 1
ATOM 2175 C C . LEU A 1 289 ? -6.188 11.162 26.417 1.00 89.06 289 LEU A C 1
ATOM 2177 O O . LEU A 1 289 ? -5.322 11.367 25.573 1.00 89.06 289 LEU A O 1
ATOM 2181 N N . THR A 1 290 ? -7.248 11.959 26.567 1.00 88.19 290 THR A N 1
ATOM 2182 C CA . THR A 1 290 ? -7.498 13.159 25.751 1.00 88.19 290 THR A CA 1
ATOM 2183 C C . THR A 1 290 ? -6.377 14.195 25.889 1.00 88.19 290 THR A C 1
ATOM 2185 O O . THR A 1 290 ? -6.031 14.853 24.914 1.00 88.19 290 THR A O 1
ATOM 2188 N N . GLU A 1 291 ? -5.772 14.309 27.073 1.00 86.94 291 GLU A N 1
ATOM 2189 C CA . GLU A 1 291 ? -4.668 15.240 27.343 1.00 86.94 291 GLU A CA 1
ATOM 2190 C C . GLU A 1 291 ? -3.291 14.718 26.891 1.00 86.94 291 GLU A C 1
ATOM 2192 O O . GLU A 1 291 ? -2.355 15.503 26.761 1.00 86.94 291 GLU A O 1
ATOM 2197 N N . ASN A 1 292 ? -3.149 13.407 26.655 1.00 86.69 292 ASN A N 1
ATOM 2198 C CA . ASN A 1 292 ? -1.854 12.750 26.416 1.00 86.69 292 ASN A CA 1
ATOM 2199 C C . ASN A 1 292 ? -1.689 12.157 25.003 1.00 86.69 292 ASN A C 1
ATOM 2201 O O . ASN A 1 292 ? -0.665 11.522 24.729 1.00 86.69 292 ASN A O 1
ATOM 2205 N N . ILE A 1 293 ? -2.663 12.365 24.112 1.00 87.25 293 ILE A N 1
ATOM 2206 C CA . ILE A 1 293 ? -2.566 12.038 22.683 1.00 87.25 293 ILE A CA 1
ATOM 2207 C C . ILE A 1 293 ? -2.006 13.238 21.912 1.00 87.25 293 ILE A C 1
ATOM 2209 O O . ILE A 1 293 ? -2.487 14.359 22.069 1.00 87.25 293 ILE A O 1
ATOM 2213 N N . ILE A 1 294 ? -1.051 12.990 21.013 1.00 82.31 294 ILE A N 1
ATOM 2214 C CA . ILE A 1 294 ? -0.619 13.964 20.003 1.00 82.31 294 ILE A CA 1
ATOM 2215 C C . ILE A 1 294 ? -0.975 13.574 18.580 1.00 82.31 294 ILE A C 1
ATOM 2217 O O . ILE A 1 294 ? -1.092 12.400 18.224 1.00 82.31 294 ILE A O 1
ATOM 2221 N N . ASP A 1 295 ? -1.055 14.616 17.758 1.00 70.44 295 ASP A N 1
ATOM 2222 C CA . ASP A 1 295 ? -1.073 14.513 16.314 1.00 70.44 295 ASP A CA 1
ATOM 2223 C C . ASP A 1 295 ? 0.362 14.548 15.760 1.00 70.44 295 ASP A C 1
ATOM 2225 O O . ASP A 1 295 ? 1.040 15.570 15.850 1.00 70.44 295 ASP A O 1
ATOM 2229 N N . GLU A 1 296 ? 0.829 13.461 15.137 1.00 62.88 296 GLU A N 1
ATOM 2230 C CA . GLU A 1 296 ? 2.173 13.377 14.522 1.00 62.88 296 GLU A CA 1
ATOM 2231 C C . GLU A 1 296 ? 2.400 14.393 13.370 1.00 62.88 296 GLU A C 1
ATOM 2233 O O . GLU A 1 296 ? 3.482 14.440 12.797 1.00 62.88 296 GLU A O 1
ATOM 2238 N N . LEU A 1 297 ? 1.386 15.174 12.963 1.00 52.50 297 LEU A N 1
ATOM 2239 C CA . LEU A 1 297 ? 1.461 16.152 11.860 1.00 52.50 297 LEU A CA 1
ATOM 2240 C C . LEU A 1 297 ? 1.825 17.564 12.340 1.00 52.50 297 LEU A C 1
ATOM 2242 O O . LEU A 1 297 ? 2.128 18.410 11.501 1.00 52.50 297 LEU A O 1
ATOM 2246 N N . MET A 1 298 ? 1.800 17.837 13.649 1.00 39.31 298 MET A N 1
ATOM 2247 C CA . MET A 1 298 ? 2.090 19.172 14.175 1.00 39.31 298 MET A CA 1
ATOM 2248 C C . MET A 1 298 ? 3.607 19.387 14.318 1.00 39.31 298 MET A C 1
ATOM 2250 O O . MET A 1 298 ? 4.260 18.630 15.040 1.00 39.31 298 MET A O 1
ATOM 2254 N N . PRO A 1 299 ? 4.194 20.414 13.669 1.00 37.31 299 PRO A N 1
ATOM 2255 C CA . PRO A 1 299 ? 5.602 20.749 13.842 1.00 37.31 299 PRO A CA 1
ATOM 2256 C C . PRO A 1 299 ? 5.914 21.090 15.302 1.00 37.31 299 PRO A C 1
ATOM 2258 O O . PRO A 1 299 ? 5.194 21.860 15.942 1.00 37.31 299 PRO A O 1
ATOM 2261 N N . ALA A 1 300 ? 7.045 20.597 15.808 1.00 31.98 300 ALA A N 1
ATOM 2262 C CA . ALA A 1 300 ? 7.557 20.952 17.135 1.00 31.98 300 ALA A CA 1
ATOM 2263 C C . ALA A 1 300 ? 7.789 22.472 17.309 1.00 31.98 300 ALA A C 1
ATOM 2265 O O . ALA A 1 300 ? 7.811 22.975 18.432 1.00 31.98 300 ALA A O 1
ATOM 2266 N N . GLU A 1 301 ? 7.908 23.225 16.211 1.00 33.50 301 GLU A N 1
ATOM 2267 C CA . GLU A 1 301 ? 8.172 24.668 16.214 1.00 33.50 301 GLU A CA 1
ATOM 2268 C C . GLU A 1 301 ? 6.986 25.514 16.709 1.00 33.50 301 GLU A C 1
ATOM 2270 O O . GLU A 1 301 ? 7.190 26.597 17.254 1.00 33.50 301 GLU A O 1
ATOM 2275 N N . THR A 1 302 ? 5.744 25.024 16.610 1.00 32.06 302 THR A N 1
ATOM 2276 C CA . THR A 1 302 ? 4.559 25.780 17.065 1.00 32.06 302 THR A CA 1
ATOM 2277 C C . THR A 1 302 ? 4.385 25.753 18.592 1.00 32.06 302 THR A C 1
ATOM 2279 O O . THR A 1 302 ? 3.690 26.597 19.152 1.00 32.06 302 THR A O 1
ATOM 2282 N N . MET A 1 303 ? 5.059 24.835 19.295 1.00 32.75 303 MET A N 1
ATOM 2283 C CA . MET A 1 303 ? 4.998 24.704 20.761 1.00 32.75 303 MET A CA 1
ATOM 2284 C C . MET A 1 303 ? 6.054 25.547 21.504 1.00 32.75 303 MET A C 1
ATOM 2286 O O . MET A 1 303 ? 5.977 25.679 22.724 1.00 32.75 303 MET A O 1
ATOM 2290 N N . ALA A 1 304 ? 7.030 26.140 20.801 1.00 28.16 304 ALA A N 1
ATOM 2291 C CA . ALA A 1 304 ? 8.157 26.867 21.406 1.00 28.16 304 ALA A CA 1
ATOM 2292 C C . ALA A 1 304 ? 8.012 28.408 21.404 1.00 28.16 304 ALA A C 1
ATOM 2294 O O . ALA A 1 304 ? 8.933 29.118 21.800 1.00 28.16 304 ALA A O 1
ATOM 2295 N N . GLY A 1 305 ? 6.864 28.946 20.980 1.00 27.73 305 GLY A N 1
ATOM 2296 C CA . GLY A 1 305 ? 6.630 30.388 20.812 1.00 27.73 305 GLY A CA 1
ATOM 2297 C C . GLY A 1 305 ? 5.709 31.013 21.861 1.00 27.73 305 GLY A C 1
ATOM 2298 O O . GLY A 1 305 ? 4.820 31.779 21.508 1.00 27.73 305 GLY A O 1
ATOM 2299 N N . GLY A 1 306 ? 5.867 30.672 23.139 1.00 30.20 306 GLY A N 1
ATOM 2300 C CA . GLY A 1 306 ? 5.052 31.223 24.223 1.00 30.20 306 GLY A CA 1
ATOM 2301 C C . GLY A 1 306 ? 5.901 31.863 25.310 1.00 30.20 306 GLY A C 1
ATOM 2302 O O . GLY A 1 306 ? 6.091 31.234 26.346 1.00 30.20 306 GLY A O 1
ATOM 2303 N N . GLN A 1 307 ? 6.408 33.083 25.080 1.00 26.33 307 GLN A N 1
ATOM 2304 C CA . GLN A 1 307 ? 6.763 34.050 26.133 1.00 26.33 307 GLN A CA 1
ATOM 2305 C C . GLN A 1 307 ? 7.159 35.429 25.560 1.00 26.33 307 GLN A C 1
ATOM 2307 O O . GLN A 1 307 ? 8.175 35.578 24.895 1.00 26.33 307 GLN A O 1
ATOM 2312 N N . ASN A 1 308 ? 6.326 36.427 25.872 1.00 29.95 308 ASN A N 1
ATOM 2313 C CA . ASN A 1 308 ? 6.614 37.852 26.086 1.00 29.95 308 ASN A CA 1
ATOM 2314 C C . ASN A 1 308 ? 7.709 38.552 25.253 1.00 29.95 308 ASN A C 1
ATOM 2316 O O . ASN A 1 308 ? 8.878 38.550 25.627 1.00 29.95 308 ASN A O 1
ATOM 2320 N N . ALA A 1 309 ? 7.283 39.378 24.293 1.00 24.45 309 ALA A N 1
ATOM 2321 C CA . ALA A 1 309 ? 7.900 40.685 24.055 1.00 24.45 309 ALA A CA 1
ATOM 2322 C C . ALA A 1 309 ? 6.867 41.650 23.453 1.00 24.45 309 ALA A C 1
ATOM 2324 O O . ALA A 1 309 ? 6.414 41.487 22.323 1.00 24.45 309 ALA A O 1
ATOM 2325 N N . ALA A 1 310 ? 6.479 42.657 24.233 1.00 29.61 310 ALA A N 1
ATOM 2326 C CA . ALA A 1 310 ? 5.722 43.800 23.752 1.00 29.61 310 ALA A CA 1
ATOM 2327 C C . ALA A 1 310 ? 6.627 44.679 22.878 1.00 29.61 310 ALA A C 1
ATOM 2329 O O . ALA A 1 310 ? 7.652 45.151 23.367 1.00 29.61 310 ALA A O 1
ATOM 2330 N N . VAL A 1 311 ? 6.236 44.948 21.628 1.00 25.36 311 VAL A N 1
ATOM 2331 C CA . VAL A 1 311 ? 6.768 46.074 20.844 1.00 25.36 311 VAL A CA 1
ATOM 2332 C C . VAL A 1 311 ? 5.638 46.700 20.020 1.00 25.36 311 VAL A C 1
ATOM 2334 O O . VAL A 1 311 ? 4.918 46.024 19.290 1.00 25.36 311 VAL A O 1
ATOM 2337 N N . SER A 1 312 ? 5.482 48.008 20.212 1.00 22.41 312 SER A N 1
ATOM 2338 C CA . SER A 1 312 ? 4.492 48.926 19.641 1.00 22.41 312 SER A CA 1
ATOM 2339 C C . SER A 1 312 ? 4.523 49.045 18.103 1.00 22.41 312 SER A C 1
ATOM 2341 O O . SER A 1 312 ? 5.531 48.709 17.481 1.00 22.41 312 SER A O 1
ATOM 2343 N N . PRO A 1 313 ? 3.456 49.588 17.473 1.00 29.70 313 PRO A N 1
ATOM 2344 C CA . PRO A 1 313 ? 3.306 49.634 16.023 1.00 29.70 313 PRO A CA 1
ATOM 2345 C C . PRO A 1 313 ? 3.903 50.921 15.438 1.00 29.70 313 PRO A C 1
ATOM 2347 O O . PRO A 1 313 ? 3.504 52.019 15.824 1.00 29.70 313 PRO A O 1
ATOM 2350 N N . ALA A 1 314 ? 4.812 50.815 14.468 1.00 23.53 314 ALA A N 1
ATOM 2351 C CA . ALA A 1 314 ? 5.142 51.938 13.592 1.00 23.53 314 ALA A CA 1
ATOM 2352 C C . ALA A 1 314 ? 5.772 51.491 12.262 1.00 23.53 314 ALA A C 1
ATOM 2354 O O . ALA A 1 314 ? 6.646 50.632 12.235 1.00 23.53 314 ALA A O 1
ATOM 2355 N N . ALA A 1 315 ? 5.360 52.200 11.206 1.00 23.44 315 ALA A N 1
ATOM 2356 C CA . ALA A 1 315 ? 5.931 52.292 9.860 1.00 23.44 315 ALA A CA 1
ATOM 2357 C C . ALA A 1 315 ? 5.554 51.205 8.831 1.00 23.44 315 ALA A C 1
ATOM 2359 O O . ALA A 1 315 ? 6.245 50.218 8.600 1.00 23.44 315 ALA A O 1
ATOM 2360 N N . VAL A 1 316 ? 4.473 51.517 8.114 1.00 29.81 316 VAL A N 1
ATOM 2361 C CA . VAL A 1 316 ? 4.209 51.109 6.728 1.00 29.81 316 VAL A CA 1
ATOM 2362 C C . VAL A 1 316 ? 5.338 51.625 5.819 1.00 29.81 316 VAL A C 1
ATOM 2364 O O . VAL A 1 316 ? 5.730 52.787 5.951 1.00 29.81 316 VAL A O 1
ATOM 2367 N N . PRO A 1 317 ? 5.773 50.834 4.823 1.00 23.92 317 PRO A N 1
ATOM 2368 C CA . PRO A 1 317 ? 5.860 51.407 3.488 1.00 23.92 317 PRO A CA 1
ATOM 2369 C C . PRO A 1 317 ? 5.102 50.564 2.455 1.00 23.92 317 PRO A C 1
ATOM 2371 O O . PRO A 1 317 ? 5.227 49.350 2.337 1.00 23.92 317 PRO A O 1
ATOM 2374 N N . THR A 1 318 ? 4.291 51.291 1.704 1.00 27.69 318 THR A N 1
ATOM 2375 C CA . THR A 1 318 ? 3.523 50.932 0.516 1.00 27.69 318 THR A CA 1
ATOM 2376 C C . THR A 1 318 ? 4.396 50.430 -0.636 1.00 27.69 318 THR A C 1
ATOM 2378 O O . THR A 1 318 ? 5.311 51.142 -1.048 1.00 27.69 318 THR A O 1
ATOM 2381 N N . SER A 1 319 ? 4.046 49.286 -1.239 1.00 25.52 319 SER A N 1
ATOM 2382 C CA . SER A 1 319 ? 4.178 49.011 -2.688 1.00 25.52 319 SER A CA 1
ATOM 2383 C C . SER A 1 319 ? 3.335 47.782 -3.097 1.00 25.52 319 SER A C 1
ATOM 2385 O O . SER A 1 319 ? 3.274 46.825 -2.324 1.00 25.52 319 SER A O 1
ATOM 2387 N N . PRO A 1 320 ? 2.654 47.792 -4.264 1.00 27.53 320 PRO A N 1
ATOM 2388 C CA . PRO A 1 320 ? 1.657 46.784 -4.628 1.00 27.53 320 PRO A CA 1
ATOM 2389 C C . PRO A 1 320 ? 2.223 45.579 -5.407 1.00 27.53 320 PRO A C 1
ATOM 2391 O O . PRO A 1 320 ? 3.170 45.711 -6.172 1.00 27.53 320 PRO A O 1
ATOM 2394 N N . LEU A 1 321 ? 1.554 44.431 -5.217 1.00 31.50 321 LEU A N 1
ATOM 2395 C CA . LEU A 1 321 ? 1.298 43.323 -6.159 1.00 31.50 321 LEU A CA 1
ATOM 2396 C C . LEU A 1 321 ? 2.441 42.853 -7.080 1.00 31.50 321 LEU A C 1
ATOM 2398 O O . LEU A 1 321 ? 2.710 43.462 -8.109 1.00 31.50 321 LEU A O 1
ATOM 2402 N N . THR A 1 322 ? 3.003 41.678 -6.768 1.00 27.56 322 THR A N 1
ATOM 2403 C CA . THR A 1 322 ? 2.991 40.426 -7.571 1.00 27.56 322 THR A CA 1
ATOM 2404 C C . THR A 1 322 ? 3.960 39.451 -6.887 1.00 27.56 322 THR A C 1
ATOM 2406 O O . THR A 1 322 ? 5.170 39.611 -7.001 1.00 27.56 322 THR A O 1
ATOM 2409 N N . LYS A 1 323 ? 3.464 38.449 -6.149 1.00 23.62 323 LYS A N 1
ATOM 2410 C CA . LYS A 1 323 ? 4.289 37.305 -5.730 1.00 23.62 323 LYS A CA 1
ATOM 2411 C C . LYS A 1 323 ? 3.630 36.025 -6.215 1.00 23.62 323 LYS A C 1
ATOM 2413 O O . LYS A 1 323 ? 2.654 35.547 -5.647 1.00 23.62 323 LYS A O 1
ATOM 2418 N N . VAL A 1 324 ? 4.177 35.545 -7.326 1.00 24.28 324 VAL A N 1
ATOM 2419 C CA . VAL A 1 324 ? 4.182 34.140 -7.716 1.00 24.28 324 VAL A CA 1
ATOM 2420 C C . VAL A 1 324 ? 4.602 33.335 -6.486 1.00 24.28 324 VAL A C 1
ATOM 2422 O O . VAL A 1 324 ? 5.543 33.714 -5.791 1.00 24.28 324 VAL A O 1
ATOM 2425 N N . ILE A 1 325 ? 3.858 32.278 -6.174 1.00 27.84 325 ILE A N 1
ATOM 2426 C CA . ILE A 1 325 ? 4.273 31.293 -5.178 1.00 27.84 325 ILE A CA 1
ATOM 2427 C C . ILE A 1 325 ? 5.527 30.635 -5.760 1.00 27.84 325 ILE A C 1
ATOM 2429 O O . ILE A 1 325 ? 5.425 29.839 -6.692 1.00 27.84 325 ILE A O 1
ATOM 2433 N N . ASP A 1 326 ? 6.701 31.029 -5.269 1.00 22.25 326 ASP A N 1
ATOM 2434 C CA . ASP A 1 326 ? 7.961 30.366 -5.586 1.00 22.25 326 ASP A CA 1
ATOM 2435 C C . ASP A 1 326 ? 7.893 28.942 -5.016 1.00 22.25 326 ASP A C 1
ATOM 2437 O O . ASP A 1 326 ? 8.060 28.721 -3.816 1.00 22.25 326 ASP A O 1
ATOM 2441 N N . LEU A 1 327 ? 7.592 27.968 -5.882 1.00 29.78 327 LEU A N 1
ATOM 2442 C CA . LEU A 1 327 ? 7.876 26.565 -5.600 1.00 29.78 327 LEU A CA 1
ATOM 2443 C C . LEU A 1 327 ? 9.398 26.430 -5.416 1.00 29.78 327 LEU A C 1
ATOM 2445 O O . LEU A 1 327 ? 10.145 26.942 -6.258 1.00 29.78 327 LEU A O 1
ATOM 2449 N N . PRO A 1 328 ? 9.880 25.735 -4.370 1.00 26.38 328 PRO A N 1
ATOM 2450 C CA . PRO A 1 328 ? 11.299 25.444 -4.252 1.00 26.38 328 PRO A CA 1
ATOM 2451 C C . PRO A 1 328 ? 11.777 24.653 -5.484 1.00 26.38 328 PRO A C 1
ATOM 2453 O O . PRO A 1 328 ? 10.998 23.901 -6.082 1.00 26.38 328 PRO A O 1
ATOM 2456 N N . PRO A 1 329 ? 13.047 24.821 -5.894 1.00 27.05 329 PRO A N 1
ATOM 2457 C CA . PRO A 1 329 ? 13.608 24.084 -7.016 1.00 27.05 329 PRO A CA 1
ATOM 2458 C C . PRO A 1 329 ? 13.470 22.574 -6.783 1.00 27.05 329 PRO A C 1
ATOM 2460 O O . PRO A 1 329 ? 13.542 22.091 -5.654 1.00 27.05 329 PRO A O 1
ATOM 2463 N N . ALA A 1 330 ? 13.231 21.848 -7.875 1.00 33.28 330 ALA A N 1
ATOM 2464 C CA . ALA A 1 330 ? 12.959 20.417 -7.895 1.00 33.28 330 ALA A CA 1
ATOM 2465 C C . ALA A 1 330 ? 13.843 19.607 -6.925 1.00 33.28 330 ALA A C 1
ATOM 2467 O O . ALA A 1 330 ? 15.067 19.670 -7.006 1.00 33.28 330 ALA A O 1
ATOM 2468 N N . GLY A 1 331 ? 13.218 18.771 -6.086 1.00 36.03 331 GLY A N 1
ATOM 2469 C CA . GLY A 1 331 ? 13.877 17.572 -5.552 1.00 36.03 331 GLY A CA 1
ATOM 2470 C C . GLY A 1 331 ? 14.085 17.444 -4.043 1.00 36.03 331 GLY A C 1
ATOM 2471 O O . GLY A 1 331 ? 14.667 16.438 -3.638 1.00 36.03 331 GLY A O 1
ATOM 2472 N N . ILE A 1 332 ? 13.603 18.355 -3.192 1.00 39.09 332 ILE A N 1
ATOM 2473 C CA . ILE A 1 332 ? 13.676 18.154 -1.733 1.00 39.09 332 ILE A CA 1
ATOM 2474 C C . ILE A 1 332 ? 12.367 18.589 -1.066 1.00 39.09 332 ILE A C 1
ATOM 2476 O O . ILE A 1 332 ? 12.172 19.759 -0.748 1.00 39.09 332 ILE A O 1
ATOM 2480 N N . ALA A 1 333 ? 11.466 17.633 -0.835 1.00 31.91 333 ALA A N 1
ATOM 2481 C CA . ALA A 1 333 ? 10.402 17.796 0.147 1.00 31.91 333 ALA A CA 1
ATOM 2482 C C . ALA A 1 333 ? 10.987 17.440 1.523 1.00 31.91 333 ALA A C 1
ATOM 2484 O O . ALA A 1 333 ? 11.107 16.270 1.869 1.00 31.91 333 ALA A O 1
ATOM 2485 N N . HIS A 1 334 ? 11.397 18.443 2.300 1.00 29.91 334 HIS A N 1
ATOM 2486 C CA . HIS A 1 334 ? 11.604 18.267 3.738 1.00 29.91 334 HIS A CA 1
ATOM 2487 C C . HIS A 1 334 ? 10.266 18.490 4.444 1.00 29.91 334 HIS A C 1
ATOM 2489 O O . HIS A 1 334 ? 9.964 19.581 4.918 1.00 29.91 334 HIS A O 1
ATOM 2495 N N . GLY A 1 335 ? 9.451 17.438 4.478 1.00 32.88 335 GLY A N 1
ATOM 2496 C CA . GLY A 1 335 ? 8.352 17.292 5.424 1.00 32.88 335 GLY A CA 1
ATOM 2497 C C . GLY A 1 335 ? 8.551 15.984 6.195 1.00 32.88 335 GLY A C 1
ATOM 2498 O O . GLY A 1 335 ? 8.926 14.992 5.578 1.00 32.88 335 GLY A O 1
ATOM 2499 N N . PRO A 1 336 ? 8.301 15.925 7.515 1.00 41.88 336 PRO A N 1
ATOM 2500 C CA . PRO A 1 336 ? 8.517 14.713 8.316 1.00 41.88 336 PRO A CA 1
ATOM 2501 C C . PRO A 1 336 ? 7.568 13.545 7.973 1.00 41.88 336 PRO A C 1
ATOM 2503 O O . PRO A 1 336 ? 7.617 12.510 8.629 1.00 41.88 336 PRO A O 1
ATOM 2506 N N . THR A 1 337 ? 6.677 13.698 6.984 1.00 52.47 337 THR A N 1
ATOM 2507 C CA . THR A 1 337 ? 5.568 12.767 6.728 1.00 52.47 337 THR A CA 1
ATOM 2508 C C . THR A 1 337 ? 5.363 12.361 5.263 1.00 52.47 337 THR A C 1
ATOM 2510 O O . THR A 1 337 ? 4.584 11.441 5.036 1.00 52.47 337 THR A O 1
ATOM 2513 N N . VAL A 1 338 ? 6.020 12.974 4.268 1.00 56.66 338 VAL A N 1
ATOM 2514 C CA . VAL A 1 338 ? 5.857 12.602 2.844 1.00 56.66 338 VAL A CA 1
ATOM 2515 C C . VAL A 1 338 ? 7.210 12.608 2.135 1.00 56.66 338 VAL A C 1
ATOM 2517 O O . VAL A 1 338 ? 7.860 13.649 2.065 1.00 56.66 338 VAL A O 1
ATOM 2520 N N . ASP A 1 339 ? 7.622 11.460 1.587 1.00 73.19 339 ASP A N 1
ATOM 2521 C CA . ASP A 1 339 ? 8.955 11.286 0.987 1.00 73.19 339 ASP A CA 1
ATOM 2522 C C . ASP A 1 339 ? 9.068 11.909 -0.410 1.00 73.19 339 ASP A C 1
ATOM 2524 O O . ASP A 1 339 ? 10.131 12.391 -0.812 1.00 73.19 339 ASP A O 1
ATOM 2528 N N . MET A 1 340 ? 7.976 11.870 -1.180 1.00 86.62 340 MET A N 1
ATOM 2529 C CA . MET A 1 340 ? 7.912 12.400 -2.541 1.00 86.62 340 MET A CA 1
ATOM 2530 C C . MET A 1 340 ? 6.567 13.093 -2.758 1.00 86.62 340 MET A C 1
ATOM 2532 O O . MET A 1 340 ? 5.540 12.430 -2.884 1.00 86.62 340 MET A O 1
ATOM 2536 N N . GLN A 1 341 ? 6.570 14.425 -2.830 1.00 86.88 341 GLN A N 1
ATOM 2537 C CA . GLN A 1 341 ? 5.354 15.202 -3.059 1.00 86.88 341 GLN A CA 1
ATOM 2538 C C . GLN A 1 341 ? 5.535 16.240 -4.160 1.00 86.88 341 GLN A C 1
ATOM 2540 O O . GLN A 1 341 ? 6.534 16.959 -4.164 1.00 86.88 341 GLN A O 1
ATOM 2545 N N . GLY A 1 342 ? 4.560 16.349 -5.068 1.00 80.69 342 GLY A N 1
ATOM 2546 C CA . GLY A 1 342 ? 4.527 17.431 -6.058 1.00 80.69 342 GLY A CA 1
ATOM 2547 C C . GLY A 1 342 ? 5.695 17.393 -7.045 1.00 80.69 342 GLY A C 1
ATOM 2548 O O . GLY A 1 342 ? 6.044 18.411 -7.645 1.00 80.69 342 GLY A O 1
ATOM 2549 N N . VAL A 1 343 ? 6.362 16.244 -7.181 1.00 85.38 343 VAL A N 1
ATOM 2550 C CA . VAL A 1 343 ? 7.545 16.114 -8.030 1.00 85.38 343 VAL A CA 1
ATOM 2551 C C . VAL A 1 343 ? 7.093 16.092 -9.477 1.00 85.38 343 VAL A C 1
ATOM 2553 O O . VAL A 1 343 ? 6.336 15.213 -9.886 1.00 85.38 343 VAL A O 1
ATOM 2556 N N . VAL A 1 344 ? 7.599 17.033 -10.268 1.00 86.62 344 VAL A N 1
ATOM 2557 C CA . VAL A 1 344 ? 7.255 17.146 -11.683 1.00 86.62 344 VAL A CA 1
ATOM 2558 C C . VAL A 1 344 ? 8.500 17.037 -12.540 1.00 86.62 344 VAL A C 1
ATOM 2560 O O . VAL A 1 344 ? 9.494 17.719 -12.301 1.00 86.62 344 VAL A O 1
ATOM 2563 N N . LYS A 1 345 ? 8.419 16.206 -13.579 1.00 86.81 345 LYS A N 1
ATOM 2564 C CA . LYS A 1 345 ? 9.446 16.068 -14.615 1.00 86.81 345 LYS A CA 1
ATOM 2565 C C . LYS A 1 345 ? 10.859 15.813 -14.086 1.00 86.81 345 LYS A C 1
ATOM 2567 O O . LYS A 1 345 ? 11.805 16.464 -14.520 1.00 86.81 345 LYS A O 1
ATOM 2572 N N . SER A 1 346 ? 10.994 14.854 -13.180 1.00 86.56 346 SER A N 1
ATOM 2573 C CA . SER A 1 346 ? 12.275 14.522 -12.557 1.00 86.56 346 SER A CA 1
ATOM 2574 C C . SER A 1 346 ? 12.465 13.015 -12.423 1.00 86.56 346 SER A C 1
ATOM 2576 O O . SER A 1 346 ? 11.497 12.245 -12.461 1.00 86.56 346 SER A O 1
ATOM 2578 N N . THR A 1 347 ? 13.719 12.617 -12.245 1.00 90.12 347 THR A N 1
ATOM 2579 C CA . THR A 1 347 ? 14.108 11.279 -11.811 1.00 90.12 347 THR A CA 1
ATOM 2580 C C . THR A 1 347 ? 14.530 11.338 -10.347 1.00 90.12 347 THR A C 1
ATOM 2582 O O . THR A 1 347 ? 15.291 12.224 -9.967 1.00 90.12 347 THR A O 1
ATOM 2585 N N . ILE A 1 348 ? 14.026 10.428 -9.512 1.00 90.00 348 ILE A N 1
ATOM 2586 C CA . ILE A 1 348 ? 14.360 10.347 -8.084 1.00 90.00 348 ILE A CA 1
ATOM 2587 C C . ILE A 1 348 ? 14.895 8.958 -7.755 1.00 90.00 348 ILE A C 1
ATOM 2589 O O . ILE A 1 348 ? 14.359 7.946 -8.203 1.00 90.00 348 ILE A O 1
ATOM 2593 N N . VAL A 1 349 ? 15.941 8.918 -6.934 1.00 91.00 349 VAL A N 1
ATOM 2594 C CA . VAL A 1 349 ? 16.586 7.688 -6.479 1.00 91.00 349 VAL A CA 1
ATOM 2595 C C . VAL A 1 349 ? 16.733 7.761 -4.959 1.00 91.00 349 VAL A C 1
ATOM 2597 O O . VAL A 1 349 ? 17.275 8.734 -4.430 1.00 91.00 349 VAL A O 1
ATOM 2600 N N . ARG A 1 350 ? 16.192 6.767 -4.251 1.00 91.00 350 ARG A N 1
ATOM 2601 C CA . ARG A 1 350 ? 16.187 6.653 -2.787 1.00 91.00 350 ARG A CA 1
ATOM 2602 C C . ARG A 1 350 ? 16.520 5.216 -2.385 1.00 91.00 350 ARG A C 1
ATOM 2604 O O . ARG A 1 350 ? 15.820 4.291 -2.797 1.00 91.00 350 ARG A O 1
ATOM 2611 N N . GLY A 1 351 ? 17.579 5.055 -1.596 1.00 89.25 351 GLY A N 1
ATOM 2612 C CA . GLY A 1 351 ? 18.018 3.769 -1.044 1.00 89.25 351 GLY A CA 1
ATOM 2613 C C . GLY A 1 351 ? 17.478 3.518 0.365 1.00 89.25 351 GLY A C 1
ATOM 2614 O O . GLY A 1 351 ? 16.612 4.248 0.849 1.00 89.25 351 GLY A O 1
ATOM 2615 N N . GLU A 1 352 ? 18.028 2.513 1.046 1.00 89.31 352 GLU A N 1
ATOM 2616 C CA . GLU A 1 352 ? 17.584 2.078 2.382 1.00 89.31 352 GLU A CA 1
ATOM 2617 C C . GLU A 1 352 ? 17.578 3.209 3.430 1.00 89.31 352 GLU A C 1
ATOM 2619 O O . GLU A 1 352 ? 16.621 3.339 4.192 1.00 89.31 352 GLU A O 1
ATOM 2624 N N . ASP A 1 353 ? 18.602 4.071 3.438 1.00 86.88 353 ASP A N 1
ATOM 2625 C CA . ASP A 1 353 ? 18.757 5.134 4.449 1.00 86.88 353 ASP A CA 1
ATOM 2626 C C . ASP A 1 353 ? 17.697 6.236 4.346 1.00 86.88 353 ASP A C 1
ATOM 2628 O O . ASP A 1 353 ? 17.504 7.015 5.276 1.00 86.88 353 ASP A O 1
ATOM 2632 N N . SER A 1 354 ? 17.001 6.312 3.209 1.00 86.38 354 SER A N 1
ATOM 2633 C CA . SER A 1 354 ? 15.946 7.303 2.995 1.00 86.38 354 SER A CA 1
ATOM 2634 C C . SER A 1 354 ? 14.650 6.962 3.734 1.00 86.38 354 SER A C 1
ATOM 2636 O O . SER A 1 354 ? 13.782 7.823 3.820 1.00 86.38 354 SER A O 1
ATOM 2638 N N . PHE A 1 355 ? 14.510 5.742 4.272 1.00 87.88 355 PHE A N 1
ATOM 2639 C CA . PHE A 1 355 ? 13.253 5.248 4.846 1.00 87.88 355 PHE A CA 1
ATOM 2640 C C . PHE A 1 355 ? 13.440 4.654 6.254 1.00 87.88 355 PHE A C 1
ATOM 2642 O O . PHE A 1 355 ? 13.159 3.473 6.469 1.00 87.88 355 PHE A O 1
ATOM 2649 N N . PRO A 1 356 ? 13.867 5.447 7.255 1.00 81.00 356 PRO A N 1
ATOM 2650 C CA . PRO A 1 356 ? 14.112 4.946 8.612 1.00 81.00 356 PRO A CA 1
ATOM 2651 C C . PRO A 1 356 ? 12.848 4.398 9.292 1.00 81.00 356 PRO A C 1
ATOM 2653 O O . PRO A 1 356 ? 12.931 3.486 10.110 1.00 81.00 356 PRO A O 1
ATOM 2656 N N . ALA A 1 357 ? 11.670 4.918 8.933 1.00 78.56 357 ALA A N 1
ATOM 2657 C CA . ALA A 1 357 ? 10.378 4.429 9.417 1.00 78.56 357 ALA A CA 1
ATOM 2658 C C . ALA A 1 357 ? 9.852 3.206 8.636 1.00 78.56 357 ALA A C 1
ATOM 2660 O O . ALA A 1 357 ? 8.788 2.683 8.964 1.00 78.56 357 ALA A O 1
ATOM 2661 N N . GLY A 1 358 ? 10.550 2.769 7.579 1.00 86.56 358 GLY A N 1
ATOM 2662 C CA . GLY A 1 358 ? 10.095 1.689 6.702 1.00 86.56 358 GLY A CA 1
ATOM 2663 C C . GLY A 1 358 ? 8.775 2.004 5.990 1.00 86.56 358 GLY A C 1
ATOM 2664 O O . GLY A 1 358 ? 7.982 1.097 5.752 1.00 86.56 358 GLY A O 1
ATOM 2665 N N . ALA A 1 359 ? 8.497 3.270 5.683 1.00 89.88 359 ALA A N 1
ATOM 2666 C CA . ALA A 1 359 ? 7.297 3.687 4.964 1.00 89.88 359 ALA A CA 1
ATOM 2667 C C . ALA A 1 359 ? 7.668 4.601 3.792 1.00 89.88 359 ALA A C 1
ATOM 2669 O O . ALA A 1 359 ? 8.634 5.349 3.898 1.00 89.88 359 ALA A O 1
ATOM 2670 N N . LEU A 1 360 ? 6.906 4.521 2.698 1.00 93.00 360 LEU A N 1
ATOM 2671 C CA . LEU A 1 360 ? 7.054 5.378 1.520 1.00 93.00 360 LEU A CA 1
ATOM 2672 C C . LEU A 1 360 ? 5.722 6.053 1.185 1.00 93.00 360 LEU A C 1
ATOM 2674 O O . LEU A 1 360 ? 4.722 5.360 1.010 1.00 93.00 360 LEU A O 1
ATOM 2678 N N . ARG A 1 361 ? 5.711 7.373 0.995 1.00 91.94 361 ARG A N 1
ATOM 2679 C CA . ARG A 1 361 ? 4.538 8.096 0.469 1.00 91.94 361 ARG A CA 1
ATOM 2680 C C . ARG A 1 361 ? 4.893 8.909 -0.769 1.00 91.94 361 ARG A C 1
ATOM 2682 O O . ARG A 1 361 ? 5.759 9.784 -0.720 1.00 91.94 361 ARG A O 1
ATOM 2689 N N . VAL A 1 362 ? 4.201 8.622 -1.871 1.00 93.38 362 VAL A N 1
ATOM 2690 C CA . VAL A 1 362 ? 4.328 9.318 -3.156 1.00 93.38 362 VAL A CA 1
ATOM 2691 C C . VAL A 1 362 ? 2.995 9.976 -3.499 1.00 93.38 362 VAL A C 1
ATOM 2693 O O . VAL A 1 362 ? 2.025 9.283 -3.799 1.00 93.38 362 VAL A O 1
ATOM 2696 N N . THR A 1 363 ? 2.947 11.306 -3.486 1.00 91.00 363 THR A N 1
ATOM 2697 C CA . THR A 1 363 ? 1.696 12.065 -3.629 1.00 91.00 363 THR A CA 1
ATOM 2698 C C . THR A 1 363 ? 1.831 13.179 -4.664 1.00 91.00 363 THR A C 1
ATOM 2700 O O . THR A 1 363 ? 2.776 13.959 -4.615 1.00 91.00 363 THR A O 1
ATOM 2703 N N . ASP A 1 364 ? 0.862 13.310 -5.573 1.00 87.00 364 ASP A N 1
ATOM 2704 C CA . ASP A 1 364 ? 0.794 14.422 -6.547 1.00 87.00 364 ASP A CA 1
ATOM 2705 C C . ASP A 1 364 ? 2.042 14.548 -7.450 1.00 87.00 364 ASP A C 1
ATOM 2707 O O . ASP A 1 364 ? 2.478 15.639 -7.812 1.00 87.00 364 ASP A O 1
ATOM 2711 N N . CYS A 1 365 ? 2.685 13.425 -7.778 1.00 88.75 365 CYS A N 1
ATOM 2712 C CA . CYS A 1 365 ? 3.862 13.417 -8.647 1.00 88.75 365 CYS A CA 1
ATOM 2713 C C . CYS A 1 365 ? 3.458 13.205 -10.112 1.00 88.75 365 CYS A C 1
ATOM 2715 O O . CYS A 1 365 ? 2.625 12.346 -10.417 1.00 88.75 365 CYS A O 1
ATOM 2717 N N . HIS A 1 366 ? 4.084 13.945 -11.032 1.00 89.38 366 HIS A N 1
ATOM 2718 C CA . HIS A 1 366 ? 3.727 13.950 -12.451 1.00 89.38 366 HIS A CA 1
ATOM 2719 C C . HIS A 1 366 ? 4.931 13.858 -13.378 1.00 89.38 366 HIS A C 1
ATOM 2721 O O . HIS A 1 366 ? 5.940 14.540 -13.188 1.00 89.38 366 HIS A O 1
ATOM 2727 N N . ASP A 1 367 ? 4.802 13.060 -14.436 1.00 87.69 367 ASP A N 1
ATOM 2728 C CA . ASP A 1 367 ? 5.882 12.806 -15.386 1.00 87.69 367 ASP A CA 1
ATOM 2729 C C . ASP A 1 367 ? 7.173 12.421 -14.638 1.00 87.69 367 ASP A C 1
ATOM 2731 O O . ASP A 1 367 ? 8.227 12.980 -14.922 1.00 87.69 367 ASP A O 1
ATOM 2735 N N . MET A 1 368 ? 7.117 11.546 -13.631 1.00 90.06 368 MET A N 1
ATOM 2736 C CA . MET A 1 368 ? 8.255 11.222 -12.756 1.00 90.06 368 MET A CA 1
ATOM 2737 C C . MET A 1 368 ? 8.761 9.797 -12.999 1.00 90.06 368 MET A C 1
ATOM 2739 O O . MET A 1 368 ? 7.966 8.875 -13.159 1.00 90.06 368 MET A O 1
ATOM 2743 N N . ALA A 1 369 ? 10.078 9.599 -12.961 1.00 92.44 369 ALA A N 1
ATOM 2744 C CA . ALA A 1 369 ? 10.671 8.271 -12.797 1.00 92.44 369 ALA A CA 1
ATOM 2745 C C . ALA A 1 369 ? 11.235 8.159 -11.375 1.00 92.44 369 ALA A C 1
ATOM 2747 O O . ALA A 1 369 ? 12.014 9.016 -10.970 1.00 92.44 369 ALA A O 1
ATOM 2748 N N . ALA A 1 370 ? 10.856 7.149 -10.596 1.00 93.62 370 ALA A N 1
ATOM 2749 C CA . ALA A 1 370 ? 11.371 7.001 -9.236 1.00 93.62 370 ALA A CA 1
ATOM 2750 C C . ALA A 1 370 ? 11.803 5.573 -8.919 1.00 93.62 370 ALA A C 1
ATOM 2752 O O . ALA A 1 370 ? 11.117 4.612 -9.263 1.00 93.62 370 ALA A O 1
ATOM 2753 N N . TYR A 1 371 ? 12.925 5.471 -8.214 1.00 94.62 371 TYR A N 1
ATOM 2754 C CA . TYR A 1 371 ? 13.479 4.244 -7.664 1.00 94.62 371 TYR A CA 1
ATOM 2755 C C . TYR A 1 371 ? 13.557 4.401 -6.148 1.00 94.62 371 TYR A C 1
ATOM 2757 O O . TYR A 1 371 ? 14.393 5.147 -5.647 1.00 94.62 371 TYR A O 1
ATOM 2765 N N . ALA A 1 372 ? 12.668 3.726 -5.428 1.00 95.06 372 ALA A N 1
ATOM 2766 C CA . ALA A 1 372 ? 12.659 3.662 -3.972 1.00 95.06 372 ALA A CA 1
ATOM 2767 C C . ALA A 1 372 ? 13.028 2.237 -3.551 1.00 95.06 372 ALA A C 1
ATOM 2769 O O . ALA A 1 372 ? 12.161 1.383 -3.368 1.00 95.06 372 ALA A O 1
ATOM 2770 N N . LEU A 1 373 ? 14.328 1.952 -3.483 1.00 94.94 373 LEU A N 1
ATOM 2771 C CA . LEU A 1 373 ? 14.866 0.608 -3.293 1.00 94.94 373 LEU A CA 1
ATOM 2772 C C . LEU A 1 373 ? 15.213 0.400 -1.816 1.00 94.94 373 LEU A C 1
ATOM 2774 O O . LEU A 1 373 ? 16.337 0.637 -1.391 1.00 94.94 373 LEU A O 1
ATOM 2778 N N . ALA A 1 374 ? 14.232 -0.047 -1.035 1.00 93.62 374 ALA A N 1
ATOM 2779 C CA . ALA A 1 374 ? 14.375 -0.314 0.397 1.00 93.62 374 ALA A CA 1
ATOM 2780 C C . ALA A 1 374 ? 13.396 -1.412 0.854 1.00 93.62 374 ALA A C 1
ATOM 2782 O O . ALA A 1 374 ? 12.428 -1.690 0.136 1.00 93.62 374 ALA A O 1
ATOM 2783 N N . PRO A 1 375 ? 13.629 -2.067 2.005 1.00 94.50 375 PRO A N 1
ATOM 2784 C CA . PRO A 1 375 ? 12.591 -2.832 2.684 1.00 94.50 375 PRO A CA 1
ATOM 2785 C C . PRO A 1 375 ? 11.593 -1.872 3.339 1.00 94.50 375 PRO A C 1
ATOM 2787 O O . PRO A 1 375 ? 11.958 -1.046 4.172 1.00 94.50 375 PRO A O 1
ATOM 2790 N N . LEU A 1 376 ? 10.323 -1.992 2.973 1.00 94.69 376 LEU A N 1
ATOM 2791 C CA . LEU A 1 376 ? 9.236 -1.154 3.464 1.00 94.69 376 LEU A CA 1
ATOM 2792 C C . LEU A 1 376 ? 8.178 -2.032 4.136 1.00 94.69 376 LEU A C 1
ATOM 2794 O O . LEU A 1 376 ? 7.926 -3.158 3.725 1.00 94.69 376 LEU A O 1
ATOM 2798 N N . GLN A 1 377 ? 7.521 -1.510 5.160 1.00 93.12 377 GLN A N 1
ATOM 2799 C CA . GLN A 1 377 ? 6.313 -2.077 5.747 1.00 93.12 377 GLN A CA 1
ATOM 2800 C C . GLN A 1 377 ? 5.077 -1.545 5.019 1.00 93.12 377 GLN A C 1
ATOM 2802 O O . GLN A 1 377 ? 4.190 -2.320 4.665 1.00 93.12 377 GLN A O 1
ATOM 2807 N N . TYR A 1 378 ? 5.050 -0.249 4.712 1.00 94.94 378 TYR A N 1
ATOM 2808 C CA . TYR A 1 378 ? 3.942 0.393 4.011 1.00 94.94 378 TYR A CA 1
ATOM 2809 C C . TYR A 1 378 ? 4.425 1.254 2.847 1.00 94.94 378 TYR A C 1
ATOM 2811 O O . TYR A 1 378 ? 5.494 1.858 2.910 1.00 94.94 378 TYR A O 1
ATOM 2819 N N . ALA A 1 379 ? 3.623 1.333 1.790 1.00 96.44 379 ALA A N 1
ATOM 2820 C CA . ALA A 1 379 ? 3.858 2.264 0.694 1.00 96.44 379 ALA A CA 1
ATOM 2821 C C . ALA A 1 379 ? 2.531 2.799 0.143 1.00 96.44 379 ALA A C 1
ATOM 2823 O O . ALA A 1 379 ? 1.599 2.020 -0.069 1.00 96.44 379 ALA A O 1
ATOM 2824 N N . SER A 1 380 ? 2.430 4.105 -0.101 1.00 95.31 380 SER A N 1
ATOM 2825 C CA . SER A 1 380 ? 1.268 4.739 -0.731 1.00 95.31 380 SER A CA 1
ATOM 2826 C C . SER A 1 380 ? 1.661 5.520 -1.986 1.00 95.31 380 SER A C 1
ATOM 2828 O O . SER A 1 380 ? 2.668 6.225 -2.017 1.00 95.31 380 SER A O 1
ATOM 2830 N N . VAL A 1 381 ? 0.859 5.373 -3.043 1.00 96.00 381 VAL A N 1
ATOM 2831 C CA . VAL A 1 381 ? 0.968 6.139 -4.290 1.00 96.00 381 VAL A CA 1
ATOM 2832 C C . VAL A 1 381 ? -0.385 6.774 -4.575 1.00 96.00 381 VAL A C 1
ATOM 2834 O O . VAL A 1 381 ? -1.340 6.088 -4.946 1.00 96.00 381 VAL A O 1
ATOM 2837 N N . LEU A 1 382 ? -0.470 8.084 -4.372 1.00 92.25 382 LEU A N 1
ATOM 2838 C CA . LEU A 1 382 ? -1.707 8.846 -4.418 1.00 92.25 382 LEU A CA 1
ATOM 2839 C C . LEU A 1 382 ? -1.642 9.922 -5.498 1.00 92.25 382 LEU A C 1
ATOM 2841 O O . LEU A 1 382 ? -0.736 10.754 -5.525 1.00 92.25 382 LEU A O 1
ATOM 2845 N N . GLY A 1 383 ? -2.637 9.927 -6.381 1.00 89.25 383 GLY A N 1
ATOM 2846 C CA . GLY A 1 383 ? -2.853 11.019 -7.326 1.00 89.25 383 GLY A CA 1
ATOM 2847 C C . GLY A 1 383 ? -1.683 11.292 -8.277 1.00 89.25 383 GLY A C 1
ATOM 2848 O O . GLY A 1 383 ? -1.477 12.421 -8.705 1.00 89.25 383 GLY A O 1
ATOM 2849 N N . CYS A 1 384 ? -0.876 10.278 -8.586 1.00 92.12 384 CYS A N 1
ATOM 2850 C CA . CYS A 1 384 ? 0.262 10.429 -9.488 1.00 92.12 384 CYS A CA 1
ATOM 2851 C C . CYS A 1 384 ? -0.165 10.260 -10.952 1.00 92.12 384 CYS A C 1
ATOM 2853 O O . CYS A 1 384 ? -1.085 9.486 -11.248 1.00 92.12 384 CYS A O 1
ATOM 2855 N N . SER A 1 385 ? 0.518 10.932 -11.888 1.00 91.81 385 SER A N 1
ATOM 2856 C CA . SER A 1 385 ? 0.236 10.748 -13.317 1.00 91.81 385 SER A CA 1
ATOM 2857 C C . SER A 1 385 ? 1.456 10.685 -14.229 1.00 91.81 385 SER A C 1
ATOM 2859 O O . SER A 1 385 ? 2.436 11.394 -14.028 1.00 91.81 385 SER A O 1
ATOM 2861 N N . ASN A 1 386 ? 1.388 9.830 -15.256 1.00 91.06 386 ASN A N 1
ATOM 2862 C CA . ASN A 1 386 ? 2.500 9.572 -16.184 1.00 91.06 386 ASN A CA 1
ATOM 2863 C C . ASN A 1 386 ? 3.817 9.213 -15.460 1.00 91.06 386 ASN A C 1
ATOM 2865 O O . ASN A 1 386 ? 4.890 9.687 -15.836 1.00 91.06 386 ASN A O 1
ATOM 2869 N N . CYS A 1 387 ? 3.745 8.419 -14.389 1.00 94.00 387 CYS A N 1
ATOM 2870 C CA . CYS A 1 387 ? 4.916 8.066 -13.584 1.00 94.00 387 CYS A CA 1
ATOM 2871 C C . CYS A 1 387 ? 5.370 6.625 -13.827 1.00 94.00 387 CYS A C 1
ATOM 2873 O O . CYS A 1 387 ? 4.539 5.725 -13.954 1.00 94.00 387 CYS A O 1
ATOM 2875 N N . THR A 1 388 ? 6.682 6.401 -13.789 1.00 95.00 388 THR A N 1
ATOM 2876 C CA . THR A 1 388 ? 7.298 5.070 -13.725 1.00 95.00 388 THR A CA 1
ATOM 2877 C C . THR A 1 388 ? 7.924 4.892 -12.349 1.00 95.00 388 THR A C 1
ATOM 2879 O O . THR A 1 388 ? 8.885 5.579 -12.009 1.00 95.00 388 THR A O 1
ATOM 2882 N N . LEU A 1 389 ? 7.372 3.989 -11.544 1.00 96.94 389 LEU A N 1
ATOM 2883 C CA . LEU A 1 389 ? 7.749 3.798 -10.146 1.00 96.94 389 LEU A CA 1
ATOM 2884 C C . LEU A 1 389 ? 8.288 2.386 -9.929 1.00 96.94 389 LEU A C 1
ATOM 2886 O O . LEU A 1 389 ? 7.604 1.401 -10.198 1.00 96.94 389 LEU A O 1
ATOM 2890 N N . VAL A 1 390 ? 9.498 2.294 -9.393 1.00 97.00 390 VAL A N 1
ATOM 2891 C CA . VAL A 1 390 ? 10.092 1.048 -8.914 1.00 97.00 390 VAL A CA 1
ATOM 2892 C C . VAL A 1 390 ? 10.210 1.146 -7.406 1.00 97.00 390 VAL A C 1
ATOM 2894 O O . VAL A 1 390 ? 10.970 1.965 -6.890 1.00 97.00 390 VAL A O 1
ATOM 2897 N N . ILE A 1 391 ? 9.442 0.323 -6.704 1.00 97.31 3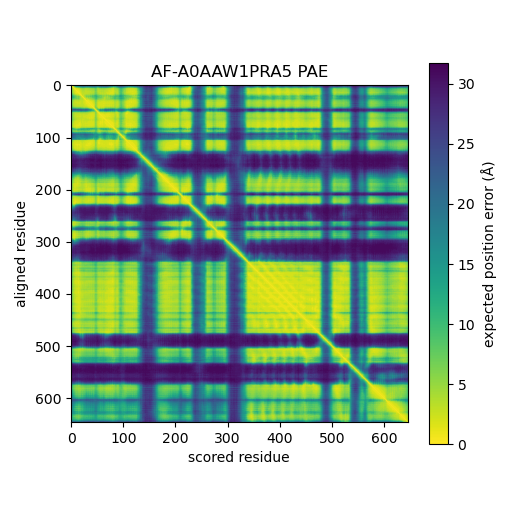91 ILE A N 1
ATOM 2898 C CA . ILE A 1 391 ? 9.404 0.293 -5.244 1.00 97.31 391 ILE A CA 1
ATOM 2899 C C . ILE A 1 391 ? 9.975 -1.051 -4.794 1.00 97.31 391 ILE A C 1
ATOM 2901 O O . ILE A 1 391 ? 9.659 -2.091 -5.376 1.00 97.31 391 ILE A O 1
ATOM 2905 N N . GLY A 1 392 ? 10.825 -1.020 -3.769 1.00 94.31 392 GLY A N 1
ATOM 2906 C CA . GLY A 1 392 ? 11.359 -2.205 -3.106 1.00 94.31 392 GLY A CA 1
ATOM 2907 C C . GLY A 1 392 ? 10.270 -3.070 -2.460 1.00 94.31 392 GLY A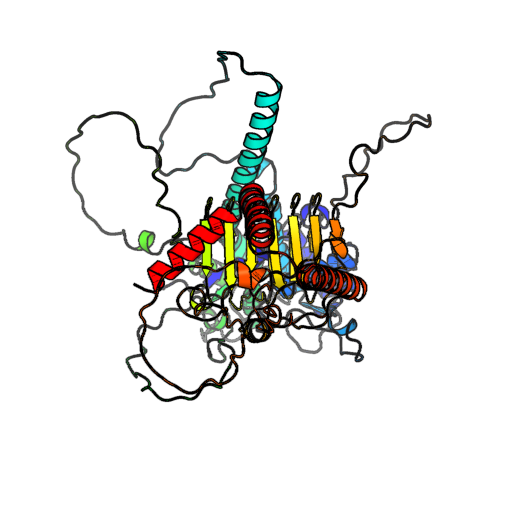 C 1
ATOM 2908 O O . GLY A 1 392 ? 9.076 -2.911 -2.713 1.00 94.31 392 GLY A O 1
ATOM 2909 N N . ALA A 1 393 ? 10.681 -4.031 -1.635 1.00 96.31 393 ALA A N 1
ATOM 2910 C CA . ALA A 1 393 ? 9.747 -4.981 -1.038 1.00 96.31 393 ALA A CA 1
ATOM 2911 C C . ALA A 1 393 ? 8.844 -4.311 0.016 1.00 96.31 393 ALA A C 1
ATOM 2913 O O . ALA A 1 393 ? 9.359 -3.651 0.914 1.00 96.31 393 ALA A O 1
ATOM 2914 N N . VAL A 1 394 ? 7.524 -4.518 -0.066 1.00 97.56 394 VAL A N 1
ATOM 2915 C CA . VAL A 1 394 ? 6.520 -3.953 0.857 1.00 97.56 394 VAL A CA 1
ATOM 2916 C C . VAL A 1 394 ? 5.832 -5.052 1.677 1.00 97.56 394 VAL A C 1
ATOM 2918 O O . VAL A 1 394 ? 5.083 -5.876 1.154 1.00 97.56 394 VAL A O 1
ATOM 2921 N N . GLY A 1 395 ? 6.049 -5.052 2.987 1.00 94.19 395 GLY A N 1
ATOM 2922 C CA . GLY A 1 395 ? 5.670 -6.144 3.882 1.00 94.19 395 GLY A CA 1
ATOM 2923 C C . GLY A 1 395 ? 4.211 -6.194 4.315 1.00 94.19 395 GLY A C 1
ATOM 2924 O O . GLY A 1 395 ? 3.670 -7.270 4.547 1.00 94.19 395 GLY A O 1
ATOM 2925 N N . ARG A 1 396 ? 3.539 -5.046 4.434 1.00 93.12 396 ARG A N 1
ATOM 2926 C CA . ARG A 1 396 ? 2.197 -4.981 5.032 1.00 93.12 396 ARG A CA 1
ATOM 2927 C C . ARG A 1 396 ? 1.136 -4.601 4.021 1.00 93.12 396 ARG A C 1
ATOM 2929 O O . ARG A 1 396 ? 0.234 -5.400 3.775 1.00 93.12 396 ARG A O 1
ATOM 2936 N N . MET A 1 397 ? 1.245 -3.414 3.426 1.00 95.81 397 MET A N 1
ATOM 2937 C CA . MET A 1 397 ? 0.292 -2.935 2.424 1.00 95.81 397 MET A CA 1
ATOM 2938 C C . MET A 1 397 ? 0.932 -1.919 1.477 1.00 95.81 397 MET A C 1
ATOM 2940 O O . MET A 1 397 ? 1.461 -0.898 1.917 1.00 95.81 397 MET A O 1
ATOM 2944 N N . LEU A 1 398 ? 0.804 -2.173 0.174 1.00 97.88 398 LEU A N 1
ATOM 2945 C CA . LEU A 1 398 ? 0.973 -1.170 -0.874 1.00 97.88 398 LEU A CA 1
ATOM 2946 C C . LEU A 1 398 ? -0.407 -0.643 -1.285 1.00 97.88 398 LEU A C 1
ATOM 2948 O O . LEU A 1 398 ? -1.248 -1.409 -1.756 1.00 97.88 398 LEU A O 1
ATOM 2952 N N . ARG A 1 399 ? -0.641 0.661 -1.147 1.00 96.75 399 ARG A N 1
ATOM 2953 C CA . ARG A 1 399 ? -1.890 1.309 -1.559 1.00 96.75 399 ARG A CA 1
ATOM 2954 C C . ARG A 1 399 ? -1.663 2.224 -2.757 1.00 96.75 399 ARG A C 1
ATOM 2956 O O . ARG A 1 399 ? -0.790 3.082 -2.724 1.00 96.75 399 ARG A O 1
ATOM 2963 N N . ILE A 1 400 ? -2.471 2.063 -3.800 1.00 96.56 400 ILE A N 1
ATOM 2964 C CA . ILE A 1 400 ? -2.415 2.865 -5.024 1.00 96.56 400 ILE A CA 1
ATOM 2965 C C . ILE A 1 400 ? -3.800 3.454 -5.266 1.00 96.56 400 ILE A C 1
ATOM 2967 O O . ILE A 1 400 ? -4.777 2.713 -5.375 1.00 96.56 400 ILE A O 1
ATOM 2971 N N . GLU A 1 401 ? -3.895 4.777 -5.339 1.00 92.62 401 GLU A N 1
ATOM 2972 C CA . GLU A 1 401 ? -5.183 5.465 -5.369 1.00 92.62 401 GLU A CA 1
ATOM 2973 C C . GLU A 1 401 ? -5.175 6.675 -6.309 1.00 92.62 401 GLU A C 1
ATOM 2975 O O . GLU A 1 401 ? -4.242 7.480 -6.302 1.00 92.62 401 GLU A O 1
ATOM 2980 N N . GLY A 1 402 ? -6.210 6.797 -7.147 1.00 89.75 402 GLY A N 1
ATOM 2981 C CA . GLY A 1 402 ? -6.418 7.969 -8.009 1.00 89.75 402 GLY A CA 1
ATOM 2982 C C . GLY A 1 402 ? -5.307 8.210 -9.038 1.00 89.75 402 GLY A C 1
ATOM 2983 O O . GLY A 1 402 ? -5.104 9.336 -9.482 1.00 89.75 402 GLY A O 1
ATOM 2984 N N . CYS A 1 403 ? -4.537 7.179 -9.389 1.00 92.94 403 CYS A N 1
ATOM 2985 C CA . CYS A 1 403 ? -3.395 7.304 -10.290 1.00 92.94 403 CYS A CA 1
ATOM 2986 C C . CYS A 1 403 ? -3.807 7.143 -11.758 1.00 92.94 403 CYS A C 1
ATOM 2988 O O . CYS A 1 403 ? -4.666 6.321 -12.078 1.00 92.94 403 CYS A O 1
ATOM 2990 N N . THR A 1 404 ? -3.162 7.890 -12.659 1.00 92.62 404 THR A N 1
ATOM 2991 C CA . THR A 1 404 ? -3.433 7.839 -14.107 1.00 92.62 404 THR A CA 1
ATOM 2992 C C . THR A 1 404 ? -2.161 7.593 -14.910 1.00 92.62 404 THR A C 1
ATOM 2994 O O . THR A 1 404 ? -1.187 8.317 -14.735 1.00 92.62 404 THR A O 1
ATOM 2997 N N . LYS A 1 405 ? -2.148 6.623 -15.833 1.00 93.81 405 LYS A N 1
ATOM 2998 C CA . LYS A 1 405 ? -0.963 6.317 -16.664 1.00 93.81 405 LYS A CA 1
ATOM 2999 C C . LYS A 1 405 ? 0.296 6.034 -15.838 1.00 93.81 405 LYS A C 1
ATOM 3001 O O . LYS A 1 405 ? 1.401 6.433 -16.201 1.00 93.81 405 LYS A O 1
ATOM 3006 N N . VAL A 1 406 ? 0.133 5.380 -14.690 1.00 96.69 406 VAL A N 1
ATOM 3007 C CA . VAL A 1 406 ? 1.254 4.982 -13.833 1.00 96.69 406 VAL A CA 1
ATOM 3008 C C . VAL A 1 406 ? 1.691 3.569 -14.192 1.00 96.69 406 VAL A C 1
ATOM 3010 O O . VAL A 1 406 ? 0.881 2.643 -14.231 1.00 96.69 406 VAL A O 1
ATOM 3013 N N . THR A 1 407 ? 2.989 3.405 -14.426 1.00 97.44 407 THR A N 1
ATOM 3014 C CA . THR A 1 407 ? 3.650 2.103 -14.462 1.00 97.44 407 THR A CA 1
ATOM 3015 C C . THR A 1 407 ? 4.328 1.879 -13.121 1.00 97.44 407 THR A C 1
ATOM 3017 O O . THR A 1 407 ? 5.237 2.625 -12.771 1.00 97.44 407 THR A O 1
ATOM 3020 N N . LEU A 1 408 ? 3.904 0.871 -12.363 1.00 98.31 408 LEU A N 1
ATOM 3021 C CA . LEU A 1 408 ? 4.512 0.554 -11.071 1.00 98.31 408 LEU A CA 1
ATOM 3022 C C . LEU A 1 408 ? 5.002 -0.891 -11.036 1.00 98.31 408 LEU A C 1
ATOM 3024 O O . LEU A 1 408 ? 4.313 -1.803 -11.489 1.00 98.31 408 LEU A O 1
ATOM 3028 N N . ILE A 1 409 ? 6.199 -1.078 -10.484 1.00 98.00 409 ILE A N 1
ATOM 3029 C CA . ILE A 1 409 ? 6.858 -2.368 -10.301 1.00 98.00 409 ILE A CA 1
ATOM 3030 C C . ILE A 1 409 ? 7.157 -2.530 -8.811 1.00 98.00 409 ILE A C 1
ATOM 3032 O O . ILE A 1 409 ? 7.893 -1.720 -8.247 1.00 98.00 409 ILE A O 1
ATOM 3036 N N . CYS A 1 410 ? 6.564 -3.537 -8.163 1.00 97.88 410 C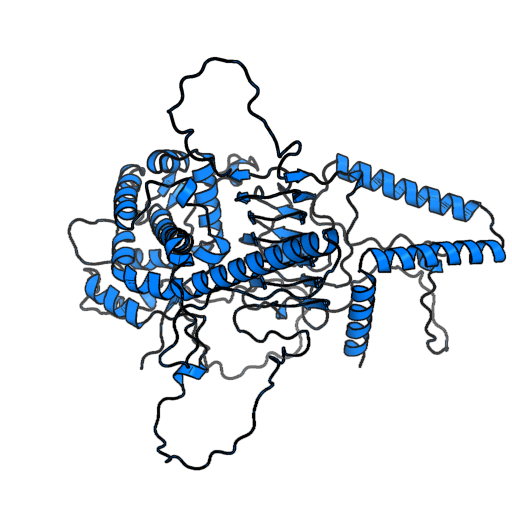YS A N 1
ATOM 3037 C CA . CYS A 1 410 ? 6.734 -3.751 -6.724 1.00 97.88 410 CYS A CA 1
ATOM 3038 C C . CYS A 1 410 ? 6.486 -5.210 -6.308 1.00 97.88 410 CYS A C 1
ATOM 3040 O O . CYS A 1 410 ? 5.585 -5.885 -6.816 1.00 97.88 410 CYS A O 1
ATOM 3042 N N . ALA A 1 411 ? 7.294 -5.679 -5.358 1.00 97.31 411 ALA A N 1
ATOM 3043 C CA . ALA A 1 411 ? 7.075 -6.919 -4.626 1.00 97.31 411 ALA A CA 1
ATOM 3044 C C . ALA A 1 411 ? 6.390 -6.584 -3.295 1.00 97.31 411 ALA A C 1
ATOM 3046 O O . ALA A 1 411 ? 6.915 -5.772 -2.539 1.00 97.31 411 ALA A O 1
ATOM 3047 N N . ALA A 1 412 ? 5.241 -7.181 -2.984 1.00 97.56 412 ALA A N 1
ATOM 3048 C CA . ALA A 1 412 ? 4.487 -6.825 -1.784 1.00 97.56 412 ALA A CA 1
ATOM 3049 C C . ALA A 1 412 ? 3.730 -8.012 -1.183 1.00 97.56 412 ALA A C 1
ATOM 3051 O O . ALA A 1 412 ? 3.310 -8.906 -1.902 1.00 97.56 412 ALA A O 1
ATOM 3052 N N . VAL A 1 413 ? 3.456 -8.028 0.121 1.00 95.25 413 VAL A N 1
ATOM 3053 C CA . VAL A 1 413 ? 2.549 -9.056 0.672 1.00 95.25 413 VAL A CA 1
ATOM 3054 C C . VAL A 1 413 ? 1.115 -8.798 0.206 1.00 95.25 413 VAL A C 1
ATOM 3056 O O . VAL A 1 413 ? 0.429 -9.729 -0.217 1.00 95.25 413 VAL A O 1
ATOM 3059 N N . ARG A 1 414 ? 0.676 -7.533 0.239 1.00 95.50 414 ARG A N 1
ATOM 3060 C CA . ARG A 1 414 ? -0.677 -7.091 -0.135 1.00 95.50 414 ARG A CA 1
ATOM 3061 C C . ARG A 1 414 ? -0.634 -5.820 -0.961 1.00 95.50 414 ARG A C 1
ATOM 3063 O O . ARG A 1 414 ? 0.199 -4.945 -0.721 1.00 95.50 414 ARG A O 1
ATOM 3070 N N . VAL A 1 415 ? -1.581 -5.707 -1.886 1.00 97.62 415 VAL A N 1
ATOM 3071 C CA . VAL A 1 415 ? -1.763 -4.520 -2.722 1.00 97.62 415 VAL A CA 1
ATOM 3072 C C . VAL A 1 415 ? -3.242 -4.161 -2.776 1.00 97.62 415 VAL A C 1
ATOM 3074 O O . VAL A 1 415 ? -4.076 -5.023 -3.048 1.00 97.62 415 VAL A O 1
ATOM 3077 N N . CYS A 1 416 ? -3.556 -2.886 -2.560 1.00 96.94 416 CYS A N 1
ATOM 3078 C CA . CYS A 1 416 ? -4.880 -2.308 -2.749 1.00 96.94 416 CYS A CA 1
ATOM 3079 C C . CYS A 1 416 ? -4.826 -1.247 -3.853 1.00 96.94 416 CYS A C 1
ATOM 3081 O O . CYS A 1 416 ? -4.064 -0.287 -3.753 1.00 96.94 416 CYS A O 1
ATOM 3083 N N . ILE A 1 417 ? -5.646 -1.407 -4.891 1.00 95.88 417 ILE A N 1
ATOM 3084 C CA . ILE A 1 417 ? -5.721 -0.525 -6.060 1.00 95.88 417 ILE A CA 1
ATOM 3085 C C . ILE A 1 417 ? -7.123 0.079 -6.119 1.00 95.88 417 ILE A C 1
ATOM 3087 O O . ILE A 1 417 ? -8.123 -0.643 -6.186 1.00 95.88 417 ILE A O 1
ATOM 3091 N N . SER A 1 418 ? -7.192 1.407 -6.112 1.00 91.94 418 SER A N 1
ATOM 3092 C CA . SER A 1 418 ? -8.447 2.149 -6.092 1.00 91.94 418 SER A CA 1
ATOM 3093 C C . SER A 1 418 ? -8.479 3.265 -7.128 1.00 91.94 418 SER A C 1
ATOM 3095 O O . SER A 1 418 ? -7.535 4.048 -7.240 1.00 91.94 418 SER A O 1
ATOM 3097 N N . SER A 1 419 ? -9.582 3.351 -7.876 1.00 87.94 419 SER A N 1
ATOM 3098 C CA . SER A 1 419 ? -9.873 4.450 -8.811 1.00 87.94 419 SER A CA 1
ATOM 3099 C C . SER A 1 419 ? -8.703 4.812 -9.744 1.00 87.94 419 SER A C 1
ATOM 3101 O O . SER A 1 419 ? -8.427 5.985 -9.985 1.00 87.94 419 SER A O 1
ATOM 3103 N N . CYS A 1 420 ? -7.979 3.804 -10.239 1.00 91.44 420 CYS A N 1
ATOM 3104 C CA . CYS A 1 420 ? -6.845 3.992 -11.141 1.00 91.44 420 CYS A CA 1
ATOM 3105 C C . CYS A 1 420 ? -7.271 3.922 -12.614 1.00 91.44 420 CYS A C 1
ATOM 3107 O O . CYS A 1 420 ? -8.168 3.157 -12.985 1.00 91.44 420 CYS A O 1
ATOM 3109 N N . HIS A 1 421 ? -6.590 4.688 -13.468 1.00 92.19 421 HIS A N 1
ATOM 3110 C CA . HIS A 1 421 ? -6.902 4.810 -14.889 1.00 92.19 421 HIS A CA 1
ATOM 3111 C C . HIS A 1 421 ? -5.673 4.579 -15.775 1.00 92.19 421 HIS A C 1
ATOM 3113 O O . HIS A 1 421 ? -4.664 5.259 -15.623 1.00 92.19 421 HIS A O 1
ATOM 3119 N N . GLU A 1 422 ? -5.759 3.656 -16.734 1.00 93.81 422 GLU A N 1
ATOM 3120 C CA . GLU A 1 422 ? -4.694 3.416 -17.729 1.00 93.81 422 GLU A CA 1
ATOM 3121 C C . GLU A 1 422 ? -3.330 3.057 -17.091 1.00 93.81 422 GLU A C 1
ATOM 3123 O O . GLU A 1 422 ? -2.268 3.389 -17.611 1.00 93.81 422 GLU A O 1
ATOM 3128 N N . CYS A 1 423 ? -3.343 2.401 -15.927 1.00 96.56 423 CYS A N 1
ATOM 3129 C CA . CYS A 1 423 ? -2.133 2.012 -15.197 1.00 96.56 423 CYS A CA 1
ATOM 3130 C C . CYS A 1 423 ? -1.700 0.580 -15.527 1.00 96.56 423 CYS A C 1
ATOM 3132 O O . CYS A 1 423 ? -2.535 -0.289 -15.776 1.00 96.56 423 CYS A O 1
ATOM 3134 N N . THR A 1 424 ? -0.397 0.310 -15.448 1.00 97.75 424 THR A N 1
ATOM 3135 C CA . THR A 1 424 ? 0.160 -1.048 -15.544 1.00 97.75 424 THR A CA 1
ATOM 3136 C C . THR A 1 424 ? 0.932 -1.383 -14.274 1.00 97.75 424 THR A C 1
ATOM 3138 O O . THR A 1 424 ? 1.842 -0.654 -13.882 1.00 97.75 424 THR A O 1
ATOM 3141 N N . PHE A 1 425 ? 0.587 -2.497 -13.635 1.00 98.38 425 PHE A N 1
ATOM 3142 C CA . PHE A 1 425 ? 1.172 -2.929 -12.370 1.00 98.38 425 PHE A CA 1
ATOM 3143 C C . PHE A 1 425 ? 1.894 -4.266 -12.539 1.00 98.38 425 PHE A C 1
ATOM 3145 O O . PHE A 1 425 ? 1.260 -5.293 -12.770 1.00 98.38 425 PHE A O 1
ATOM 3152 N N . TYR A 1 426 ? 3.220 -4.249 -12.404 1.00 98.00 426 TYR A N 1
ATOM 3153 C CA . TYR A 1 426 ? 4.079 -5.432 -12.405 1.00 98.00 426 TYR A CA 1
ATOM 3154 C C . TYR A 1 426 ? 4.298 -5.885 -10.964 1.00 98.00 426 TYR A C 1
ATOM 3156 O O . TYR A 1 426 ? 5.036 -5.255 -10.202 1.00 98.00 426 TYR A O 1
ATOM 3164 N N . LEU A 1 427 ? 3.618 -6.960 -10.578 1.00 97.88 427 LEU A N 1
ATOM 3165 C CA . LEU A 1 427 ? 3.427 -7.324 -9.181 1.00 97.88 427 LEU A CA 1
ATOM 3166 C C . LEU A 1 427 ? 4.028 -8.692 -8.856 1.00 97.88 427 LEU A C 1
ATOM 3168 O O . LEU A 1 427 ? 3.874 -9.667 -9.596 1.00 97.88 427 LEU A O 1
ATOM 3172 N N . GLY A 1 428 ? 4.704 -8.755 -7.712 1.00 96.81 428 GLY A N 1
ATOM 3173 C CA . GLY A 1 428 ? 5.073 -9.998 -7.042 1.00 96.81 428 GLY A CA 1
ATOM 3174 C C . GLY A 1 428 ? 4.385 -10.031 -5.689 1.00 96.81 428 GLY A C 1
ATOM 3175 O O . GLY A 1 428 ? 4.882 -9.397 -4.762 1.00 96.81 428 GLY A O 1
ATOM 3176 N N . VAL A 1 429 ? 3.217 -10.677 -5.595 1.00 96.56 429 VAL A N 1
ATOM 3177 C CA . VAL A 1 429 ? 2.334 -10.537 -4.427 1.00 96.56 429 VAL A CA 1
ATOM 3178 C C . VAL A 1 429 ? 1.952 -11.839 -3.756 1.00 96.56 429 VAL A C 1
ATOM 3180 O O . VAL A 1 429 ? 1.564 -12.793 -4.423 1.00 96.56 429 VAL A O 1
ATOM 3183 N N . ASN A 1 430 ? 2.007 -11.878 -2.425 1.00 94.19 430 ASN A N 1
ATOM 3184 C CA . ASN A 1 430 ? 1.640 -13.085 -1.678 1.00 94.19 430 ASN A CA 1
ATOM 3185 C C . ASN A 1 430 ? 0.136 -13.226 -1.460 1.00 94.19 430 ASN A C 1
ATOM 3187 O O . ASN A 1 430 ? -0.335 -14.336 -1.234 1.00 94.19 430 ASN A O 1
ATOM 3191 N N . ARG A 1 431 ? -0.624 -12.131 -1.539 1.00 93.50 431 ARG A N 1
ATOM 3192 C CA . ARG A 1 431 ? -2.088 -12.131 -1.490 1.00 93.50 431 ARG A CA 1
ATOM 3193 C C . ARG A 1 431 ? -2.688 -11.579 -2.787 1.00 93.50 431 ARG A C 1
ATOM 3195 O O . ARG A 1 431 ? -2.058 -10.742 -3.434 1.00 93.50 431 ARG A O 1
ATOM 3202 N N . PRO A 1 432 ? -3.901 -12.029 -3.159 1.00 94.25 432 PRO A N 1
ATOM 3203 C CA . PRO A 1 432 ? -4.681 -11.451 -4.251 1.00 94.25 432 PRO A CA 1
ATOM 3204 C C . PRO A 1 432 ? -4.713 -9.914 -4.215 1.00 94.25 432 PRO A C 1
ATOM 3206 O O . PRO A 1 432 ? -5.074 -9.362 -3.172 1.00 94.25 432 PRO A O 1
ATOM 3209 N N . PRO A 1 433 ? -4.398 -9.207 -5.319 1.00 96.19 433 PRO A N 1
ATOM 3210 C CA . PRO A 1 433 ? -4.592 -7.763 -5.396 1.00 96.19 433 PRO A CA 1
ATOM 3211 C C . PRO A 1 433 ? -6.051 -7.389 -5.125 1.00 96.19 433 PRO A C 1
ATOM 3213 O O . PRO A 1 433 ? -6.964 -7.938 -5.745 1.00 96.19 433 PRO A O 1
ATOM 3216 N N . LEU A 1 434 ? -6.273 -6.440 -4.221 1.00 95.38 434 LEU A N 1
ATOM 3217 C CA . LEU A 1 434 ? -7.598 -5.929 -3.894 1.00 95.38 434 LEU A CA 1
ATOM 3218 C C . LEU A 1 434 ? -7.932 -4.736 -4.794 1.00 95.38 434 LEU A C 1
ATOM 3220 O O . LEU A 1 434 ? -7.248 -3.717 -4.764 1.00 95.38 434 LEU A O 1
ATOM 3224 N N . LEU A 1 435 ? -9.000 -4.855 -5.577 1.00 93.19 435 LEU A N 1
ATOM 3225 C CA . LEU A 1 435 ? -9.519 -3.809 -6.454 1.00 93.19 435 LEU A CA 1
ATOM 3226 C C . LEU A 1 435 ? -10.777 -3.195 -5.847 1.00 93.19 435 LEU A C 1
ATOM 3228 O O . LEU A 1 435 ? -11.789 -3.876 -5.664 1.00 93.19 435 LEU A O 1
ATOM 3232 N N . ILE A 1 436 ? -10.717 -1.895 -5.574 1.00 88.69 436 ILE A N 1
ATOM 3233 C CA . ILE A 1 436 ? -11.811 -1.110 -4.996 1.00 88.69 436 ILE A CA 1
ATOM 3234 C C . ILE A 1 436 ? -12.149 0.048 -5.940 1.00 88.69 436 ILE A C 1
ATOM 3236 O O . ILE A 1 436 ? -11.291 0.546 -6.666 1.00 88.69 436 ILE A O 1
ATOM 3240 N N . GLY A 1 437 ? -13.404 0.494 -5.947 1.00 81.19 437 GLY A N 1
ATOM 3241 C CA . GLY A 1 437 ? -13.795 1.682 -6.702 1.00 81.19 437 GLY A CA 1
ATOM 3242 C C . GLY A 1 437 ? -13.815 1.453 -8.215 1.00 81.19 437 GLY A C 1
ATOM 3243 O O . GLY A 1 437 ? -14.043 0.342 -8.698 1.00 81.19 437 GLY A O 1
ATOM 3244 N N . LEU A 1 438 ? -13.613 2.530 -8.978 1.00 83.56 438 LEU A N 1
ATOM 3245 C CA . LEU A 1 438 ? -13.772 2.532 -10.434 1.00 83.56 438 LEU A CA 1
ATOM 3246 C C . LEU A 1 438 ? -12.421 2.475 -11.151 1.00 83.56 438 LEU A C 1
ATOM 3248 O O . LEU A 1 438 ? -11.913 3.484 -11.632 1.00 83.56 438 LEU A O 1
ATOM 3252 N N . ASN A 1 439 ? -11.857 1.273 -11.254 1.00 89.19 439 ASN A N 1
ATOM 3253 C CA . ASN A 1 439 ? -10.644 1.032 -12.036 1.00 89.19 439 ASN A CA 1
ATOM 3254 C C . ASN A 1 439 ? -10.976 0.891 -13.529 1.00 89.19 439 ASN A C 1
ATOM 3256 O O . ASN A 1 439 ? -11.930 0.199 -13.892 1.00 89.19 439 ASN A O 1
ATOM 3260 N N . ARG A 1 440 ? -10.207 1.549 -14.403 1.00 89.06 440 ARG A N 1
ATOM 3261 C CA . ARG A 1 440 ? -10.430 1.534 -15.861 1.00 89.06 440 ARG A CA 1
ATOM 3262 C C . ARG A 1 440 ? -9.118 1.366 -16.612 1.00 89.06 440 ARG A C 1
ATOM 3264 O O . ARG A 1 440 ? -8.173 2.104 -16.356 1.00 89.06 440 ARG A O 1
ATOM 3271 N N . PHE A 1 441 ? -9.083 0.450 -17.579 1.00 91.94 441 PHE A N 1
ATOM 3272 C CA . PHE A 1 441 ? -7.889 0.158 -18.388 1.00 91.94 441 PHE A CA 1
ATOM 3273 C C . PHE A 1 441 ? -6.649 -0.180 -17.544 1.00 91.94 441 PHE A C 1
ATOM 3275 O O . PHE A 1 441 ? -5.527 0.128 -17.934 1.00 91.94 441 PHE A O 1
ATOM 3282 N N . VAL A 1 442 ? -6.848 -0.795 -16.374 1.00 94.88 442 VAL A N 1
ATOM 3283 C CA . VAL A 1 442 ? -5.739 -1.247 -15.530 1.00 94.88 442 VAL A CA 1
ATOM 3284 C C . VAL A 1 442 ? -5.241 -2.597 -16.036 1.00 94.88 442 VAL A C 1
ATOM 3286 O O . VAL A 1 442 ? -6.038 -3.496 -16.309 1.00 94.88 442 VAL A O 1
ATOM 3289 N N . GLN A 1 443 ? -3.923 -2.747 -16.139 1.00 97.19 443 GLN A N 1
ATOM 3290 C CA . GLN A 1 443 ? -3.267 -3.996 -16.506 1.00 97.19 443 GLN A CA 1
ATOM 3291 C C . GLN A 1 443 ? -2.452 -4.553 -15.340 1.00 97.19 443 GLN A C 1
ATOM 3293 O O . GLN A 1 443 ? -1.643 -3.839 -14.753 1.00 97.19 443 GLN A O 1
ATOM 3298 N N . LEU A 1 444 ? -2.644 -5.831 -15.020 1.00 98.00 444 LEU A N 1
ATOM 3299 C CA . LEU A 1 444 ? -1.821 -6.567 -14.059 1.00 98.00 444 LEU A CA 1
ATOM 3300 C C . LEU A 1 444 ? -0.826 -7.449 -14.809 1.00 98.00 444 LEU A C 1
ATOM 3302 O O . LEU A 1 444 ? -1.180 -8.098 -15.792 1.00 98.00 444 LEU A O 1
ATOM 3306 N N . ALA A 1 445 ? 0.415 -7.478 -14.349 1.00 97.00 445 ALA A N 1
ATOM 3307 C CA . ALA A 1 445 ? 1.502 -8.224 -14.959 1.00 97.00 445 ALA A CA 1
ATOM 3308 C C . ALA A 1 445 ? 2.340 -8.923 -13.881 1.00 97.00 445 ALA A C 1
ATOM 3310 O O . ALA A 1 445 ? 2.420 -8.424 -12.752 1.00 97.00 445 ALA A O 1
ATOM 3311 N N . PRO A 1 446 ? 3.009 -10.040 -14.211 1.00 96.44 446 PRO A N 1
ATOM 3312 C CA . PRO A 1 446 ? 3.958 -10.643 -13.291 1.00 96.44 446 PRO A CA 1
ATOM 3313 C C . PRO A 1 446 ? 5.153 -9.705 -13.079 1.00 96.44 446 PRO A C 1
ATOM 3315 O O . PRO A 1 446 ? 5.574 -8.994 -13.997 1.00 96.44 446 PRO A O 1
ATOM 3318 N N . TYR A 1 447 ? 5.723 -9.729 -11.875 1.00 95.19 447 TYR A N 1
ATOM 3319 C CA . TYR A 1 447 ? 6.964 -9.024 -11.553 1.00 95.19 447 TYR A CA 1
ATOM 3320 C C . TYR A 1 447 ? 8.075 -9.362 -12.558 1.00 95.19 447 TYR A C 1
ATOM 3322 O O . TYR A 1 447 ? 8.341 -10.531 -12.838 1.00 95.19 447 TYR A O 1
ATOM 3330 N N . ASN A 1 448 ? 8.728 -8.338 -13.108 1.00 91.94 448 ASN A N 1
ATOM 3331 C CA . ASN A 1 448 ? 9.579 -8.455 -14.297 1.00 91.94 448 ASN A CA 1
ATOM 3332 C C . ASN A 1 448 ? 10.995 -7.884 -14.114 1.00 91.94 448 ASN A C 1
ATOM 3334 O O . ASN A 1 448 ? 11.661 -7.581 -15.106 1.00 91.94 448 ASN A O 1
ATOM 3338 N N . THR A 1 449 ? 11.448 -7.707 -12.873 1.00 90.31 449 THR A N 1
ATOM 3339 C CA . THR A 1 449 ? 12.735 -7.072 -12.559 1.00 90.31 449 THR A CA 1
ATOM 3340 C C . THR A 1 449 ? 13.492 -7.806 -11.447 1.00 90.31 449 THR A C 1
ATOM 3342 O O . THR A 1 449 ? 12.971 -8.738 -10.833 1.00 90.31 449 THR A O 1
ATOM 3345 N N . GLY A 1 450 ? 14.728 -7.383 -11.190 1.00 88.06 450 GLY A N 1
ATOM 3346 C CA . GLY A 1 450 ? 15.592 -7.837 -10.106 1.00 88.06 450 GLY A CA 1
ATOM 3347 C C . GLY A 1 450 ? 16.715 -6.826 -9.856 1.00 88.06 450 GLY A C 1
ATOM 3348 O O . GLY A 1 450 ? 17.180 -6.174 -10.788 1.00 88.06 450 GLY A O 1
ATOM 3349 N N . TYR A 1 451 ? 17.135 -6.687 -8.599 1.00 89.81 451 TYR A N 1
ATOM 3350 C CA . TYR A 1 451 ? 18.327 -5.935 -8.188 1.00 89.81 451 TYR A CA 1
ATOM 3351 C C . TYR A 1 451 ? 19.017 -6.683 -7.041 1.00 89.81 451 TYR A C 1
ATOM 3353 O O . TYR A 1 451 ? 18.384 -7.506 -6.377 1.00 89.81 451 TYR A O 1
ATOM 3361 N N . GLU A 1 452 ? 20.305 -6.434 -6.816 1.00 87.88 452 GLU A N 1
ATOM 3362 C CA . GLU A 1 452 ? 21.147 -7.267 -5.942 1.00 87.88 452 GLU A CA 1
ATOM 3363 C C . GLU A 1 452 ? 20.606 -7.393 -4.509 1.00 87.88 452 GLU A C 1
ATOM 3365 O O . GLU A 1 452 ? 20.542 -8.491 -3.955 1.00 87.88 452 GLU A O 1
ATOM 3370 N N . ARG A 1 453 ? 20.138 -6.286 -3.921 1.00 90.50 453 ARG A N 1
ATOM 3371 C CA . ARG A 1 453 ? 19.597 -6.262 -2.551 1.00 90.50 453 ARG A CA 1
ATOM 3372 C C . ARG A 1 453 ? 18.152 -6.764 -2.424 1.00 90.50 453 ARG A C 1
ATOM 3374 O O . ARG A 1 453 ? 17.657 -6.909 -1.306 1.00 90.50 453 ARG A O 1
ATOM 3381 N N . LEU A 1 454 ? 17.466 -7.082 -3.527 1.00 92.00 454 LEU A N 1
ATOM 3382 C CA . LEU A 1 454 ? 16.032 -7.406 -3.522 1.00 92.00 454 LEU A CA 1
ATOM 3383 C C . LEU A 1 454 ? 15.691 -8.600 -2.625 1.00 92.00 454 LEU A C 1
ATOM 3385 O O . LEU A 1 454 ? 14.724 -8.532 -1.873 1.00 92.00 454 LEU A O 1
ATOM 3389 N N . ALA A 1 455 ? 16.496 -9.665 -2.652 1.00 91.50 455 ALA A N 1
ATOM 3390 C CA . ALA A 1 455 ? 16.266 -10.840 -1.809 1.00 91.50 455 ALA A CA 1
ATOM 3391 C C . ALA A 1 455 ? 16.327 -10.495 -0.308 1.00 91.50 455 ALA A C 1
ATOM 3393 O O . ALA A 1 455 ? 15.472 -10.930 0.464 1.00 91.50 455 ALA A O 1
ATOM 3394 N N . GLY A 1 456 ? 17.285 -9.651 0.095 1.00 91.94 456 GLY A N 1
ATOM 3395 C CA . GLY A 1 456 ? 17.387 -9.148 1.466 1.00 91.94 456 GLY A CA 1
ATOM 3396 C C . GLY A 1 456 ? 16.221 -8.231 1.845 1.00 91.94 456 GLY A C 1
ATOM 3397 O O . GLY A 1 456 ? 15.718 -8.309 2.968 1.00 91.94 456 GLY A O 1
ATOM 3398 N N . HIS A 1 457 ? 15.736 -7.412 0.903 1.00 94.25 457 HIS A N 1
ATOM 3399 C CA . HIS A 1 457 ? 14.579 -6.543 1.140 1.00 94.25 457 HIS A CA 1
ATOM 3400 C C . HIS A 1 457 ? 13.306 -7.369 1.319 1.00 94.25 457 HIS A C 1
ATOM 3402 O O . HIS A 1 457 ? 12.541 -7.110 2.242 1.00 94.25 457 HIS A O 1
ATOM 3408 N N . MET A 1 458 ? 13.105 -8.390 0.482 1.00 94.56 458 MET A N 1
ATOM 3409 C CA . MET A 1 458 ? 11.981 -9.319 0.585 1.00 94.56 458 MET A CA 1
ATOM 3410 C C . MET A 1 458 ? 11.986 -10.058 1.922 1.00 94.56 458 MET A C 1
ATOM 3412 O O . MET A 1 458 ? 10.965 -10.069 2.602 1.00 94.56 458 MET A O 1
ATOM 3416 N N . ALA A 1 459 ? 13.137 -10.597 2.335 1.00 93.12 459 ALA A N 1
ATOM 3417 C CA . ALA A 1 459 ? 13.271 -11.267 3.625 1.00 93.12 459 ALA A CA 1
ATOM 3418 C C . ALA A 1 459 ? 12.965 -10.324 4.801 1.00 93.12 459 ALA A C 1
ATOM 3420 O O . ALA A 1 459 ? 12.195 -10.682 5.687 1.00 93.12 459 ALA A O 1
ATOM 3421 N N . SER A 1 460 ? 13.502 -9.099 4.780 1.00 91.94 460 SER A N 1
ATOM 3422 C CA . SER A 1 460 ? 13.285 -8.109 5.849 1.00 91.94 460 SER A CA 1
ATOM 3423 C C . SER A 1 460 ? 11.845 -7.586 5.900 1.00 91.94 460 SER A C 1
ATOM 3425 O O . SER A 1 460 ? 11.340 -7.272 6.973 1.00 91.94 460 SER A O 1
ATOM 3427 N N . ALA A 1 461 ? 11.179 -7.488 4.748 1.00 92.44 461 ALA A N 1
ATOM 3428 C CA . ALA A 1 461 ? 9.783 -7.076 4.649 1.00 92.44 461 ALA A CA 1
ATOM 3429 C C . ALA A 1 461 ? 8.794 -8.239 4.867 1.00 92.44 461 ALA A C 1
ATOM 3431 O O . ALA A 1 461 ? 7.602 -7.996 5.000 1.00 92.44 461 ALA A O 1
ATOM 3432 N N . GLY A 1 462 ? 9.246 -9.497 4.891 1.00 91.94 462 GLY A N 1
ATOM 3433 C CA . GLY A 1 462 ? 8.362 -10.665 4.991 1.00 91.94 462 GLY A CA 1
ATOM 3434 C C . GLY A 1 462 ? 7.632 -11.018 3.686 1.00 91.94 462 GLY A C 1
ATOM 3435 O O . GLY A 1 462 ? 6.607 -11.697 3.718 1.00 91.94 462 GLY A O 1
ATOM 3436 N N . VAL A 1 463 ? 8.145 -10.576 2.533 1.00 94.12 463 VAL A N 1
ATOM 3437 C CA . VAL A 1 463 ? 7.611 -10.937 1.210 1.00 94.12 463 VAL A CA 1
ATOM 3438 C C . VAL A 1 463 ? 8.215 -12.270 0.769 1.00 94.12 463 VAL A C 1
ATOM 3440 O O . VAL A 1 463 ? 9.428 -12.394 0.606 1.00 94.12 463 VAL A O 1
ATOM 3443 N N . ALA A 1 464 ? 7.377 -13.273 0.522 1.00 92.38 464 ALA A N 1
ATOM 3444 C CA . ALA A 1 464 ? 7.825 -14.572 0.028 1.00 92.38 464 ALA A CA 1
ATOM 3445 C C . ALA A 1 464 ? 7.920 -14.586 -1.507 1.00 92.38 464 ALA A C 1
ATOM 3447 O O . ALA A 1 464 ? 7.096 -13.995 -2.200 1.00 92.38 464 ALA A O 1
ATOM 3448 N N . ALA A 1 465 ? 8.882 -15.323 -2.066 1.00 90.56 465 ALA A N 1
ATOM 3449 C CA . ALA A 1 465 ? 8.975 -15.546 -3.516 1.00 90.56 465 ALA A CA 1
ATOM 3450 C C . ALA A 1 465 ? 7.835 -16.430 -4.073 1.00 90.56 465 ALA A C 1
ATOM 3452 O O . ALA A 1 465 ? 7.564 -16.431 -5.274 1.00 90.56 465 ALA A O 1
ATOM 3453 N N . SER A 1 466 ? 7.173 -17.199 -3.204 1.00 89.75 466 SER A N 1
ATOM 3454 C CA . SER A 1 466 ? 6.037 -18.060 -3.528 1.00 89.75 466 SER A CA 1
ATOM 3455 C C . SER A 1 466 ? 5.089 -18.145 -2.323 1.00 89.75 466 SER A C 1
ATOM 3457 O O . SER A 1 466 ? 5.584 -18.276 -1.203 1.00 89.75 466 SER A O 1
ATOM 3459 N N . PRO A 1 467 ? 3.757 -18.124 -2.523 1.00 90.50 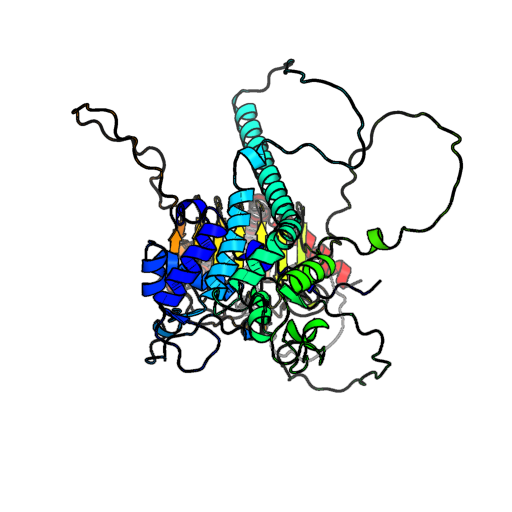467 PRO A N 1
ATOM 3460 C CA . PRO A 1 467 ? 3.066 -17.994 -3.810 1.00 90.50 467 PRO A CA 1
ATOM 3461 C C . PRO A 1 467 ? 3.119 -16.563 -4.372 1.00 90.50 467 PRO A C 1
ATOM 3463 O O . PRO A 1 467 ? 3.304 -15.602 -3.625 1.00 90.50 467 PRO A O 1
ATOM 3466 N N . ASN A 1 468 ? 2.931 -16.436 -5.691 1.00 93.31 468 ASN A N 1
ATOM 3467 C CA . ASN A 1 468 ? 2.744 -15.160 -6.386 1.00 93.31 468 ASN A CA 1
ATOM 3468 C C . ASN A 1 468 ? 1.343 -15.120 -7.025 1.00 93.31 468 ASN A C 1
ATOM 3470 O O . ASN A 1 468 ? 1.099 -15.837 -7.990 1.00 93.31 468 ASN A O 1
ATOM 3474 N N . LEU A 1 469 ? 0.433 -14.311 -6.476 1.00 94.88 469 LEU A N 1
ATOM 3475 C CA . LEU A 1 469 ? -1.012 -14.300 -6.768 1.00 94.88 469 LEU A CA 1
ATOM 3476 C C . LEU A 1 469 ? -1.482 -13.042 -7.523 1.00 94.88 469 LEU A C 1
ATOM 3478 O O . LEU A 1 469 ? -2.640 -12.636 -7.415 1.00 94.88 469 LEU A O 1
ATOM 3482 N N . TRP A 1 470 ? -0.580 -12.406 -8.270 1.00 95.56 470 TRP A N 1
ATOM 3483 C CA . TRP A 1 470 ? -0.828 -11.167 -9.019 1.00 95.56 470 TRP A CA 1
ATOM 3484 C C . TRP A 1 470 ? -1.965 -11.268 -10.055 1.00 95.56 470 TRP A C 1
ATOM 3486 O O . TRP A 1 470 ? -2.585 -10.257 -10.377 1.00 95.56 470 TRP A O 1
ATOM 3496 N N . ASP A 1 471 ? -2.247 -12.466 -10.568 1.00 94.81 471 ASP A N 1
ATOM 3497 C CA . ASP A 1 471 ? -3.229 -12.761 -11.620 1.00 94.81 471 ASP A CA 1
ATOM 3498 C C . ASP A 1 471 ? -4.628 -13.113 -11.088 1.00 94.81 471 ASP A C 1
ATOM 3500 O O . ASP A 1 471 ? -5.559 -13.303 -11.872 1.00 94.81 471 ASP A O 1
ATOM 3504 N N . ARG A 1 472 ? -4.804 -13.173 -9.761 1.00 92.44 472 ARG A N 1
ATOM 3505 C CA . ARG A 1 472 ? -6.072 -13.528 -9.102 1.00 92.44 472 ARG A CA 1
ATOM 3506 C C . ARG A 1 472 ? -6.667 -12.355 -8.317 1.00 92.44 472 ARG A C 1
ATOM 3508 O O . ARG A 1 472 ? -6.834 -12.487 -7.109 1.00 92.44 472 ARG A O 1
ATOM 3515 N N . PRO A 1 473 ? -6.983 -11.202 -8.930 1.00 93.25 473 PRO A N 1
ATOM 3516 C CA . PRO A 1 473 ? -7.450 -10.047 -8.177 1.00 93.25 473 PRO A CA 1
ATOM 3517 C C . PRO A 1 473 ? -8.849 -10.259 -7.578 1.00 93.25 473 PRO A C 1
ATOM 3519 O O . PRO A 1 473 ? -9.738 -10.854 -8.189 1.00 93.25 473 PRO A O 1
ATOM 3522 N N . VAL A 1 474 ? -9.069 -9.702 -6.389 1.00 91.94 474 VAL A N 1
ATOM 3523 C CA . VAL A 1 474 ? -10.374 -9.639 -5.722 1.00 91.94 474 VAL A CA 1
ATOM 3524 C C . VAL A 1 474 ? -10.992 -8.275 -5.997 1.00 91.94 474 VAL A C 1
ATOM 3526 O O . VAL A 1 474 ? -10.445 -7.260 -5.584 1.00 91.94 474 VAL A O 1
ATOM 3529 N N . THR A 1 475 ? -12.139 -8.238 -6.677 1.00 88.88 475 THR A N 1
ATOM 3530 C CA . THR A 1 475 ? -12.846 -6.982 -6.979 1.00 88.88 475 THR A CA 1
ATOM 3531 C C . THR A 1 475 ? -14.043 -6.795 -6.059 1.00 88.88 475 THR A C 1
ATOM 3533 O O . THR A 1 475 ? -14.936 -7.640 -6.025 1.00 88.88 475 THR A O 1
ATOM 3536 N N . LEU A 1 476 ? -14.088 -5.666 -5.354 1.00 82.56 476 LEU A N 1
ATOM 3537 C CA . LEU A 1 476 ? -15.264 -5.212 -4.617 1.00 82.56 476 LEU A CA 1
ATOM 3538 C C . LEU A 1 476 ? -16.011 -4.192 -5.484 1.00 82.56 476 LEU A C 1
ATOM 3540 O O . LEU A 1 476 ? -15.655 -3.015 -5.527 1.00 82.56 476 LEU A O 1
ATOM 3544 N N . ALA A 1 477 ? -17.010 -4.656 -6.238 1.00 63.50 477 ALA A N 1
ATOM 3545 C CA . ALA A 1 477 ? -17.814 -3.781 -7.087 1.00 63.50 477 ALA A CA 1
ATOM 3546 C C . ALA A 1 477 ? -18.659 -2.818 -6.235 1.00 63.50 477 ALA A C 1
ATOM 3548 O O . ALA A 1 477 ? -19.278 -3.238 -5.257 1.00 63.50 477 ALA A O 1
ATOM 3549 N N . LEU A 1 478 ? -18.753 -1.545 -6.645 1.00 55.59 478 LEU A N 1
ATOM 3550 C CA . LEU A 1 478 ? -19.850 -0.691 -6.190 1.00 55.59 478 LEU A CA 1
ATOM 3551 C C . LEU A 1 478 ? -21.149 -1.318 -6.698 1.00 55.59 478 LEU A C 1
ATOM 3553 O O . LEU A 1 478 ? -21.415 -1.311 -7.904 1.00 55.59 478 LEU A O 1
ATOM 3557 N N . GLN A 1 479 ? -21.956 -1.863 -5.787 1.00 41.69 479 GLN A N 1
ATOM 3558 C CA . GLN A 1 479 ? -23.349 -2.144 -6.097 1.00 41.69 479 GLN A CA 1
ATOM 3559 C C . GLN A 1 479 ? -23.968 -0.814 -6.534 1.00 41.69 479 GLN A C 1
ATOM 3561 O O . GLN A 1 479 ? -24.056 0.132 -5.751 1.00 41.69 479 GLN A O 1
ATOM 3566 N N . HIS A 1 480 ? -24.322 -0.714 -7.815 1.00 34.34 480 HIS A N 1
ATOM 3567 C CA . HIS A 1 480 ? -25.217 0.340 -8.261 1.00 34.34 480 HIS A CA 1
ATOM 3568 C C . HIS A 1 480 ? -26.492 0.191 -7.426 1.00 34.34 480 HIS A C 1
ATOM 3570 O O . HIS A 1 480 ? -26.954 -0.934 -7.223 1.00 34.34 480 HIS A O 1
ATOM 3576 N N . GLY A 1 481 ? -26.982 1.302 -6.872 1.00 29.05 481 GLY A N 1
ATOM 3577 C CA . GLY A 1 481 ? -28.122 1.311 -5.957 1.00 29.05 481 GLY A CA 1
ATOM 3578 C C . GLY A 1 481 ? -29.348 0.569 -6.509 1.00 29.05 481 GLY A C 1
ATOM 3579 O O . GLY A 1 481 ? -29.425 0.300 -7.712 1.00 29.05 481 GLY A O 1
ATOM 3580 N N . PRO A 1 482 ? -30.313 0.227 -5.639 1.00 31.89 482 PRO A N 1
ATOM 3581 C CA . PRO A 1 482 ? -31.481 -0.546 -6.033 1.00 31.89 482 PRO A CA 1
ATOM 3582 C C . PRO A 1 482 ? -32.193 0.152 -7.191 1.00 31.89 482 PRO A C 1
ATOM 3584 O O . PRO A 1 482 ? -32.454 1.355 -7.136 1.00 31.89 482 PRO A O 1
ATOM 3587 N N . ALA A 1 483 ? -32.503 -0.614 -8.240 1.00 32.78 483 ALA A N 1
ATOM 3588 C CA . ALA A 1 483 ? -33.430 -0.180 -9.269 1.00 32.78 483 ALA A CA 1
ATOM 3589 C C . ALA A 1 483 ? -34.700 0.317 -8.569 1.00 32.78 483 ALA A C 1
ATOM 3591 O O . ALA A 1 483 ? -35.347 -0.435 -7.839 1.00 32.78 483 ALA A O 1
ATOM 3592 N N . THR A 1 484 ? -35.017 1.598 -8.739 1.00 31.59 484 THR A N 1
ATOM 3593 C CA . THR A 1 484 ? -36.262 2.190 -8.252 1.00 31.59 484 THR A CA 1
ATOM 3594 C C . THR A 1 484 ? -37.432 1.343 -8.759 1.00 31.59 484 THR A C 1
ATOM 3596 O O . THR A 1 484 ? -37.552 1.176 -9.978 1.00 31.59 484 THR A O 1
ATOM 3599 N N . PRO A 1 485 ? -38.279 0.777 -7.883 1.00 39.78 485 PRO A N 1
ATOM 3600 C CA . PRO A 1 485 ? -39.332 -0.136 -8.292 1.00 39.78 485 PRO A CA 1
ATOM 3601 C C . PRO A 1 485 ? -40.570 0.658 -8.698 1.00 39.78 485 PRO A C 1
ATOM 3603 O O . PRO A 1 485 ? -41.602 0.515 -8.074 1.00 39.78 485 PRO A O 1
ATOM 3606 N N . ASP A 1 486 ? -40.479 1.501 -9.723 1.00 33.03 486 ASP A N 1
ATOM 3607 C CA . ASP A 1 486 ? -41.647 2.197 -10.264 1.00 33.03 486 ASP A CA 1
ATOM 3608 C C . ASP A 1 486 ? -41.436 2.486 -11.747 1.00 33.03 486 ASP A C 1
ATOM 3610 O O . ASP A 1 486 ? -40.849 3.501 -12.111 1.00 33.03 486 ASP A O 1
ATOM 3614 N N . SER A 1 487 ? -41.895 1.567 -12.604 1.00 31.30 487 SER A N 1
ATOM 3615 C CA . SER A 1 487 ? -42.454 1.849 -13.938 1.00 31.30 487 SER A CA 1
ATOM 3616 C C . SER A 1 487 ? -42.858 0.541 -14.618 1.00 31.30 487 SER A C 1
ATOM 3618 O O . SER A 1 487 ? -42.058 -0.134 -15.263 1.00 31.30 487 SER A O 1
ATOM 3620 N N . HIS A 1 488 ? -44.137 0.189 -14.503 1.00 32.16 488 HIS A N 1
ATOM 3621 C CA . HIS A 1 488 ? -44.758 -0.790 -15.385 1.00 32.16 488 HIS A CA 1
ATOM 3622 C C . HIS A 1 488 ? -44.729 -0.277 -16.832 1.00 32.16 488 HIS A C 1
ATOM 3624 O O . HIS A 1 488 ? -45.435 0.666 -17.175 1.00 32.16 488 HIS A O 1
ATOM 3630 N N . SER A 1 489 ? -43.959 -0.928 -17.702 1.00 28.53 489 SER A N 1
ATOM 3631 C CA . SER A 1 489 ? -44.218 -0.942 -19.146 1.00 28.53 489 SER A CA 1
ATOM 3632 C C . SER A 1 489 ? -43.646 -2.230 -19.763 1.00 28.53 489 SER A C 1
ATOM 3634 O O . SER A 1 489 ? -42.455 -2.500 -19.613 1.00 28.53 489 SER A O 1
ATOM 3636 N N . PRO A 1 490 ? -44.470 -3.081 -20.409 1.00 36.00 490 PRO A N 1
ATOM 3637 C CA . PRO A 1 490 ? -43.997 -4.291 -21.058 1.00 36.00 490 PRO A CA 1
ATOM 3638 C C . PRO A 1 490 ? -43.743 -3.990 -22.534 1.00 36.00 490 PRO A C 1
ATOM 3640 O O . PRO A 1 490 ? -44.660 -3.965 -23.350 1.00 36.00 490 PRO A O 1
ATOM 3643 N N . SER A 1 491 ? -42.486 -3.776 -22.895 1.00 29.70 491 SER A N 1
ATOM 3644 C CA . SER A 1 491 ? -42.069 -3.817 -24.295 1.00 29.70 491 SER A CA 1
ATOM 3645 C C . SER A 1 491 ? -40.573 -4.054 -24.355 1.00 29.70 491 SER A C 1
ATOM 3647 O O . SER A 1 491 ? -39.793 -3.228 -23.889 1.00 29.70 491 SER A O 1
ATOM 3649 N N . GLY A 1 492 ? -40.197 -5.210 -24.905 1.00 37.28 492 GLY A N 1
ATOM 3650 C CA . GLY A 1 492 ? -38.815 -5.591 -25.156 1.00 37.28 492 GLY A CA 1
ATOM 3651 C C . GLY A 1 492 ? -38.079 -4.481 -25.899 1.00 37.28 492 GLY A C 1
ATOM 3652 O O . GLY A 1 492 ? -38.356 -4.198 -27.060 1.00 37.28 492 GLY A O 1
ATOM 3653 N N . GLY A 1 493 ? -37.147 -3.858 -25.194 1.00 25.97 493 GLY A N 1
ATOM 3654 C CA . GLY A 1 493 ? -36.245 -2.839 -25.691 1.00 25.97 493 GLY A CA 1
ATOM 3655 C C . GLY A 1 493 ? -34.978 -2.966 -24.869 1.00 25.97 493 GLY A C 1
ATOM 3656 O O . GLY A 1 493 ? -35.015 -2.854 -23.648 1.00 25.97 493 GLY A O 1
ATOM 3657 N N . GLN A 1 494 ? -33.894 -3.322 -25.547 1.00 30.86 494 GLN A N 1
ATOM 3658 C CA . GLN A 1 494 ? -32.572 -3.557 -24.987 1.00 30.86 494 GLN A CA 1
ATOM 3659 C C . GLN A 1 494 ? -32.207 -2.467 -23.974 1.00 30.86 494 GLN A C 1
ATOM 3661 O O . GLN A 1 494 ? -32.170 -1.285 -24.317 1.00 30.86 494 GLN A O 1
ATOM 3666 N N . ALA A 1 495 ? -31.916 -2.873 -22.735 1.00 29.45 495 ALA A N 1
ATOM 3667 C CA . ALA A 1 495 ? -31.175 -2.028 -21.817 1.00 29.45 495 ALA A CA 1
ATOM 3668 C C . ALA A 1 495 ? -29.850 -1.710 -22.506 1.00 29.45 495 ALA A C 1
ATOM 3670 O O . ALA A 1 495 ? -29.057 -2.596 -22.822 1.00 29.45 495 ALA A O 1
ATOM 3671 N N . VAL A 1 496 ? -29.684 -0.438 -22.828 1.00 29.92 496 VAL A N 1
ATOM 3672 C CA . VAL A 1 496 ? -28.540 0.103 -23.534 1.00 29.92 496 VAL A CA 1
ATOM 3673 C C . VAL A 1 496 ? -27.319 -0.049 -22.621 1.00 29.92 496 VAL A C 1
ATOM 3675 O O . VAL A 1 496 ? -27.025 0.811 -21.796 1.00 29.92 496 VAL A O 1
ATOM 3678 N N . SER A 1 497 ? -26.622 -1.181 -22.752 1.00 32.97 497 SER A N 1
ATOM 3679 C CA . SER A 1 497 ? -25.242 -1.384 -22.314 1.00 32.97 497 SER A CA 1
ATOM 3680 C C . SER A 1 497 ? -24.333 -0.482 -23.145 1.00 32.97 497 SER A C 1
ATOM 3682 O O . SER A 1 497 ? -23.679 -0.928 -24.081 1.00 32.97 497 SER A O 1
ATOM 3684 N N . LEU A 1 498 ? -24.310 0.812 -22.840 1.00 35.44 498 LEU A N 1
ATOM 3685 C CA . LEU A 1 498 ? -23.262 1.697 -23.327 1.00 35.44 498 LEU A CA 1
ATOM 3686 C C . LEU A 1 498 ? -22.279 1.925 -22.181 1.00 35.44 498 LEU A C 1
ATOM 3688 O O . LEU A 1 498 ? -22.652 2.487 -21.156 1.00 35.44 498 LEU A O 1
ATOM 3692 N N . LEU A 1 499 ? -21.027 1.511 -22.425 1.00 35.88 499 LEU A N 1
ATOM 3693 C CA . LEU A 1 499 ? -19.806 1.670 -21.612 1.00 35.88 499 LEU A CA 1
ATOM 3694 C C . LEU A 1 499 ? -19.381 0.476 -20.725 1.00 35.88 499 LEU A C 1
ATOM 3696 O O . LEU A 1 499 ? -19.241 0.626 -19.517 1.00 35.88 499 LEU A O 1
ATOM 3700 N N . ASN A 1 500 ? -19.095 -0.686 -21.331 1.00 36.72 500 ASN A N 1
ATOM 3701 C CA . ASN A 1 500 ? -17.819 -1.413 -21.135 1.00 36.72 500 ASN A CA 1
ATOM 3702 C C . ASN A 1 500 ? -17.796 -2.702 -21.985 1.00 36.72 500 ASN A C 1
ATOM 3704 O O . ASN A 1 500 ? -18.306 -3.733 -21.561 1.00 36.72 500 ASN A O 1
ATOM 3708 N N . GLU A 1 501 ? -17.156 -2.683 -23.160 1.00 39.97 501 GLU A N 1
ATOM 3709 C CA . GLU A 1 501 ? -16.816 -3.927 -23.889 1.00 39.97 501 GLU A CA 1
ATOM 3710 C C . GLU A 1 501 ? -15.597 -4.655 -23.283 1.00 39.97 501 GLU A C 1
ATOM 3712 O O . GLU A 1 501 ? -15.226 -5.746 -23.711 1.00 39.97 501 GLU A O 1
ATOM 3717 N N . HIS A 1 502 ? -14.971 -4.078 -22.252 1.00 48.38 502 HIS A N 1
ATOM 3718 C CA . HIS A 1 502 ? -13.751 -4.591 -21.643 1.00 48.38 502 HIS A CA 1
ATOM 3719 C C . HIS A 1 502 ? -13.882 -4.728 -20.120 1.00 48.38 502 HIS A C 1
ATOM 3721 O O . HIS A 1 502 ? -14.448 -3.839 -19.477 1.00 48.38 502 HIS A O 1
ATOM 3727 N N . PRO A 1 503 ? -13.339 -5.804 -19.515 1.00 62.56 503 PRO A N 1
ATOM 3728 C CA . PRO A 1 503 ? -13.269 -5.907 -18.063 1.00 62.56 503 PRO A CA 1
ATOM 3729 C C . PRO A 1 503 ? -12.433 -4.739 -17.500 1.00 62.56 503 PRO A C 1
ATOM 3731 O O . PRO A 1 503 ? -11.466 -4.320 -18.147 1.00 62.56 503 PRO A O 1
ATOM 3734 N N . PRO A 1 504 ? -12.789 -4.197 -16.315 1.00 71.25 504 PRO A N 1
ATOM 3735 C CA . PRO A 1 504 ? -12.142 -3.011 -15.731 1.00 71.25 504 PRO A CA 1
ATOM 3736 C C . PRO A 1 504 ? -10.636 -3.202 -15.502 1.00 71.25 504 PRO A C 1
ATOM 3738 O O . PRO A 1 504 ? -9.867 -2.238 -15.556 1.00 71.25 504 PRO A O 1
ATOM 3741 N N . VAL A 1 505 ? -10.228 -4.456 -15.295 1.00 86.44 505 VAL A N 1
ATOM 3742 C CA . VAL A 1 505 ? -8.843 -4.892 -15.147 1.00 86.44 505 VAL A CA 1
ATOM 3743 C C . VAL A 1 505 ? -8.570 -6.051 -16.098 1.00 86.44 505 VAL A C 1
ATOM 3745 O O . VAL A 1 505 ? -9.396 -6.952 -16.242 1.00 86.44 505 VAL A O 1
ATOM 3748 N N . GLN A 1 506 ? -7.411 -6.022 -16.748 1.00 93.00 506 GLN A N 1
ATOM 3749 C CA . GLN A 1 506 ? -6.943 -7.049 -17.677 1.00 93.00 506 GLN A CA 1
ATOM 3750 C C . GLN A 1 506 ? -5.558 -7.545 -17.271 1.00 93.00 506 GLN A C 1
ATOM 3752 O O . GLN A 1 506 ? -4.800 -6.830 -16.623 1.00 93.00 506 GLN A O 1
ATOM 3757 N N . LEU A 1 507 ? -5.199 -8.760 -17.675 1.00 95.88 507 LEU A N 1
ATOM 3758 C CA . LEU A 1 507 ? -3.816 -9.214 -17.565 1.00 95.88 507 LEU A CA 1
ATOM 3759 C C . LEU A 1 507 ? -3.017 -8.677 -18.756 1.00 95.88 507 LEU A C 1
ATOM 3761 O O . LEU A 1 507 ? -3.509 -8.662 -19.887 1.00 95.88 507 LEU A O 1
ATOM 3765 N N . LEU A 1 508 ? -1.784 -8.237 -18.516 1.00 96.25 508 LEU A N 1
ATOM 3766 C CA . LEU A 1 508 ? -0.877 -7.805 -19.572 1.00 96.25 508 LEU A CA 1
ATOM 3767 C C . LEU A 1 508 ? -0.593 -9.000 -20.495 1.00 96.25 508 LEU A C 1
ATOM 3769 O O . LEU A 1 508 ? -0.123 -10.024 -20.003 1.00 96.25 508 LEU A O 1
ATOM 3773 N N . PRO A 1 509 ? -0.814 -8.904 -21.816 1.00 95.88 509 PRO A N 1
ATOM 3774 C CA . PRO A 1 509 ? -0.494 -9.993 -22.730 1.00 95.88 509 PRO A CA 1
ATOM 3775 C C . PRO A 1 509 ? 0.973 -10.446 -22.600 1.00 95.88 509 PRO A C 1
ATOM 3777 O O . PRO A 1 509 ? 1.853 -9.581 -22.533 1.00 95.88 509 PRO A O 1
ATOM 3780 N N . PRO A 1 510 ? 1.271 -11.760 -22.636 1.00 94.94 510 PRO A N 1
ATOM 3781 C CA . PRO A 1 510 ? 2.641 -12.278 -22.545 1.00 94.94 510 PRO A CA 1
ATOM 3782 C C . PRO A 1 510 ? 3.619 -11.630 -23.530 1.00 94.94 510 PRO A C 1
ATOM 3784 O O . PRO A 1 510 ? 4.731 -11.249 -23.167 1.00 94.94 510 PRO A O 1
ATOM 3787 N N . GLU A 1 511 ? 3.154 -11.374 -24.754 1.00 92.44 511 GLU A N 1
ATOM 3788 C CA . GLU A 1 511 ? 3.926 -10.720 -25.816 1.00 92.44 511 GLU A CA 1
ATOM 3789 C C . GLU A 1 511 ? 4.285 -9.259 -25.521 1.00 92.44 511 GLU A C 1
ATOM 3791 O O . GLU A 1 511 ? 5.126 -8.678 -26.203 1.00 92.44 511 GLU A O 1
ATOM 3796 N N . LYS A 1 512 ? 3.687 -8.633 -24.506 1.00 92.94 512 LYS A N 1
ATOM 3797 C CA . LYS A 1 512 ? 4.020 -7.267 -24.080 1.00 92.94 512 LYS A CA 1
ATOM 3798 C C . LYS A 1 512 ? 4.955 -7.230 -22.874 1.00 92.94 512 LYS A C 1
ATOM 3800 O O . LYS A 1 512 ? 5.533 -6.182 -22.611 1.00 92.94 512 LYS A O 1
ATOM 3805 N N . LEU A 1 513 ? 5.167 -8.355 -22.186 1.00 92.12 513 LEU A N 1
ATOM 3806 C CA . LEU A 1 513 ? 6.097 -8.418 -21.062 1.00 92.12 513 LEU A CA 1
ATOM 3807 C C . LEU A 1 513 ? 7.533 -8.208 -21.560 1.00 92.12 513 LEU A C 1
ATOM 3809 O O . LEU A 1 513 ? 8.009 -8.924 -22.447 1.00 92.12 513 LEU A O 1
ATOM 3813 N N . LEU A 1 514 ? 8.220 -7.227 -20.986 1.00 86.38 514 LEU A N 1
ATOM 3814 C CA . LEU A 1 514 ? 9.644 -6.981 -21.189 1.00 86.38 514 LEU A CA 1
ATOM 3815 C C . LEU A 1 514 ? 10.337 -6.982 -19.824 1.00 86.38 514 LEU A C 1
ATOM 3817 O O . LEU A 1 514 ? 9.736 -6.501 -18.859 1.00 86.38 514 LEU A O 1
ATOM 3821 N N . PRO A 1 515 ? 11.563 -7.522 -19.712 1.00 86.00 515 PRO A N 1
ATOM 3822 C CA . PRO A 1 515 ? 12.338 -7.380 -18.490 1.00 86.00 515 PRO A CA 1
ATOM 3823 C C . PRO A 1 515 ? 12.621 -5.897 -18.244 1.00 86.00 515 PRO A C 1
ATOM 3825 O O . PRO A 1 515 ? 12.975 -5.165 -19.171 1.00 86.00 515 PRO A O 1
ATOM 3828 N N . PHE A 1 516 ? 12.462 -5.459 -17.002 1.00 88.31 516 PHE A N 1
ATOM 3829 C CA . PHE A 1 516 ? 12.811 -4.105 -16.596 1.00 88.31 516 PHE A CA 1
ATOM 3830 C C . PHE A 1 516 ? 14.178 -4.131 -15.910 1.00 88.31 516 PHE A C 1
ATOM 3832 O O . PHE A 1 516 ? 14.411 -4.966 -15.041 1.00 88.31 516 PHE A O 1
ATOM 3839 N N . MET A 1 517 ? 15.090 -3.243 -16.311 1.00 86.12 517 MET A N 1
ATOM 3840 C CA . MET A 1 517 ? 16.426 -3.159 -15.715 1.00 86.12 517 MET A CA 1
ATOM 3841 C C . MET A 1 517 ? 16.481 -2.035 -14.688 1.00 86.12 517 MET A C 1
ATOM 3843 O O . MET A 1 517 ? 16.105 -0.897 -14.971 1.00 86.12 517 MET A O 1
ATOM 3847 N N . ILE A 1 518 ? 16.977 -2.361 -13.499 1.00 88.00 518 ILE A N 1
ATOM 3848 C CA . ILE A 1 518 ? 17.245 -1.388 -12.444 1.00 88.00 518 ILE A CA 1
ATOM 3849 C C . ILE A 1 518 ? 18.748 -1.088 -12.474 1.00 88.00 518 ILE A C 1
ATOM 3851 O O . ILE A 1 518 ? 19.539 -2.016 -12.323 1.00 88.00 518 ILE A O 1
ATOM 3855 N N . PRO A 1 519 ? 19.164 0.174 -12.681 1.00 85.44 519 PRO A N 1
ATOM 3856 C CA . PRO A 1 519 ? 20.576 0.519 -12.832 1.00 85.44 519 PRO A CA 1
ATOM 3857 C C . PRO A 1 519 ? 21.325 0.667 -11.496 1.00 85.44 519 PRO A C 1
ATOM 3859 O O . PRO A 1 519 ? 22.453 1.143 -11.495 1.00 85.44 519 PRO A O 1
ATOM 3862 N N . PHE A 1 520 ? 20.728 0.262 -10.371 1.00 88.94 520 PHE A N 1
ATOM 3863 C CA . PHE A 1 520 ? 21.249 0.480 -9.016 1.00 88.94 520 PHE A CA 1
ATOM 3864 C C . PHE A 1 520 ? 21.327 -0.821 -8.213 1.00 88.94 520 PHE A C 1
ATOM 3866 O O . PHE A 1 520 ? 20.515 -1.727 -8.421 1.00 88.94 520 PHE A O 1
ATOM 3873 N N . LEU A 1 521 ? 22.247 -0.886 -7.244 1.00 86.50 521 LEU A N 1
ATOM 3874 C CA . LEU A 1 521 ? 22.388 -2.040 -6.341 1.00 86.50 521 LEU A CA 1
ATOM 3875 C C . LEU A 1 521 ? 21.206 -2.189 -5.371 1.00 86.50 521 LEU A C 1
ATOM 3877 O O . LEU A 1 521 ? 20.832 -3.308 -5.011 1.00 86.50 521 LEU A O 1
ATOM 3881 N N . GLY A 1 522 ? 20.614 -1.064 -4.957 1.00 85.12 522 GLY A N 1
ATOM 3882 C CA . GLY A 1 522 ? 19.507 -1.017 -4.000 1.00 85.12 522 GLY A CA 1
ATOM 3883 C C . GLY A 1 522 ? 19.937 -0.963 -2.532 1.00 85.12 522 GLY A C 1
ATOM 3884 O O . GLY A 1 522 ? 19.145 -1.328 -1.678 1.00 85.12 522 GLY A O 1
ATOM 3885 N N . GLY A 1 523 ? 21.181 -0.580 -2.239 1.00 85.56 523 GLY A N 1
ATOM 3886 C CA . GLY A 1 523 ? 21.731 -0.486 -0.886 1.00 85.56 523 GLY A CA 1
ATOM 3887 C C . GLY A 1 523 ? 21.670 0.915 -0.267 1.00 85.56 523 GLY A C 1
ATOM 3888 O O . GLY A 1 523 ? 20.941 1.802 -0.717 1.00 85.56 523 GLY A O 1
ATOM 3889 N N . ARG A 1 524 ? 22.461 1.088 0.794 1.00 84.75 524 ARG A N 1
ATOM 3890 C CA . ARG A 1 524 ? 22.680 2.347 1.523 1.00 84.75 524 ARG A CA 1
ATOM 3891 C C . ARG A 1 524 ? 23.580 3.318 0.759 1.00 84.75 524 ARG A C 1
ATOM 3893 O O . ARG A 1 524 ? 24.378 2.889 -0.068 1.00 84.75 524 ARG A O 1
ATOM 3900 N N . GLY A 1 525 ? 23.489 4.604 1.080 1.00 80.19 525 GLY A N 1
ATOM 3901 C CA . GLY A 1 525 ? 24.291 5.663 0.469 1.00 80.19 525 GLY A CA 1
ATOM 3902 C C . GLY A 1 525 ? 23.727 6.223 -0.840 1.00 80.19 525 GLY A C 1
ATOM 3903 O O . GLY A 1 525 ? 22.578 5.970 -1.223 1.00 80.19 525 GLY A O 1
ATOM 3904 N N . ASN A 1 526 ? 24.546 7.030 -1.517 1.00 75.06 526 ASN A N 1
ATOM 3905 C CA . ASN A 1 526 ? 24.169 7.716 -2.752 1.00 75.06 526 ASN A CA 1
ATOM 3906 C C . ASN A 1 526 ? 23.768 6.714 -3.846 1.00 75.06 526 ASN A C 1
ATOM 3908 O O . ASN A 1 526 ? 24.256 5.587 -3.897 1.00 75.06 526 ASN A O 1
ATOM 3912 N N . LEU A 1 527 ? 22.791 7.107 -4.671 1.00 81.38 527 LEU A N 1
ATOM 3913 C CA . LEU A 1 527 ? 22.254 6.302 -5.779 1.00 81.38 527 LEU A CA 1
ATOM 3914 C C . LEU A 1 527 ? 21.921 4.842 -5.417 1.00 81.38 527 LEU A C 1
ATOM 3916 O O . LEU A 1 527 ? 22.089 3.934 -6.223 1.00 81.38 527 LEU A O 1
ATOM 3920 N N . CYS A 1 528 ? 21.405 4.615 -4.205 1.00 83.81 528 CYS A N 1
ATOM 3921 C CA . CYS A 1 528 ? 21.119 3.283 -3.663 1.00 83.81 528 CYS A CA 1
ATOM 3922 C C . CYS A 1 528 ? 22.349 2.355 -3.654 1.00 83.81 528 CYS A C 1
ATOM 3924 O O . CYS A 1 528 ? 22.266 1.201 -4.087 1.00 83.81 528 CYS A O 1
ATOM 3926 N N . GLY A 1 529 ? 23.487 2.861 -3.182 1.00 82.12 529 GLY A N 1
ATOM 3927 C CA . GLY A 1 529 ? 24.742 2.114 -3.089 1.00 82.12 529 GLY A CA 1
ATOM 3928 C C . GLY A 1 529 ? 25.574 2.101 -4.371 1.00 82.12 529 GLY A C 1
ATOM 3929 O O . GLY A 1 529 ? 26.558 1.373 -4.426 1.00 82.12 529 GLY A O 1
ATOM 3930 N N . GLY A 1 530 ? 25.204 2.894 -5.378 1.00 84.25 530 GLY A N 1
ATOM 3931 C CA . GLY A 1 530 ? 25.927 3.009 -6.643 1.00 84.25 530 GLY A CA 1
ATOM 3932 C C . GLY A 1 530 ? 25.360 2.148 -7.785 1.00 84.25 530 GLY A C 1
ATOM 3933 O O . GLY A 1 530 ? 24.285 1.540 -7.660 1.00 84.25 530 GLY A O 1
ATOM 3934 N N . PRO A 1 531 ? 26.057 2.126 -8.938 1.00 81.94 531 PRO A N 1
ATOM 3935 C CA . PRO A 1 531 ? 25.591 1.459 -10.150 1.00 81.94 531 PRO A CA 1
ATOM 3936 C C . PRO A 1 531 ? 25.548 -0.064 -9.988 1.00 81.94 531 PRO A C 1
ATOM 3938 O O . PRO A 1 531 ? 26.409 -0.661 -9.346 1.00 81.94 531 PRO A O 1
ATOM 3941 N N . ALA A 1 532 ? 24.554 -0.705 -10.606 1.00 79.38 532 ALA A N 1
ATOM 3942 C CA . ALA A 1 532 ? 24.414 -2.161 -10.586 1.00 79.38 532 ALA A CA 1
ATOM 3943 C C . ALA A 1 532 ? 25.628 -2.879 -11.212 1.00 79.38 532 ALA A C 1
ATOM 3945 O O . ALA A 1 532 ? 26.127 -2.462 -12.263 1.00 79.38 532 ALA A O 1
ATOM 3946 N N . SER A 1 533 ? 26.064 -4.004 -10.625 1.00 66.12 533 SER A N 1
ATOM 3947 C CA . SER A 1 533 ? 27.158 -4.814 -11.176 1.00 66.12 533 SER A CA 1
ATOM 3948 C C . SER A 1 533 ? 26.670 -5.616 -12.380 1.00 66.12 533 SER A C 1
ATOM 3950 O O . SER A 1 533 ? 26.232 -6.763 -12.290 1.00 66.12 533 SER A O 1
ATOM 3952 N N . PHE A 1 534 ? 26.747 -5.013 -13.557 1.00 57.53 534 PHE A N 1
ATOM 3953 C CA . PHE A 1 534 ? 26.488 -5.693 -14.815 1.00 57.53 534 PHE A CA 1
ATOM 3954 C C . PHE A 1 534 ? 27.670 -6.613 -15.152 1.00 57.53 534 PHE A C 1
ATOM 3956 O O . PHE A 1 534 ? 28.645 -6.178 -15.764 1.00 57.53 534 PHE A O 1
ATOM 3963 N N . VAL A 1 535 ? 27.614 -7.881 -14.720 1.00 39.75 535 VAL A N 1
ATOM 3964 C CA . VAL A 1 535 ? 28.683 -8.870 -14.947 1.00 39.75 535 VAL A CA 1
ATOM 3965 C C . VAL A 1 535 ? 29.022 -8.955 -16.437 1.00 39.75 535 VAL A C 1
ATOM 3967 O O . VAL A 1 535 ? 28.323 -9.582 -17.228 1.00 39.75 535 VAL A O 1
ATOM 3970 N N . SER A 1 536 ? 30.146 -8.344 -16.794 1.00 31.48 536 SER A N 1
ATOM 3971 C CA . SER A 1 536 ? 30.900 -8.621 -18.008 1.00 31.48 536 SER A CA 1
ATOM 3972 C C . SER A 1 536 ? 32.185 -9.275 -17.525 1.00 31.48 536 SER A C 1
ATOM 3974 O O . SER A 1 536 ? 33.109 -8.570 -17.142 1.00 31.48 536 SER A O 1
ATOM 3976 N N . THR A 1 537 ? 32.247 -10.605 -17.434 1.00 23.81 537 THR A N 1
ATOM 3977 C CA . THR A 1 537 ? 33.522 -11.296 -17.169 1.00 23.81 537 THR A CA 1
ATOM 3978 C C . THR A 1 537 ? 34.508 -10.922 -18.278 1.00 23.81 537 THR A C 1
ATOM 3980 O O . THR A 1 537 ? 34.279 -11.336 -19.418 1.00 23.81 537 THR A O 1
ATOM 3983 N N . PRO A 1 538 ? 35.594 -10.172 -18.012 1.00 26.44 538 PRO A N 1
ATOM 3984 C CA . PRO A 1 538 ? 36.639 -9.998 -19.004 1.00 26.44 538 PRO A CA 1
ATOM 3985 C C . PRO A 1 538 ? 37.472 -11.287 -19.027 1.00 26.44 538 PRO A C 1
ATOM 3987 O O . PRO A 1 538 ? 37.749 -11.847 -17.960 1.00 26.44 538 PRO A O 1
ATOM 3990 N N . PRO A 1 539 ? 37.924 -11.780 -20.193 1.00 27.91 539 PRO A N 1
ATOM 3991 C CA . PRO A 1 539 ? 38.996 -12.757 -20.196 1.00 27.91 539 PRO A CA 1
ATOM 3992 C C . PRO A 1 539 ? 40.229 -12.089 -19.580 1.00 27.91 539 PRO A C 1
ATOM 3994 O O . PRO A 1 539 ? 40.600 -10.971 -19.942 1.00 27.91 539 PRO A O 1
ATOM 3997 N N . SER A 1 540 ? 40.846 -12.771 -18.624 1.00 30.12 540 SER A N 1
ATOM 3998 C CA . SER A 1 540 ? 42.095 -12.381 -17.980 1.00 30.12 540 SER A CA 1
ATOM 3999 C C . SER A 1 540 ? 43.148 -11.973 -19.018 1.00 30.12 540 SER A C 1
ATOM 4001 O O . SER A 1 540 ? 43.724 -12.814 -19.708 1.00 30.12 540 SER A O 1
ATOM 4003 N N . ARG A 1 541 ? 43.440 -10.671 -19.121 1.00 32.41 541 ARG A N 1
ATOM 4004 C CA . ARG A 1 541 ? 44.635 -10.173 -19.808 1.00 32.41 541 ARG A CA 1
ATOM 4005 C C . ARG A 1 541 ? 45.575 -9.543 -18.797 1.00 32.41 541 ARG A C 1
ATOM 4007 O O . ARG A 1 541 ? 45.236 -8.586 -18.109 1.00 32.41 541 ARG A O 1
ATOM 4014 N N . GLN A 1 542 ? 46.751 -10.154 -18.713 1.00 29.14 542 GLN A N 1
ATOM 4015 C CA . GLN A 1 542 ? 47.903 -9.663 -17.978 1.00 29.14 542 GLN A CA 1
ATOM 4016 C C . GLN A 1 542 ? 48.266 -8.238 -18.419 1.00 29.14 542 GLN A C 1
ATOM 4018 O O . GLN A 1 542 ? 48.125 -7.859 -19.579 1.00 29.14 542 GLN A O 1
ATOM 4023 N N . SER A 1 543 ? 48.734 -7.490 -17.429 1.00 34.91 543 SER A N 1
ATOM 4024 C CA . SER A 1 543 ? 49.228 -6.116 -17.432 1.00 34.91 543 SER A CA 1
ATOM 4025 C C . SER A 1 543 ? 50.143 -5.719 -18.597 1.00 34.91 543 SER A C 1
ATOM 4027 O O . SER A 1 543 ? 51.154 -6.386 -18.814 1.00 34.91 543 SER A O 1
ATOM 4029 N N . SER A 1 544 ? 49.904 -4.533 -19.172 1.00 29.17 544 SER A N 1
ATOM 4030 C CA . SER A 1 544 ? 50.947 -3.512 -19.405 1.00 29.17 544 SER A CA 1
ATOM 4031 C C . SER A 1 544 ? 50.370 -2.189 -19.946 1.00 29.17 544 SER A C 1
ATOM 4033 O O . SER A 1 544 ? 49.808 -2.186 -21.034 1.00 29.17 544 SER A O 1
ATOM 4035 N N . GLY A 1 545 ? 50.592 -1.093 -19.206 1.00 30.47 545 GLY A N 1
ATOM 4036 C CA . GLY A 1 545 ? 51.044 0.220 -19.710 1.00 30.47 545 GLY A CA 1
ATOM 4037 C C . GLY A 1 545 ? 50.110 1.133 -20.526 1.00 30.47 545 GLY A C 1
ATOM 4038 O O . GLY A 1 545 ? 49.818 0.846 -21.677 1.00 30.47 545 GLY A O 1
ATOM 4039 N N . ASP A 1 546 ? 49.807 2.295 -19.930 1.00 32.94 546 ASP A N 1
ATOM 4040 C CA . ASP A 1 546 ? 49.587 3.635 -20.514 1.00 32.94 546 ASP A CA 1
ATOM 4041 C C . ASP A 1 546 ? 48.602 3.849 -21.680 1.00 32.94 546 ASP A C 1
ATOM 4043 O O . ASP A 1 546 ? 48.931 3.632 -22.845 1.00 32.94 546 ASP A O 1
ATOM 4047 N N . SER A 1 547 ? 47.450 4.472 -21.372 1.00 26.44 547 SER A N 1
ATOM 4048 C CA . SER A 1 547 ? 46.800 5.542 -22.167 1.00 26.44 547 SER A CA 1
ATOM 4049 C C . SER A 1 547 ? 45.658 6.224 -21.373 1.00 26.44 547 SER A C 1
ATOM 4051 O O . SER A 1 547 ? 45.016 5.555 -20.563 1.00 26.44 547 SER A O 1
ATOM 4053 N N . PRO A 1 548 ? 45.389 7.537 -21.565 1.00 29.77 548 PRO A N 1
ATOM 4054 C CA . PRO A 1 548 ? 44.384 8.295 -20.806 1.00 29.77 548 PRO A CA 1
ATOM 4055 C C . PRO A 1 548 ? 42.950 8.089 -21.350 1.00 29.77 548 PRO A C 1
ATOM 4057 O O . PRO A 1 548 ? 42.791 7.620 -22.480 1.00 29.77 548 PRO A O 1
ATOM 4060 N N . PRO A 1 549 ? 41.890 8.448 -20.594 1.00 31.98 549 PRO A N 1
ATOM 4061 C CA . PRO A 1 549 ? 40.518 8.110 -20.959 1.00 31.98 549 PRO A CA 1
ATOM 4062 C C . PRO A 1 549 ? 39.954 9.115 -21.975 1.00 31.98 549 PRO A C 1
ATOM 4064 O O . PRO A 1 549 ? 39.879 10.313 -21.705 1.00 31.98 549 PRO A O 1
ATOM 4067 N N . MET A 1 550 ? 39.522 8.633 -23.143 1.00 28.64 550 MET A N 1
ATOM 4068 C CA . MET A 1 550 ? 38.683 9.394 -24.075 1.00 28.64 550 MET A CA 1
ATOM 4069 C C . MET A 1 550 ? 37.241 8.887 -24.024 1.00 28.64 550 MET A C 1
ATOM 4071 O O . MET A 1 550 ? 36.976 7.692 -24.114 1.00 28.64 550 MET A O 1
ATOM 4075 N N . MET A 1 551 ? 36.315 9.838 -23.904 1.00 34.34 551 MET A N 1
ATOM 4076 C CA . MET A 1 551 ? 34.871 9.658 -24.010 1.00 34.34 551 MET A CA 1
ATOM 4077 C C . MET A 1 551 ? 34.486 9.076 -25.376 1.00 34.34 551 MET A C 1
ATOM 4079 O O . MET A 1 551 ? 34.764 9.698 -26.399 1.00 34.34 551 MET A O 1
ATOM 4083 N N . SER A 1 552 ? 33.792 7.936 -25.389 1.00 35.06 552 SER A N 1
ATOM 4084 C CA . SER A 1 552 ? 32.877 7.493 -26.455 1.00 35.06 552 SER A CA 1
ATOM 4085 C C . SER A 1 552 ? 32.030 6.323 -25.933 1.00 35.06 552 SER A C 1
ATOM 4087 O O . SER A 1 552 ?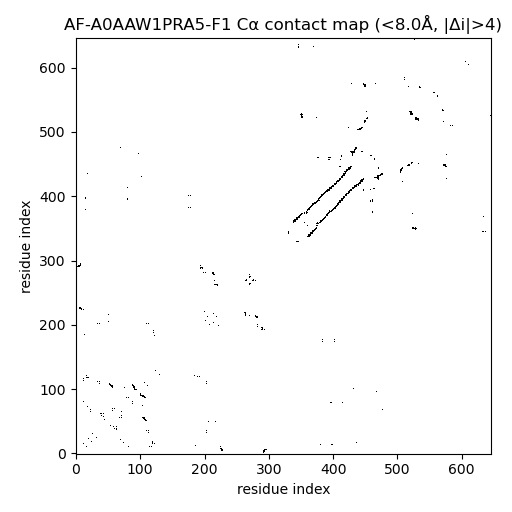 32.606 5.309 -25.546 1.00 35.06 552 SER A O 1
ATOM 4089 N N . PRO A 1 553 ? 30.686 6.397 -25.914 1.00 39.72 553 PRO A N 1
ATOM 4090 C CA . PRO A 1 553 ? 29.862 5.209 -25.764 1.00 39.72 553 PRO A CA 1
ATOM 4091 C C . PRO A 1 553 ? 29.742 4.561 -27.145 1.00 39.72 553 PRO A C 1
ATOM 4093 O O . PRO A 1 553 ? 28.931 4.981 -27.973 1.00 39.72 553 PRO A O 1
ATOM 4096 N N . ASP A 1 554 ? 30.582 3.567 -27.425 1.00 35.66 554 ASP A N 1
ATOM 4097 C CA . ASP A 1 554 ? 30.489 2.811 -28.670 1.00 35.66 554 ASP A CA 1
ATOM 4098 C C . ASP A 1 554 ? 29.229 1.930 -28.635 1.00 35.66 554 ASP A C 1
ATOM 4100 O O . ASP A 1 554 ? 29.190 0.833 -28.074 1.00 35.66 554 ASP A O 1
ATOM 4104 N N . LEU A 1 555 ? 28.155 2.427 -29.254 1.00 41.22 555 LEU A N 1
ATOM 4105 C CA . LEU A 1 555 ? 26.891 1.711 -29.485 1.00 41.22 555 LEU A CA 1
ATOM 4106 C C . LEU A 1 555 ? 27.081 0.393 -30.268 1.00 41.22 555 LEU A C 1
ATOM 4108 O O . LEU A 1 555 ? 26.157 -0.418 -30.332 1.00 41.22 555 LEU A O 1
ATOM 4112 N N . GLY A 1 556 ? 28.271 0.158 -30.836 1.00 38.03 556 GLY A N 1
ATOM 4113 C CA . GLY A 1 556 ? 28.675 -1.106 -31.454 1.00 38.03 556 GLY A CA 1
ATOM 4114 C C . GLY A 1 556 ? 28.574 -2.312 -30.512 1.00 38.03 556 GLY A C 1
ATOM 4115 O O . GLY A 1 556 ? 28.112 -3.366 -30.956 1.00 38.03 556 GLY A O 1
ATOM 4116 N N . ASN A 1 557 ? 28.858 -2.133 -29.214 1.00 42.16 557 ASN A N 1
ATOM 4117 C CA . ASN A 1 557 ? 28.728 -3.198 -28.207 1.00 42.16 557 ASN A CA 1
ATOM 4118 C C . ASN A 1 557 ? 27.266 -3.584 -27.933 1.00 42.16 557 ASN A C 1
ATOM 4120 O O . ASN A 1 557 ? 26.978 -4.724 -27.578 1.00 42.16 557 ASN A O 1
ATOM 4124 N N . LEU A 1 558 ? 26.316 -2.662 -28.127 1.00 40.69 558 LEU A N 1
ATOM 4125 C CA . LEU A 1 558 ? 24.888 -2.937 -27.924 1.00 40.69 558 LEU A CA 1
ATOM 4126 C C . LEU A 1 558 ? 24.286 -3.737 -29.095 1.00 40.69 558 LEU A C 1
ATOM 4128 O O . LEU A 1 558 ? 23.362 -4.535 -28.910 1.00 40.69 558 LEU A O 1
ATOM 4132 N N . VAL A 1 559 ? 24.833 -3.541 -30.301 1.00 39.50 559 VAL A N 1
ATOM 4133 C CA . VAL A 1 559 ? 24.437 -4.243 -31.536 1.00 39.50 559 VAL A CA 1
ATOM 4134 C C . VAL A 1 559 ? 25.245 -5.541 -31.740 1.00 39.50 559 VAL A C 1
ATOM 4136 O O . VAL A 1 559 ? 24.877 -6.366 -32.573 1.00 39.50 559 VAL A O 1
ATOM 4139 N N . GLY A 1 560 ? 26.285 -5.788 -30.933 1.00 39.75 560 GLY A N 1
ATOM 4140 C CA . GLY A 1 560 ? 27.094 -7.011 -30.977 1.00 39.75 560 GLY A CA 1
ATOM 4141 C C . GLY A 1 560 ? 27.910 -7.145 -32.265 1.00 39.75 560 GLY A C 1
ATOM 4142 O O . GLY A 1 560 ? 27.940 -8.227 -32.856 1.00 39.75 560 GLY A O 1
ATOM 4143 N N . LEU A 1 561 ? 28.500 -6.037 -32.726 1.00 40.78 561 LEU A N 1
ATOM 4144 C CA . LEU A 1 561 ? 29.305 -5.965 -33.954 1.00 40.78 561 LEU A CA 1
ATOM 4145 C C . LEU A 1 561 ? 30.823 -6.079 -33.711 1.00 40.78 561 LEU A C 1
ATOM 4147 O O . LEU A 1 561 ? 31.579 -6.049 -34.681 1.00 40.78 561 LEU A O 1
ATOM 4151 N N . ASP A 1 562 ? 31.268 -6.231 -32.462 1.00 36.62 562 ASP A N 1
ATOM 4152 C CA . ASP A 1 562 ? 32.648 -6.533 -32.084 1.00 36.62 562 ASP A CA 1
ATOM 4153 C C . ASP A 1 562 ? 32.828 -8.020 -31.709 1.00 36.62 562 ASP A C 1
ATOM 4155 O O . ASP A 1 562 ? 31.897 -8.704 -31.282 1.00 36.62 562 ASP A O 1
ATOM 4159 N N . ASP A 1 563 ? 34.043 -8.537 -31.910 1.00 36.03 563 ASP A N 1
ATOM 4160 C CA . ASP A 1 563 ? 34.444 -9.957 -31.800 1.00 36.03 563 ASP A CA 1
ATOM 4161 C C . ASP A 1 563 ? 34.433 -10.512 -30.353 1.00 36.03 563 ASP A C 1
ATOM 4163 O O . ASP A 1 563 ? 34.975 -11.580 -30.059 1.00 36.03 563 ASP A O 1
ATOM 4167 N N . GLY A 1 564 ? 33.823 -9.784 -29.417 1.00 31.81 564 GLY A N 1
ATOM 4168 C CA . GLY A 1 564 ? 33.596 -10.215 -28.048 1.00 31.81 564 GLY A CA 1
ATOM 4169 C C . GLY A 1 564 ? 32.269 -10.954 -27.935 1.00 31.81 564 GLY A C 1
ATOM 4170 O O . GLY A 1 564 ? 31.220 -10.478 -28.363 1.00 31.81 564 GLY A O 1
ATOM 4171 N N . THR A 1 565 ? 32.278 -12.121 -27.302 1.00 33.75 565 THR A N 1
ATOM 4172 C CA . THR A 1 565 ? 31.080 -12.807 -26.805 1.00 33.75 565 THR A CA 1
ATOM 4173 C C . THR A 1 565 ? 30.409 -11.977 -25.702 1.00 33.75 565 THR A C 1
ATOM 4175 O O . THR A 1 565 ? 30.431 -12.351 -24.530 1.00 33.75 565 THR A O 1
ATOM 4178 N N . GLY A 1 566 ? 29.838 -10.826 -26.059 1.00 34.78 566 GLY A N 1
ATOM 4179 C CA . GLY A 1 566 ? 28.991 -10.013 -25.201 1.00 34.78 566 GLY A CA 1
ATOM 4180 C C . GLY A 1 566 ? 27.690 -10.762 -24.957 1.00 34.78 566 GLY A C 1
ATOM 4181 O O . GLY A 1 566 ? 26.704 -10.582 -25.673 1.00 34.78 566 GLY A O 1
ATOM 4182 N N . ASN A 1 567 ? 27.709 -11.662 -23.975 1.00 34.16 567 ASN A N 1
ATOM 4183 C CA . ASN A 1 567 ? 26.495 -12.205 -23.393 1.00 34.16 567 ASN A CA 1
ATOM 4184 C C . ASN A 1 567 ? 25.643 -11.004 -22.975 1.00 34.16 567 ASN A C 1
ATOM 4186 O O . ASN A 1 567 ? 26.146 -10.099 -22.313 1.00 34.16 567 ASN A O 1
ATOM 4190 N N . MET A 1 568 ? 24.382 -10.972 -23.410 1.00 39.22 568 MET A N 1
ATOM 4191 C CA . MET A 1 568 ? 23.435 -9.931 -23.019 1.00 39.22 568 MET A CA 1
ATOM 4192 C C . MET A 1 568 ? 23.543 -9.738 -21.512 1.00 39.22 568 MET A C 1
ATOM 4194 O O . MET A 1 568 ? 23.475 -10.730 -20.791 1.00 39.22 568 MET A O 1
ATOM 4198 N N . THR A 1 569 ? 23.764 -8.504 -21.069 1.00 43.66 569 THR A N 1
ATOM 4199 C CA . THR A 1 569 ? 23.833 -8.119 -19.664 1.00 43.66 569 THR A CA 1
ATOM 4200 C C . THR A 1 569 ? 22.630 -8.727 -18.951 1.00 43.66 569 THR A C 1
ATOM 4202 O O . THR A 1 569 ? 21.502 -8.263 -19.121 1.00 43.66 569 THR A O 1
ATOM 4205 N N . GLN A 1 570 ? 22.824 -9.858 -18.270 1.00 44.19 570 GLN A N 1
ATOM 4206 C CA . GLN A 1 570 ? 21.712 -10.552 -17.642 1.00 44.19 570 GLN A CA 1
ATOM 4207 C C . GLN A 1 570 ? 21.403 -9.774 -16.374 1.00 44.19 570 GLN A C 1
ATOM 4209 O O . GLN A 1 570 ? 22.194 -9.773 -15.434 1.00 44.19 570 GLN A O 1
ATOM 4214 N N . ALA A 1 571 ? 20.266 -9.075 -16.375 1.00 49.25 571 ALA A N 1
ATOM 4215 C CA . ALA A 1 571 ? 19.684 -8.578 -15.140 1.00 49.25 571 ALA A CA 1
ATOM 4216 C C . ALA A 1 571 ? 19.612 -9.746 -14.135 1.00 49.25 571 ALA A C 1
ATOM 4218 O O . ALA A 1 571 ? 19.343 -10.879 -14.564 1.00 49.25 571 ALA A O 1
ATOM 4219 N N . PRO A 1 572 ? 19.847 -9.501 -12.833 1.00 58.59 572 PRO A N 1
ATOM 4220 C CA . PRO A 1 572 ? 19.754 -10.540 -11.816 1.00 58.59 572 PRO A CA 1
ATOM 4221 C C . PRO A 1 572 ? 18.446 -11.325 -11.991 1.00 58.59 572 PRO A C 1
ATOM 4223 O O . PRO A 1 572 ? 17.408 -10.700 -12.244 1.00 58.59 572 PRO A O 1
ATOM 4226 N N . PRO A 1 573 ? 18.463 -12.670 -11.907 1.00 64.12 573 PRO A N 1
ATOM 4227 C CA . PRO A 1 573 ? 17.248 -13.454 -12.069 1.00 64.12 573 PRO A CA 1
ATOM 4228 C C . PRO A 1 573 ? 16.180 -12.951 -11.092 1.00 64.12 573 PRO A C 1
ATOM 4230 O O . PRO A 1 573 ? 16.438 -12.787 -9.899 1.00 64.12 573 PRO A O 1
ATOM 4233 N N . GLY A 1 574 ? 14.988 -12.660 -11.621 1.00 76.62 574 GLY A N 1
ATOM 4234 C CA . GLY A 1 574 ? 13.876 -12.153 -10.822 1.00 76.62 574 GLY A CA 1
ATOM 4235 C C . GLY A 1 574 ? 13.474 -13.165 -9.740 1.00 76.62 574 GLY A C 1
ATOM 4236 O O . GLY A 1 574 ? 13.496 -14.370 -9.998 1.00 76.62 574 GLY A O 1
ATOM 4237 N N . PRO A 1 575 ? 13.090 -12.714 -8.534 1.00 86.69 575 PRO A N 1
ATOM 4238 C CA . PRO A 1 575 ? 12.820 -13.613 -7.410 1.00 86.69 575 PRO A CA 1
ATOM 4239 C C . PRO A 1 575 ? 11.526 -14.420 -7.580 1.00 86.69 575 PRO A C 1
ATOM 4241 O O . PRO A 1 575 ? 11.350 -15.445 -6.927 1.00 86.69 575 PRO A O 1
ATOM 4244 N N . PHE A 1 576 ? 10.623 -13.981 -8.460 1.00 90.00 576 PHE A N 1
ATOM 4245 C CA . PHE A 1 576 ? 9.358 -14.652 -8.742 1.00 90.00 576 PHE A CA 1
ATOM 4246 C C . PHE A 1 576 ? 9.455 -15.453 -10.037 1.00 90.00 576 PHE A C 1
ATOM 4248 O O . PHE A 1 576 ? 9.918 -14.949 -11.062 1.00 90.00 576 P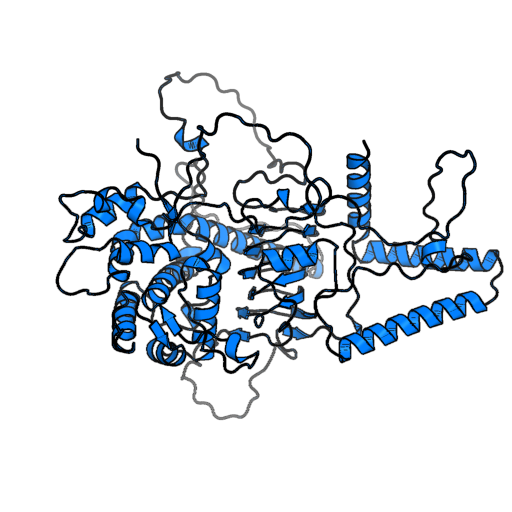HE A O 1
ATOM 4255 N N . ARG A 1 577 ? 8.953 -16.690 -10.014 1.00 88.44 577 ARG A N 1
ATOM 4256 C CA . ARG A 1 577 ? 8.816 -17.489 -11.235 1.00 88.44 577 ARG A CA 1
ATOM 4257 C C . ARG A 1 577 ? 7.745 -16.885 -12.138 1.00 88.44 577 ARG A C 1
ATOM 4259 O O . ARG A 1 577 ? 6.665 -16.518 -11.671 1.00 88.44 577 ARG A O 1
ATOM 4266 N N . LEU A 1 578 ? 8.052 -16.802 -13.428 1.00 90.31 578 LEU A N 1
ATOM 4267 C CA . LEU A 1 578 ? 7.084 -16.394 -14.438 1.00 90.31 578 LEU A CA 1
ATOM 4268 C C . LEU A 1 578 ? 6.121 -17.555 -14.731 1.00 90.31 578 LEU A C 1
ATOM 4270 O O . LEU A 1 578 ? 6.533 -18.714 -14.682 1.00 90.31 578 LEU A O 1
ATOM 4274 N N . PRO A 1 579 ? 4.845 -17.281 -15.047 1.00 93.19 579 PRO A N 1
ATOM 4275 C CA . PRO A 1 579 ? 3.961 -18.320 -15.555 1.00 93.19 579 PRO A CA 1
ATOM 4276 C C . PRO A 1 579 ? 4.437 -18.835 -16.926 1.00 93.19 579 PRO A C 1
ATOM 4278 O O . PRO A 1 579 ? 4.985 -18.045 -17.702 1.00 93.19 579 PRO A O 1
ATOM 4281 N N . PRO A 1 580 ? 4.131 -20.097 -17.289 1.00 93.06 580 PRO A N 1
ATOM 4282 C CA . PRO A 1 580 ? 4.657 -20.733 -18.501 1.00 93.06 580 PRO A CA 1
ATOM 4283 C C . PRO A 1 580 ? 4.421 -19.936 -19.790 1.00 93.06 580 PRO A C 1
ATOM 4285 O O . PRO A 1 580 ? 5.319 -19.805 -20.610 1.00 93.06 580 PRO A O 1
ATOM 4288 N N . ALA A 1 581 ? 3.243 -19.322 -19.948 1.00 94.06 581 ALA A N 1
ATOM 4289 C CA . ALA A 1 581 ? 2.928 -18.523 -21.134 1.00 94.06 581 ALA A CA 1
ATOM 4290 C C . ALA A 1 581 ? 3.810 -17.265 -21.273 1.00 94.06 581 ALA A C 1
ATOM 4292 O O . ALA A 1 581 ? 4.150 -16.861 -22.383 1.00 94.06 581 ALA A O 1
ATOM 4293 N N . TYR A 1 582 ? 4.182 -16.637 -20.151 1.00 93.50 582 TYR A N 1
ATOM 4294 C CA . TYR A 1 582 ? 5.083 -15.479 -20.138 1.00 93.50 582 TYR A CA 1
ATOM 4295 C C . TYR A 1 582 ? 6.536 -15.893 -20.345 1.00 93.50 582 TYR A C 1
ATOM 4297 O O . TYR A 1 582 ? 7.288 -15.165 -20.990 1.00 93.50 582 TYR A O 1
ATOM 4305 N N . GLU A 1 583 ? 6.921 -17.051 -19.813 1.00 90.25 583 GLU A N 1
ATOM 4306 C CA . GLU A 1 583 ? 8.245 -17.632 -20.014 1.00 90.25 583 GLU A CA 1
ATOM 4307 C C . GLU A 1 583 ? 8.463 -18.003 -21.484 1.00 90.25 583 GLU A C 1
ATOM 4309 O O . GLU A 1 583 ? 9.417 -17.526 -22.092 1.00 90.25 583 GLU A O 1
ATOM 4314 N N . GLU A 1 584 ? 7.513 -18.702 -22.105 1.00 92.25 584 GLU A N 1
ATOM 4315 C CA . GLU A 1 584 ? 7.568 -19.056 -23.526 1.00 92.25 584 GLU A CA 1
ATOM 4316 C C . GLU A 1 584 ? 7.601 -17.809 -24.428 1.00 92.25 584 GLU A C 1
ATOM 4318 O O . GLU A 1 584 ? 8.404 -17.722 -25.357 1.00 92.25 584 GLU A O 1
ATOM 4323 N N . ALA A 1 585 ? 6.776 -16.793 -24.142 1.00 91.94 585 ALA A N 1
ATOM 4324 C CA . ALA A 1 585 ? 6.802 -15.534 -24.890 1.00 91.94 585 ALA A CA 1
ATOM 4325 C C . ALA A 1 585 ? 8.145 -14.797 -24.734 1.00 91.94 585 ALA A C 1
ATOM 4327 O O . ALA A 1 585 ? 8.676 -14.240 -25.700 1.00 91.94 585 ALA A O 1
ATOM 4328 N N . LYS A 1 586 ? 8.734 -14.814 -23.531 1.00 86.44 586 LYS A N 1
ATOM 4329 C CA . LYS A 1 586 ? 10.070 -14.262 -23.276 1.00 86.44 586 LYS A CA 1
ATOM 4330 C C . LYS A 1 586 ? 11.136 -15.025 -24.064 1.00 86.44 586 LYS A C 1
ATOM 4332 O O . LYS A 1 586 ? 11.967 -14.386 -24.705 1.00 86.44 586 LYS A O 1
ATOM 4337 N N . GLU A 1 587 ? 11.105 -16.353 -24.055 1.00 87.12 587 GLU A N 1
ATOM 4338 C CA . GLU A 1 587 ? 12.034 -17.199 -24.809 1.00 87.12 587 GLU A CA 1
ATOM 4339 C C . GLU A 1 587 ? 11.920 -16.967 -26.315 1.00 87.12 587 GLU A C 1
ATOM 4341 O O . GLU A 1 587 ? 12.937 -16.752 -26.972 1.00 87.12 587 GLU A O 1
ATOM 4346 N N . ARG A 1 588 ? 10.697 -16.897 -26.857 1.00 90.06 588 ARG A N 1
ATOM 4347 C CA . ARG A 1 588 ? 10.454 -16.574 -28.271 1.00 90.06 588 ARG A CA 1
ATOM 4348 C C . ARG A 1 588 ? 11.052 -15.223 -28.661 1.00 90.06 588 ARG A C 1
ATOM 4350 O O . ARG A 1 588 ? 11.692 -15.118 -29.706 1.00 90.06 588 ARG A O 1
ATOM 4357 N N . LYS A 1 589 ? 10.926 -14.198 -27.811 1.00 85.69 589 LYS A N 1
ATOM 4358 C CA . LYS A 1 589 ? 11.567 -12.890 -28.041 1.00 85.69 589 LYS A CA 1
ATOM 4359 C C . LYS A 1 589 ? 13.089 -12.962 -27.986 1.00 85.69 589 LYS A C 1
ATOM 4361 O O . LYS A 1 589 ? 13.751 -12.380 -28.840 1.00 85.69 589 LYS A O 1
ATOM 4366 N N . VAL A 1 590 ? 13.650 -13.653 -26.994 1.00 83.75 590 VAL A N 1
ATOM 4367 C CA . VAL A 1 590 ? 15.106 -13.829 -26.868 1.00 83.75 590 VAL A CA 1
ATOM 4368 C C . VAL A 1 590 ? 15.660 -14.564 -28.090 1.00 83.75 590 VAL A C 1
ATOM 4370 O O . VAL A 1 590 ? 16.665 -14.130 -28.653 1.00 83.75 590 VAL A O 1
ATOM 4373 N N . ALA A 1 591 ? 14.974 -15.613 -28.546 1.00 85.88 591 ALA A N 1
ATOM 4374 C CA . ALA A 1 591 ? 15.315 -16.348 -29.756 1.00 85.88 591 ALA A CA 1
ATOM 4375 C C . ALA A 1 591 ? 15.256 -15.449 -30.999 1.00 85.88 591 ALA A C 1
ATOM 4377 O O . ALA A 1 591 ? 16.234 -15.395 -31.738 1.00 85.88 591 ALA A O 1
ATOM 4378 N N . ALA A 1 592 ? 14.185 -14.668 -31.180 1.00 87.75 592 ALA A N 1
ATOM 4379 C CA . ALA A 1 592 ? 14.050 -13.745 -32.309 1.00 87.75 592 ALA A CA 1
ATOM 4380 C C . ALA A 1 592 ? 15.150 -12.666 -32.329 1.00 87.75 592 ALA A C 1
ATOM 4382 O O . ALA A 1 592 ? 15.714 -12.362 -33.380 1.00 87.75 592 ALA A O 1
ATOM 4383 N N . VAL A 1 593 ? 15.513 -12.108 -31.166 1.00 83.75 593 VAL A N 1
ATOM 4384 C CA . VAL A 1 593 ? 16.629 -11.152 -31.051 1.00 83.75 593 VAL A CA 1
ATOM 4385 C C . VAL A 1 593 ? 17.965 -11.826 -31.371 1.00 83.75 593 VAL A C 1
ATOM 4387 O O . VAL A 1 593 ? 18.807 -11.235 -32.048 1.00 83.75 593 VAL A O 1
ATOM 4390 N N . SER A 1 594 ? 18.174 -13.060 -30.908 1.00 80.69 594 SER A N 1
ATOM 4391 C CA . SER A 1 594 ? 19.377 -13.835 -31.221 1.00 80.69 594 SER A CA 1
ATOM 4392 C C . SER A 1 594 ? 19.473 -14.166 -32.712 1.00 80.69 594 SER A C 1
ATOM 4394 O O . SER A 1 594 ? 20.551 -14.067 -33.292 1.00 80.69 594 SER A O 1
ATOM 4396 N N . GLU A 1 595 ? 18.362 -14.540 -33.342 1.00 89.31 595 GLU A N 1
ATOM 4397 C CA . GLU A 1 595 ? 18.278 -14.818 -34.774 1.00 89.31 595 GLU A CA 1
ATOM 4398 C C . GLU A 1 595 ? 18.584 -13.562 -35.593 1.00 89.31 595 GLU A C 1
ATOM 4400 O O . GLU A 1 595 ? 19.437 -13.609 -36.476 1.00 89.31 595 GLU A O 1
ATOM 4405 N N . LEU A 1 596 ? 17.992 -12.417 -35.233 1.00 86.69 596 LEU A N 1
ATOM 4406 C CA . LEU A 1 596 ? 18.285 -11.131 -35.866 1.00 86.69 596 LEU A CA 1
ATOM 4407 C C . LEU A 1 596 ? 19.772 -10.768 -35.747 1.00 86.69 596 LEU A C 1
ATOM 4409 O O . LEU A 1 596 ? 20.393 -10.384 -36.737 1.00 86.69 596 LEU A O 1
ATOM 4413 N N . ARG A 1 597 ? 20.372 -10.926 -34.560 1.00 82.19 597 ARG A N 1
ATOM 4414 C CA . ARG A 1 597 ? 21.813 -10.690 -34.356 1.00 82.19 597 ARG A CA 1
ATOM 4415 C C . ARG A 1 597 ? 22.664 -11.608 -35.229 1.00 82.19 597 ARG A C 1
ATOM 4417 O O . ARG A 1 597 ? 23.612 -11.141 -35.854 1.00 82.19 597 ARG A O 1
ATOM 4424 N N . ASN A 1 598 ? 22.326 -12.892 -35.296 1.00 84.19 598 ASN A N 1
ATOM 4425 C CA . ASN A 1 598 ? 23.047 -13.856 -36.123 1.00 84.19 598 ASN A CA 1
ATOM 4426 C C . ASN A 1 598 ? 22.908 -13.535 -37.616 1.00 84.19 598 ASN A C 1
ATOM 4428 O O . ASN A 1 598 ? 23.905 -13.584 -38.331 1.00 84.19 598 ASN A O 1
ATOM 4432 N N . ALA A 1 599 ? 21.721 -13.133 -38.072 1.00 85.69 599 ALA A N 1
ATOM 4433 C CA . ALA A 1 599 ? 21.492 -12.701 -39.446 1.00 85.69 599 ALA A CA 1
ATOM 4434 C C . ALA A 1 599 ? 22.335 -11.465 -39.800 1.00 85.69 599 ALA A C 1
ATOM 4436 O O . ALA A 1 599 ? 22.986 -11.445 -40.842 1.00 85.69 599 ALA A O 1
ATOM 4437 N N . VAL A 1 600 ? 22.406 -10.469 -38.906 1.00 83.06 600 VAL A N 1
ATOM 4438 C CA . VAL A 1 600 ? 23.261 -9.281 -39.087 1.00 83.06 600 VAL A CA 1
ATOM 4439 C C . VAL A 1 600 ? 24.745 -9.663 -39.133 1.00 83.06 600 VAL A C 1
ATOM 4441 O O . VAL A 1 600 ? 25.472 -9.166 -39.992 1.00 83.06 600 VAL A O 1
ATOM 4444 N N . LYS A 1 601 ? 25.196 -10.579 -38.265 1.00 79.81 601 LYS A N 1
ATOM 4445 C CA . LYS A 1 601 ? 26.580 -11.088 -38.268 1.00 79.81 601 LYS A CA 1
ATOM 4446 C C . LYS A 1 601 ? 26.922 -11.844 -39.555 1.00 79.81 601 LYS A C 1
ATOM 4448 O O . LYS A 1 601 ? 28.016 -11.684 -40.088 1.00 79.81 601 LYS A O 1
ATOM 4453 N N . GLN A 1 602 ? 25.993 -12.648 -40.067 1.00 83.62 602 GLN A N 1
ATOM 4454 C CA . GLN A 1 602 ? 26.181 -13.447 -41.281 1.00 83.62 602 GLN A CA 1
ATOM 4455 C C . GLN A 1 602 ? 26.096 -12.627 -42.573 1.00 83.62 602 GLN A C 1
ATOM 4457 O O . GLN A 1 602 ? 26.620 -13.062 -43.594 1.00 83.62 602 GLN A O 1
ATOM 4462 N N . ALA A 1 603 ? 25.478 -11.444 -42.554 1.00 80.94 603 ALA A N 1
ATOM 4463 C CA . ALA A 1 603 ? 25.219 -10.643 -43.750 1.00 80.94 603 ALA A CA 1
ATOM 4464 C C . ALA A 1 603 ? 26.469 -10.035 -44.432 1.00 80.94 603 ALA A C 1
ATOM 4466 O O . ALA A 1 603 ? 26.298 -9.312 -45.410 1.00 80.94 603 ALA A O 1
ATOM 4467 N N . VAL A 1 604 ? 27.695 -10.305 -43.943 1.00 74.62 604 VAL A N 1
ATOM 4468 C CA . VAL A 1 604 ? 28.994 -9.791 -44.449 1.00 74.62 604 VAL A CA 1
ATOM 4469 C C . VAL A 1 604 ? 28.864 -8.358 -44.983 1.00 74.62 604 VAL A C 1
ATOM 4471 O O . VAL A 1 604 ? 28.978 -8.081 -46.177 1.00 74.62 604 VAL A O 1
ATOM 4474 N N . LEU A 1 605 ? 28.537 -7.436 -44.078 1.00 79.88 605 LEU A N 1
ATOM 4475 C CA . LEU A 1 605 ? 28.363 -6.024 -44.406 1.00 79.88 605 LEU A CA 1
ATOM 4476 C C . LEU A 1 605 ? 29.736 -5.356 -44.574 1.00 79.88 605 LEU A C 1
ATOM 4478 O O . LEU A 1 605 ? 30.629 -5.557 -43.748 1.00 79.88 605 LEU A O 1
ATOM 4482 N N . ASP A 1 606 ? 29.896 -4.544 -45.617 1.00 84.00 606 ASP A N 1
ATOM 4483 C CA . ASP A 1 606 ? 31.052 -3.658 -45.756 1.00 84.00 606 ASP A CA 1
ATOM 4484 C C . ASP A 1 606 ? 30.979 -2.502 -44.738 1.00 84.00 606 ASP A C 1
ATOM 4486 O O . ASP A 1 606 ? 29.933 -2.213 -44.148 1.00 84.00 606 ASP A O 1
ATOM 4490 N N . ASP A 1 607 ? 32.100 -1.820 -44.501 1.00 79.50 607 ASP A N 1
ATOM 4491 C CA . ASP A 1 607 ? 32.178 -0.777 -43.466 1.00 79.50 607 ASP A CA 1
ATOM 4492 C C . ASP A 1 607 ? 31.280 0.436 -43.754 1.00 79.50 607 ASP A C 1
ATOM 4494 O O . ASP A 1 607 ? 30.952 1.203 -42.847 1.00 79.50 607 ASP A O 1
ATOM 4498 N N . ALA A 1 608 ? 30.880 0.633 -45.014 1.00 83.00 608 ALA A N 1
ATOM 4499 C CA . ALA A 1 608 ? 29.909 1.650 -45.399 1.00 83.00 608 ALA A CA 1
ATOM 4500 C C . ALA A 1 608 ? 28.489 1.263 -44.951 1.00 83.00 608 ALA A C 1
ATOM 4502 O O . ALA A 1 608 ? 27.847 2.047 -44.250 1.00 83.00 608 ALA A O 1
ATOM 4503 N N . ARG A 1 609 ? 28.026 0.043 -45.261 1.00 83.31 609 ARG A N 1
ATOM 4504 C CA . ARG A 1 609 ? 26.696 -0.443 -44.853 1.00 83.31 609 ARG A CA 1
ATOM 4505 C C . ARG A 1 609 ? 26.589 -0.674 -43.352 1.00 83.31 609 ARG A C 1
ATOM 4507 O O . ARG A 1 609 ? 25.525 -0.447 -42.787 1.00 83.31 609 ARG A O 1
ATOM 4514 N N . LYS A 1 610 ? 27.674 -1.075 -42.678 1.00 81.62 610 LYS A N 1
ATOM 4515 C CA . LYS A 1 610 ? 27.707 -1.145 -41.204 1.00 81.62 610 LYS A CA 1
ATOM 4516 C C . LYS A 1 610 ? 27.426 0.220 -40.575 1.00 81.62 610 LYS A C 1
ATOM 4518 O O . LYS A 1 610 ? 26.594 0.310 -39.676 1.00 81.62 610 LYS A O 1
ATOM 4523 N N . ARG A 1 611 ? 28.074 1.279 -41.075 1.00 82.81 611 ARG A N 1
ATOM 4524 C CA . ARG A 1 611 ? 27.839 2.658 -40.614 1.00 82.81 611 ARG A CA 1
ATOM 4525 C C . ARG A 1 611 ? 26.422 3.134 -40.918 1.00 82.81 611 ARG A C 1
ATOM 4527 O O . ARG A 1 611 ? 25.811 3.770 -40.067 1.00 82.81 611 ARG A O 1
ATOM 4534 N N . GLU A 1 612 ? 25.888 2.806 -42.093 1.00 88.12 612 GLU A N 1
ATOM 4535 C CA . GLU A 1 612 ? 24.502 3.127 -42.455 1.00 88.12 612 GLU A CA 1
ATOM 4536 C C . GLU A 1 612 ? 23.497 2.434 -41.521 1.00 88.12 612 GLU A C 1
ATOM 4538 O O . GLU A 1 612 ? 22.629 3.092 -40.950 1.00 88.12 612 GLU A O 1
ATOM 4543 N N . LEU A 1 613 ? 23.665 1.131 -41.277 1.00 84.56 613 LEU A N 1
ATOM 4544 C CA . LEU A 1 613 ? 22.830 0.368 -40.349 1.00 84.56 613 LEU A CA 1
ATOM 4545 C C . LEU A 1 613 ? 22.895 0.940 -38.927 1.00 84.56 613 LEU A C 1
ATOM 4547 O O . LEU A 1 613 ? 21.860 1.133 -38.290 1.00 84.56 613 LEU A O 1
ATOM 4551 N N . GLN A 1 614 ? 24.097 1.250 -38.435 1.00 83.69 614 GLN A N 1
ATOM 4552 C CA . GLN A 1 614 ? 24.278 1.891 -37.132 1.00 83.69 614 GLN A CA 1
ATOM 4553 C C . GLN A 1 614 ? 23.569 3.248 -37.063 1.00 83.69 614 GLN A C 1
ATOM 4555 O O . GLN A 1 614 ? 22.889 3.519 -36.075 1.00 83.69 614 GLN A O 1
ATOM 4560 N N . ALA A 1 615 ? 23.669 4.075 -38.107 1.00 86.38 615 ALA A N 1
ATOM 4561 C CA . ALA A 1 615 ? 22.999 5.371 -38.159 1.00 86.38 615 ALA A CA 1
ATOM 4562 C C . ALA A 1 615 ? 21.467 5.233 -38.109 1.00 86.38 615 ALA A C 1
ATOM 4564 O O . ALA A 1 615 ? 20.811 5.979 -37.383 1.00 86.38 615 ALA A O 1
ATOM 4565 N N . VAL A 1 616 ? 20.897 4.249 -38.812 1.00 90.25 616 VAL A N 1
ATOM 4566 C CA . VAL A 1 616 ? 19.451 3.961 -38.783 1.00 90.25 616 VAL A CA 1
ATOM 4567 C C . VAL A 1 616 ? 19.006 3.483 -37.399 1.00 90.25 616 VAL A C 1
ATOM 4569 O O . VAL A 1 616 ? 18.013 3.983 -36.868 1.00 90.25 616 VAL A O 1
ATOM 4572 N N . ILE A 1 617 ? 19.754 2.566 -36.776 1.00 87.38 617 ILE A N 1
ATOM 4573 C CA . ILE A 1 617 ? 19.464 2.087 -35.414 1.00 87.38 617 ILE A CA 1
ATOM 4574 C C . ILE A 1 617 ? 19.506 3.252 -34.420 1.00 87.38 617 ILE A C 1
ATOM 4576 O O . ILE A 1 617 ? 18.595 3.403 -33.609 1.00 87.38 617 ILE A O 1
ATOM 4580 N N . GLN A 1 618 ? 20.530 4.104 -34.496 1.00 87.12 618 GLN A N 1
ATOM 4581 C CA . GLN A 1 618 ? 20.658 5.279 -33.633 1.00 87.12 618 GLN A CA 1
ATOM 4582 C C . GLN A 1 618 ? 19.524 6.283 -33.850 1.00 87.12 618 GLN A C 1
ATOM 4584 O O . GLN A 1 618 ? 19.002 6.828 -32.876 1.00 87.12 618 GLN A O 1
ATOM 4589 N N . ALA A 1 619 ? 19.118 6.515 -35.100 1.00 89.62 619 ALA A N 1
ATOM 4590 C CA . ALA A 1 619 ? 18.003 7.397 -35.424 1.00 89.62 619 ALA A CA 1
ATOM 4591 C C . ALA A 1 619 ? 16.694 6.887 -34.806 1.00 89.62 619 ALA A C 1
ATOM 4593 O O . ALA A 1 619 ? 16.035 7.638 -34.085 1.00 89.62 619 ALA A O 1
ATOM 4594 N N . HIS A 1 620 ? 16.370 5.603 -34.992 1.00 89.38 620 HIS A N 1
ATOM 4595 C CA . HIS A 1 620 ? 15.182 4.994 -34.390 1.00 89.38 620 HIS A CA 1
ATOM 4596 C C . HIS A 1 620 ? 15.252 4.936 -32.863 1.00 89.38 620 HIS A C 1
ATOM 4598 O O . HIS A 1 620 ? 14.251 5.186 -32.199 1.00 89.38 620 HIS A O 1
ATOM 4604 N N . PHE A 1 621 ? 16.419 4.659 -32.278 1.00 87.25 621 PHE A N 1
ATOM 4605 C CA . PHE A 1 621 ? 16.586 4.679 -30.825 1.00 87.25 621 PHE A CA 1
ATOM 4606 C C . PHE A 1 621 ? 16.382 6.086 -30.251 1.00 87.25 621 PHE A C 1
ATOM 4608 O O . PHE A 1 621 ? 15.708 6.254 -29.237 1.00 87.25 621 PHE A O 1
ATOM 4615 N N . LYS A 1 622 ? 16.903 7.120 -30.922 1.00 86.44 622 LYS A N 1
ATOM 4616 C CA . LYS A 1 622 ? 16.704 8.521 -30.532 1.00 86.44 622 LYS A CA 1
ATOM 4617 C C . LYS A 1 622 ? 15.241 8.946 -30.664 1.00 86.44 622 LYS A C 1
ATOM 4619 O O . LYS A 1 622 ? 14.718 9.611 -29.772 1.00 86.44 622 LYS A O 1
ATOM 4624 N N . GLU A 1 623 ? 14.579 8.566 -31.752 1.00 89.19 623 GLU A N 1
ATOM 4625 C CA . GLU A 1 623 ? 13.140 8.777 -31.939 1.00 89.19 623 GLU A CA 1
ATOM 4626 C C . GLU A 1 623 ? 12.334 8.078 -30.836 1.00 89.19 623 GLU A C 1
ATOM 4628 O O . GLU A 1 623 ? 11.470 8.691 -30.207 1.00 89.19 623 GLU A O 1
ATOM 4633 N N . TRP A 1 624 ? 12.684 6.831 -30.516 1.00 87.25 624 TRP A N 1
ATOM 4634 C CA . TRP A 1 624 ? 12.072 6.078 -29.429 1.00 87.25 624 TRP A CA 1
ATOM 4635 C C . TRP A 1 624 ? 12.271 6.755 -28.066 1.00 87.25 624 TRP A C 1
ATOM 4637 O O . TRP A 1 624 ? 11.297 6.933 -27.336 1.00 87.25 624 TRP A O 1
ATOM 4647 N N . LEU A 1 625 ? 13.484 7.210 -27.729 1.00 84.25 625 LEU A N 1
ATOM 4648 C CA . LEU A 1 625 ? 13.769 7.941 -26.484 1.00 84.25 625 LEU A CA 1
ATOM 4649 C C . LEU A 1 625 ? 12.962 9.241 -26.358 1.00 84.25 625 LEU A C 1
ATOM 4651 O O . LEU A 1 625 ? 12.542 9.599 -25.256 1.00 84.25 625 LEU A O 1
ATOM 4655 N N . ASN A 1 626 ? 12.743 9.939 -27.476 1.00 80.69 626 ASN A N 1
ATOM 4656 C CA . ASN A 1 626 ? 11.927 11.151 -27.519 1.00 80.69 626 ASN A CA 1
ATOM 4657 C C . ASN A 1 626 ? 10.439 10.835 -27.343 1.00 80.69 626 ASN A C 1
ATOM 4659 O O . ASN A 1 626 ? 9.773 11.451 -26.516 1.00 80.69 626 ASN A O 1
ATOM 4663 N N . SER A 1 627 ? 9.924 9.864 -28.100 1.00 78.88 627 SER A N 1
ATOM 4664 C CA . SER A 1 627 ? 8.504 9.491 -28.082 1.00 78.88 627 SER A CA 1
ATOM 4665 C C . SER A 1 627 ? 8.065 8.846 -26.763 1.00 78.88 627 SER A C 1
ATOM 4667 O O . SER A 1 627 ? 6.927 9.033 -26.342 1.00 78.88 627 SER A O 1
ATOM 4669 N N . SER A 1 628 ? 8.969 8.126 -26.090 1.00 76.00 628 SER A N 1
ATOM 4670 C CA . SER A 1 628 ? 8.707 7.474 -24.801 1.00 76.00 628 SER A CA 1
ATOM 4671 C C . SER A 1 628 ? 8.900 8.397 -23.595 1.00 76.00 628 SER A C 1
ATOM 4673 O O . SER A 1 628 ? 8.514 8.036 -22.490 1.00 76.00 628 SER A O 1
ATOM 4675 N N . GLY A 1 629 ? 9.510 9.576 -23.776 1.00 73.75 629 GLY A N 1
ATOM 4676 C CA . GLY A 1 629 ? 9.874 10.476 -22.676 1.00 73.75 629 GLY A CA 1
ATOM 4677 C C . GLY A 1 629 ? 11.083 10.014 -21.848 1.00 73.75 629 GLY A C 1
ATOM 4678 O O . GLY A 1 629 ? 11.497 10.718 -20.925 1.00 73.75 629 GLY A O 1
ATOM 4679 N N . ASN A 1 630 ? 11.704 8.882 -22.200 1.00 80.06 630 ASN A N 1
ATOM 4680 C CA . ASN A 1 630 ? 12.847 8.303 -21.482 1.00 80.06 630 ASN A CA 1
ATOM 4681 C C . ASN A 1 630 ? 14.133 9.127 -21.622 1.00 80.06 630 ASN A C 1
ATOM 4683 O O . ASN A 1 630 ? 15.039 9.001 -20.801 1.00 80.06 630 ASN A O 1
ATOM 4687 N N . MET A 1 631 ? 14.228 9.998 -22.632 1.00 83.56 631 MET A N 1
ATOM 4688 C CA . MET A 1 631 ? 15.406 10.848 -22.829 1.00 83.56 631 MET A CA 1
ATOM 4689 C C . MET A 1 631 ? 15.746 11.679 -21.585 1.00 83.56 631 MET A C 1
ATOM 4691 O O . MET A 1 631 ? 16.914 11.804 -21.222 1.00 83.56 631 MET A O 1
ATOM 4695 N N . ARG A 1 632 ? 14.730 12.213 -20.899 1.00 84.06 632 ARG A N 1
ATOM 4696 C CA . ARG A 1 632 ? 14.935 13.001 -19.680 1.00 84.06 632 ARG A CA 1
ATOM 4697 C C . ARG A 1 632 ? 15.550 12.161 -18.565 1.00 84.06 632 ARG A C 1
ATOM 4699 O O . ARG A 1 632 ? 16.491 12.610 -17.925 1.00 84.06 632 ARG A O 1
ATOM 4706 N N . GLN A 1 633 ? 15.053 10.942 -18.375 1.00 84.69 633 GLN A N 1
ATOM 4707 C CA . GLN A 1 633 ? 15.572 10.033 -17.360 1.00 84.69 633 GLN A CA 1
ATOM 4708 C C . GLN A 1 633 ? 17.069 9.774 -17.558 1.00 84.69 633 GLN A C 1
ATOM 4710 O O . GLN A 1 633 ? 17.836 9.851 -16.606 1.00 84.69 633 GLN A O 1
ATOM 4715 N N . VAL A 1 634 ? 17.501 9.539 -18.800 1.00 85.12 634 VAL A N 1
ATOM 4716 C CA . VAL A 1 634 ? 18.923 9.342 -19.123 1.00 85.12 634 VAL A CA 1
ATOM 4717 C C . VAL A 1 634 ? 19.756 10.575 -18.755 1.00 85.12 634 VAL A C 1
ATOM 4719 O O . VAL A 1 634 ? 20.828 10.434 -18.171 1.00 85.12 634 VAL A O 1
ATOM 4722 N N . TYR A 1 635 ? 19.265 11.783 -19.051 1.00 86.06 635 TYR A N 1
ATOM 4723 C CA . TYR A 1 635 ? 19.960 13.020 -18.683 1.00 86.06 635 TYR A CA 1
ATOM 4724 C C . TYR A 1 635 ? 20.047 13.235 -17.171 1.00 86.06 635 TYR A C 1
ATOM 4726 O O . TYR A 1 635 ? 21.106 13.636 -16.688 1.00 86.06 635 TYR A O 1
ATOM 4734 N N . ASP A 1 636 ? 18.967 12.963 -16.437 1.00 85.38 636 ASP A N 1
ATOM 4735 C CA . ASP A 1 636 ? 18.944 13.092 -14.979 1.00 85.38 636 ASP A CA 1
ATOM 4736 C C . ASP A 1 636 ? 19.941 12.122 -14.334 1.00 85.38 636 ASP A C 1
ATOM 4738 O O . ASP A 1 636 ? 20.744 12.533 -13.499 1.00 85.38 636 ASP A O 1
ATOM 4742 N N . LEU A 1 637 ? 19.949 10.859 -14.773 1.00 85.38 637 LEU A N 1
ATOM 4743 C CA . LEU A 1 637 ? 20.877 9.838 -14.280 1.00 85.38 637 LEU A CA 1
ATOM 4744 C C . LEU A 1 637 ? 22.338 10.201 -14.575 1.00 85.38 637 LEU A C 1
ATOM 4746 O O . LEU A 1 637 ? 23.174 10.151 -13.679 1.00 85.38 637 LEU A O 1
ATOM 4750 N N . ALA A 1 638 ? 22.640 10.656 -15.795 1.00 84.62 638 ALA A N 1
ATOM 4751 C CA . ALA A 1 638 ? 23.988 11.095 -16.163 1.00 84.62 638 ALA A CA 1
ATOM 4752 C C . ALA A 1 638 ? 24.433 12.368 -15.421 1.00 84.62 638 ALA A C 1
ATOM 4754 O O . ALA A 1 638 ? 25.625 12.673 -15.351 1.00 84.62 638 ALA A O 1
ATOM 4755 N N . ARG A 1 639 ? 23.495 13.187 -14.926 1.00 84.88 639 ARG A N 1
ATOM 4756 C CA . ARG A 1 639 ? 23.817 14.316 -14.044 1.00 84.88 639 ARG A CA 1
ATOM 4757 C C . ARG A 1 639 ? 24.152 13.816 -12.639 1.00 84.88 639 ARG A C 1
ATOM 4759 O O . ARG A 1 639 ? 25.187 14.205 -12.116 1.00 84.88 639 ARG A O 1
ATOM 4766 N N . MET A 1 640 ? 23.322 12.935 -12.086 1.00 82.88 640 MET A N 1
ATOM 4767 C CA . MET A 1 640 ? 23.520 12.352 -10.757 1.00 82.88 640 MET A CA 1
ATOM 4768 C C . MET A 1 640 ? 24.852 11.601 -10.627 1.00 82.88 640 MET A C 1
ATOM 4770 O O . MET A 1 640 ? 25.556 11.776 -9.642 1.00 82.88 640 MET A O 1
ATOM 4774 N N . GLU A 1 641 ? 25.229 10.815 -11.638 1.00 80.69 641 GLU A N 1
ATOM 4775 C CA . GLU A 1 641 ? 26.520 10.110 -11.672 1.00 80.69 641 GLU A CA 1
ATOM 4776 C C . GLU A 1 641 ? 27.708 11.090 -11.647 1.00 80.69 641 GLU A C 1
ATOM 4778 O O . GLU A 1 641 ? 28.696 10.873 -10.948 1.00 80.69 641 GLU A O 1
ATOM 4783 N N . ARG A 1 642 ? 27.605 12.215 -12.371 1.00 81.12 642 ARG A N 1
ATOM 4784 C CA . ARG A 1 642 ? 28.650 13.252 -12.378 1.00 81.12 642 ARG A CA 1
ATOM 4785 C C . ARG A 1 642 ? 28.792 13.942 -11.026 1.00 81.12 642 ARG A C 1
ATOM 4787 O O . ARG A 1 642 ? 29.920 14.187 -10.615 1.00 81.12 642 ARG A O 1
ATOM 4794 N N . GLU A 1 643 ? 27.674 14.232 -10.367 1.00 77.75 643 GLU A N 1
ATOM 4795 C CA . GLU A 1 643 ? 27.636 14.816 -9.019 1.00 77.75 643 GLU A CA 1
ATOM 4796 C C . GLU A 1 643 ? 28.208 13.865 -7.954 1.00 77.75 643 GLU A C 1
ATOM 4798 O O . GLU A 1 643 ? 28.762 14.329 -6.967 1.00 77.75 643 GLU A O 1
ATOM 4803 N N . GLU A 1 644 ? 28.111 12.546 -8.149 1.00 67.38 644 GLU A N 1
ATOM 4804 C CA . GLU A 1 644 ? 28.723 11.552 -7.255 1.00 67.38 644 GLU A CA 1
ATOM 4805 C C . GLU A 1 644 ? 30.239 11.409 -7.475 1.00 67.38 644 GLU A C 1
ATOM 4807 O O . GLU A 1 644 ? 30.982 11.128 -6.538 1.00 67.38 644 GLU A O 1
ATOM 4812 N N . SER A 1 645 ? 30.708 11.610 -8.712 1.00 63.03 645 SER A N 1
ATOM 4813 C CA . SER A 1 645 ? 32.131 11.516 -9.074 1.00 63.03 645 SER A CA 1
ATOM 4814 C C . SER A 1 645 ? 32.975 12.757 -8.734 1.00 63.03 645 SER A C 1
ATOM 4816 O O . SER A 1 645 ? 34.199 12.711 -8.882 1.00 63.03 645 SER A O 1
ATOM 4818 N N . SER A 1 646 ? 32.332 13.861 -8.335 1.00 52.09 646 SER A N 1
ATOM 4819 C CA . SER A 1 646 ? 32.949 15.150 -7.975 1.00 52.09 646 SER A CA 1
ATOM 4820 C C . SER A 1 646 ? 33.022 15.342 -6.471 1.00 52.09 646 SER A C 1
ATOM 4822 O O . SER A 1 646 ? 34.074 15.830 -6.001 1.00 52.09 646 SER A O 1
#

pLDDT: mean 71.09, std 24.91, range [22.25, 98.38]

Secondary structure (DSSP, 8-state):
-PPP-EEE-THHHHT----HHHH-TT--SHHHHHHHHHHHHHHS---SS-SS-EEEHHHHHHHHT--HHHHHHHHHHHHHHS-GGG--EEPP---S-TTGGGS--EEEHHHHHHHHHHHHHHHHHT-HHHHH------S---S---PPPP--------HHHHHHHHHHHHHHHHHHHHHHHHHHHHHHHHHHHHHTHHHHHHHT-S-SSS-SEE-HHHHHGGGGTEEE-----S-----PPPS---S-----------S---GGGG-HHHH-TTTTTT-EEHHHHHHHHHHHEE-TTS-GGGGS--S-------------------PPPTT----TT-SEES-BS-EEEE-GGG-TTSEEEEES-BS-EEEE-S-EEEEEEES-BS-EEEEEEEEEEEEEES-BS-EEEEEES-EEEES-BS-EEEEEESS--EEES--BSEEEEE-----TTHHHHHHHHT--SS---TTSPEEE---PPPPPS-------------S-SS-SEEEPPGGG--PPPP-B---SSGGGTSB-----------------------THHHHT-SSS------PPPPSSPPPHHHHHHHHHHHHHHHHHHHHHHHT---HHHHHHHHHHHHHHHHHHHHHTSHHHHHHHHHHHHHHHH-